Protein AF-A0AA36N9J5-F1 (afdb_monomer_lite)

Foldseek 3Di:
DDDDDDDDDDDDDDDPPPPPDPPPQDAQFDFPPQQQAQVLLCVQAVDQDPLAGLHNPAAAPDNVCRVQSSSQSSLVQWQHRNFQKTAGLRCLQAWIWGQDNVSRHTYTDRPGDDPVGSVNSVVSSVVSRVPPPPQFAEQFQFFAQVLLCVQPVDQDQADLHLPAAAPDNVCRSQSGSQSSLVQFSHSPGQKTAGLVCLPQWIWGQDRVVSHTYIDRGDDDDPSSSVNSVVNSVRHPPPVPPPVPVQQADEQFQFFAQRLLCSQANDLPPALARLHSPAAAPPNVCRSQSGSQSSLVLFDHRNGQKTAGLVCRQPWIWGQDSVSRHTYIPDPVHHPDPSSVVSVVNSVRHDDPPPPPPPDPDDDDDDDDDDDDDDDDDDDDDDDDDDDDDDDDDDDDDDDDDDDDDDDDDDDDDDDDDDDDDDDDDDDDDDDDDDDDDDDDDDDDDDDDDDDDDDDDDDDDDDDDDDDDDDDDDDDDDDDDDPDDPDQDQDQPDQQFAQVLLCSADVDCQQPHAHLHSPAAAPDNVCRSQQRSQSSRVLWQHSNGQKGAGLVCLQPWIWGADNVSNHTYIDCPCHPPPRSVVSVVSSVVSSVVVVPPDDDDDDDDDDDDDDDDDDDPPPPVVPVVPVVPPPPDDDDDDDDDDDDDDDDDDDDDDDDDDDDDDDDDDDDDDDDD

Sequence (672 aa):
MRAAVGVCWLLGASALKFAAQDPAIAVPCDAPKMAHSDATMLGYCGKLSFGDDKSVNAKGCHDSYTGEVQVALANKMFSHCQAWCIFDFTFPWYAAYGWDPQHKCWAKSESCGPARERDAVIAHKNLLCEAPKPACFPVQVQLTDALMSSYCDRSVGANKFSGARGCDAADTPKIHRALANKMFEHCGAWCLFDYDDPAQVSYGWKPEDQCWFKTSGKCGKAYEQAGAELRKKNACKDMSIKVGEEGCIPYQPQISHDLMTSYCGDLTSYSADISEHARACDFQHTPELKRALANHMFNECGATCVYDFGNPDGFWFGWNKKSHCYDYNSAGCKGSAGQAKAVERRSLSCSLTTTTSTTTSTSTTTTSTETTTTTTGTTTSTSTSTTTTFTETTTSTTFTITTTSTTTTTTATTTSTSTSTTTTFTETTTSTSTTSTSTVTTTTSTSTTTTSTSTTSTSTATTTTSTTTTSTTSTSTATTTTSTTTTVCTPVTYDLSDDVMHQYCDDLSTNGEDRSSEARGCSETYTPFVQMSLANHMFSHCGAFCLYDFFKPGSVAYNWDGLNKCWNKGTGCEGHMEQAIIVSRREKFCKDSSGLGSAATASSSPLGTDVLAISQDALEECDALVLQRRGLQHQRRGPEPRGGGLRCLGHPQGAQGPGELHVPPLRRLVPL

pLDDT: mean 70.66, std 27.62, range [26.77, 98.12]

Structure (mmCIF, N/CA/C/O backbone):
data_AF-A0AA36N9J5-F1
#
_entry.id   AF-A0AA36N9J5-F1
#
loop_
_atom_site.group_PDB
_atom_site.id
_atom_site.type_symbol
_atom_site.label_atom_id
_atom_site.label_alt_id
_atom_site.label_comp_id
_atom_site.label_asym_id
_atom_site.label_entity_id
_atom_site.label_seq_id
_atom_site.pdbx_PDB_ins_code
_atom_site.Cartn_x
_atom_site.Cartn_y
_atom_site.Cartn_z
_atom_site.occupancy
_atom_site.B_iso_or_equiv
_atom_site.auth_seq_id
_atom_site.auth_comp_id
_atom_site.auth_asym_id
_atom_site.auth_atom_id
_atom_site.pdbx_PDB_model_num
ATOM 1 N N . MET A 1 1 ? -75.284 -19.157 -25.316 1.00 39.28 1 MET A N 1
ATOM 2 C CA . MET A 1 1 ? -74.375 -19.847 -24.376 1.00 39.28 1 MET A CA 1
ATOM 3 C C . MET A 1 1 ? -73.423 -18.812 -23.790 1.00 39.28 1 MET A C 1
ATOM 5 O O . MET A 1 1 ? -72.754 -18.147 -24.560 1.00 39.28 1 MET A O 1
ATOM 9 N N . ARG A 1 2 ? -73.550 -18.639 -22.461 1.00 38.12 2 ARG A N 1
ATOM 10 C CA . ARG A 1 2 ? -72.806 -17.888 -21.415 1.00 38.12 2 ARG A CA 1
ATOM 11 C C . ARG A 1 2 ? -71.692 -16.910 -21.828 1.00 38.12 2 ARG A C 1
ATOM 13 O O . ARG A 1 2 ? -70.818 -17.300 -22.580 1.00 38.12 2 ARG A O 1
ATOM 20 N N . ALA A 1 3 ? -71.522 -15.728 -21.240 1.00 40.03 3 ALA A N 1
ATOM 21 C CA . ALA A 1 3 ? -72.257 -14.828 -20.328 1.00 40.03 3 ALA A CA 1
ATOM 22 C C . ALA A 1 3 ? -71.271 -13.640 -20.143 1.00 40.03 3 ALA A C 1
ATOM 24 O O . ALA A 1 3 ? -70.086 -13.901 -19.976 1.00 40.03 3 ALA A O 1
ATOM 25 N N . ALA A 1 4 ? -71.657 -12.390 -20.436 1.00 47.94 4 ALA A N 1
ATOM 26 C CA . ALA A 1 4 ? -72.010 -11.342 -19.454 1.00 47.94 4 ALA A CA 1
ATOM 27 C C . ALA A 1 4 ? -70.778 -10.857 -18.630 1.00 47.94 4 ALA A C 1
ATOM 29 O O . ALA A 1 4 ? -70.010 -11.679 -18.163 1.00 47.94 4 ALA A O 1
ATOM 30 N N . VAL A 1 5 ? -70.461 -9.582 -18.382 1.00 39.91 5 VAL A N 1
ATOM 31 C CA . VAL A 1 5 ? -71.211 -8.327 -18.205 1.00 39.91 5 VAL A CA 1
ATOM 32 C C . VAL A 1 5 ? -70.200 -7.175 -18.368 1.00 39.91 5 VAL A C 1
ATOM 34 O O . VAL A 1 5 ? -69.059 -7.303 -17.932 1.00 39.91 5 VAL A O 1
ATOM 37 N N . GLY A 1 6 ? -70.609 -6.050 -18.959 1.00 49.12 6 GLY A N 1
ATOM 38 C CA . GLY A 1 6 ? -69.840 -4.801 -18.932 1.00 49.12 6 GLY A CA 1
ATOM 39 C C . GLY A 1 6 ? -70.228 -3.900 -17.757 1.00 49.12 6 GLY A C 1
ATOM 40 O O . GLY A 1 6 ? -71.389 -3.900 -17.362 1.00 49.12 6 GLY A O 1
ATOM 41 N N . VAL A 1 7 ? -69.288 -3.086 -17.263 1.00 43.00 7 VAL A N 1
ATOM 42 C CA . VAL A 1 7 ? -69.571 -1.821 -16.560 1.00 43.00 7 VAL A CA 1
ATOM 43 C C . VAL A 1 7 ? -68.496 -0.790 -16.918 1.00 43.00 7 VAL A C 1
ATOM 45 O O . VAL A 1 7 ? -67.299 -1.062 -16.866 1.00 43.00 7 VAL A O 1
ATOM 48 N N . CYS A 1 8 ? -68.978 0.392 -17.297 1.00 37.16 8 CYS A N 1
ATOM 49 C CA . CYS A 1 8 ? -68.257 1.619 -17.613 1.00 37.16 8 CYS A CA 1
ATOM 50 C C . CYS A 1 8 ? -68.088 2.514 -16.365 1.00 37.16 8 CYS A C 1
ATOM 52 O O . CYS A 1 8 ? -69.035 2.656 -15.601 1.00 37.16 8 CYS A O 1
ATOM 54 N N . TRP A 1 9 ? -66.935 3.201 -16.307 1.00 45.12 9 TRP A N 1
ATOM 55 C CA . TRP A 1 9 ? -66.662 4.565 -15.800 1.00 45.12 9 TRP A CA 1
ATOM 56 C C . TRP A 1 9 ? -66.897 4.934 -14.319 1.00 45.12 9 TRP A C 1
ATOM 58 O O . TRP A 1 9 ? -68.027 4.963 -13.853 1.00 45.12 9 TRP A O 1
ATOM 68 N N . LEU A 1 10 ? -65.839 5.438 -13.654 1.00 33.75 10 LEU A N 1
ATOM 69 C CA . LEU A 1 10 ? -65.658 6.872 -13.321 1.00 33.75 10 LEU A CA 1
ATOM 70 C C . LEU A 1 10 ? -64.346 7.139 -12.536 1.00 33.75 10 LEU A C 1
ATOM 72 O O . LEU A 1 10 ? -64.106 6.544 -11.495 1.00 33.75 10 LEU A O 1
ATOM 76 N N . LEU A 1 11 ? -63.545 8.060 -13.093 1.00 38.44 11 LEU A N 1
ATOM 77 C CA . LEU A 1 11 ? -62.751 9.158 -12.496 1.00 38.44 11 LEU A CA 1
ATOM 78 C C . LEU A 1 11 ? -62.053 9.004 -11.128 1.00 38.44 11 LEU A C 1
ATOM 80 O O . LEU A 1 11 ? -62.679 8.723 -10.114 1.00 38.44 11 LEU A O 1
ATOM 84 N N . GLY A 1 12 ? -60.791 9.455 -11.070 1.00 31.06 12 GLY A N 1
ATOM 85 C CA . GLY A 1 12 ? -60.183 9.910 -9.813 1.00 31.06 12 GLY A CA 1
ATOM 86 C C . GLY A 1 12 ? -58.671 10.110 -9.869 1.00 31.06 12 GLY A C 1
ATOM 87 O O . GLY A 1 12 ? -57.913 9.207 -9.546 1.00 31.06 12 GLY A O 1
ATOM 88 N N . ALA A 1 13 ? -58.235 11.300 -10.277 1.00 41.12 13 ALA A N 1
ATOM 89 C CA . ALA A 1 13 ? -56.842 11.731 -10.287 1.00 41.12 13 ALA A CA 1
ATOM 90 C C . ALA A 1 13 ? -56.249 11.879 -8.873 1.00 41.12 13 ALA A C 1
ATOM 92 O O . ALA A 1 13 ? -56.941 12.339 -7.969 1.00 41.12 13 ALA A O 1
ATOM 93 N N . SER A 1 14 ? -54.947 11.605 -8.726 1.00 33.91 14 SER A N 1
ATOM 94 C CA . SER A 1 14 ? -53.975 12.460 -8.013 1.00 33.91 14 SER A CA 1
ATOM 95 C C . SER A 1 14 ? -52.573 11.864 -8.131 1.00 33.91 14 SER A C 1
ATOM 97 O O . SER A 1 14 ? -52.187 10.955 -7.402 1.00 33.91 14 SER A O 1
ATOM 99 N N . ALA A 1 15 ? -51.803 12.396 -9.077 1.00 38.91 15 ALA A N 1
ATOM 100 C CA . ALA A 1 15 ? -50.368 12.191 -9.149 1.00 38.91 15 ALA A CA 1
ATOM 101 C C . ALA A 1 15 ? -49.688 13.052 -8.073 1.00 38.91 15 ALA A C 1
ATOM 103 O O . ALA A 1 15 ? -49.471 14.246 -8.271 1.00 38.91 15 ALA A O 1
ATOM 104 N N . LEU A 1 16 ? -49.328 12.441 -6.944 1.00 31.25 16 LEU A N 1
ATOM 105 C CA . LEU A 1 16 ? -48.293 12.970 -6.059 1.00 31.25 16 LEU A CA 1
ATOM 106 C C . LEU A 1 16 ? -46.938 12.483 -6.582 1.00 31.25 16 LEU A C 1
ATOM 108 O O . LEU A 1 16 ? -46.480 11.386 -6.275 1.00 31.25 16 LEU A O 1
ATOM 112 N N . LYS A 1 17 ? -46.303 13.319 -7.411 1.00 30.91 17 LYS A N 1
ATOM 113 C CA . LYS A 1 17 ? -44.858 13.263 -7.644 1.00 30.91 17 LYS A CA 1
ATOM 114 C C . LYS A 1 17 ? -44.170 13.598 -6.320 1.00 30.91 17 LYS A C 1
ATOM 116 O O . LYS A 1 17 ? -44.001 14.770 -5.996 1.00 30.91 17 LYS A O 1
ATOM 121 N N . PHE A 1 18 ? -43.749 12.581 -5.578 1.00 27.98 18 PHE A N 1
ATOM 122 C CA . PHE A 1 18 ? -42.594 12.745 -4.709 1.00 27.98 18 PHE A CA 1
ATOM 123 C C . PHE A 1 18 ? -41.371 12.788 -5.620 1.00 27.98 18 PHE A C 1
ATOM 125 O O . PHE A 1 18 ? -40.986 11.785 -6.217 1.00 27.98 18 PHE A O 1
ATOM 132 N N . ALA A 1 19 ? -40.797 13.979 -5.782 1.00 28.05 19 ALA A N 1
ATOM 133 C CA . ALA A 1 19 ? -39.411 14.085 -6.191 1.00 28.05 19 ALA A CA 1
ATOM 134 C C . ALA A 1 19 ? -38.592 13.390 -5.097 1.00 28.05 19 ALA A C 1
ATOM 136 O O . ALA A 1 19 ? -38.473 13.912 -3.990 1.00 28.05 19 ALA A O 1
ATOM 137 N N . ALA A 1 20 ? -38.108 12.180 -5.379 1.00 30.84 20 ALA A N 1
ATOM 138 C CA . ALA A 1 20 ? -37.053 11.582 -4.586 1.00 30.84 20 ALA A CA 1
ATOM 139 C C . ALA A 1 20 ? -35.856 12.527 -4.702 1.00 30.84 20 ALA A C 1
ATOM 141 O O . ALA A 1 20 ? -35.286 12.699 -5.778 1.00 30.84 20 ALA A O 1
ATOM 142 N N . GLN A 1 21 ? -35.567 13.231 -3.615 1.00 26.77 21 GLN A N 1
ATOM 143 C CA . GLN A 1 21 ? -34.341 13.990 -3.472 1.00 26.77 21 GLN A CA 1
ATOM 144 C C . GLN A 1 21 ? -33.202 12.973 -3.561 1.00 26.77 21 GLN A C 1
ATOM 146 O O . GLN A 1 21 ? -33.152 12.048 -2.750 1.00 26.77 21 GLN A O 1
ATOM 151 N N . ASP A 1 22 ? -32.356 13.104 -4.584 1.00 28.69 22 ASP A N 1
ATOM 152 C CA . ASP A 1 22 ? -31.136 12.310 -4.729 1.00 28.69 22 ASP A CA 1
ATOM 153 C C . ASP A 1 22 ? -30.374 12.349 -3.396 1.00 28.69 22 ASP A C 1
ATOM 155 O O . ASP A 1 22 ? -30.008 13.447 -2.951 1.00 28.69 22 ASP A O 1
ATOM 159 N N . PRO A 1 23 ? -30.142 11.208 -2.720 1.00 37.06 23 PRO A N 1
ATOM 160 C CA . PRO A 1 23 ? -29.279 11.204 -1.558 1.00 37.06 23 PRO A CA 1
ATOM 161 C C . PRO A 1 23 ? -27.885 11.571 -2.056 1.00 37.06 23 PRO A C 1
ATOM 163 O O . PRO A 1 23 ? -27.257 10.823 -2.804 1.00 37.06 23 PRO A O 1
ATOM 166 N N . ALA A 1 24 ? -27.421 12.761 -1.680 1.00 35.50 24 ALA A N 1
ATOM 167 C CA . ALA A 1 24 ? -26.065 13.202 -1.942 1.00 35.50 24 ALA A CA 1
ATOM 168 C C . ALA A 1 24 ? -25.102 12.134 -1.404 1.00 35.50 24 ALA A C 1
ATOM 170 O O . ALA A 1 24 ? -24.955 11.971 -0.193 1.00 35.50 24 ALA A O 1
ATOM 171 N N . ILE A 1 25 ? -24.493 11.369 -2.313 1.00 47.00 25 ILE A N 1
ATOM 172 C CA . ILE A 1 25 ? -23.505 10.349 -1.971 1.00 47.00 25 ILE A CA 1
ATOM 173 C C . ILE A 1 25 ? -22.352 11.068 -1.276 1.00 47.00 25 ILE A C 1
ATOM 175 O O . ILE A 1 25 ? -21.738 11.974 -1.844 1.00 47.00 25 ILE A O 1
ATOM 179 N N . ALA A 1 26 ? -22.114 10.724 -0.013 1.00 46.09 26 ALA A N 1
ATOM 180 C CA . ALA A 1 26 ? -21.064 11.350 0.769 1.00 46.09 26 ALA A CA 1
ATOM 181 C C . ALA A 1 26 ? -19.702 10.795 0.337 1.00 46.09 26 ALA A C 1
ATOM 183 O O . ALA A 1 26 ? -19.538 9.598 0.099 1.00 46.09 26 ALA A O 1
ATOM 184 N N . VAL A 1 27 ? -18.715 11.683 0.252 1.00 50.97 27 VAL A N 1
ATOM 185 C CA . VAL A 1 27 ? -17.315 11.328 0.002 1.00 50.97 27 VAL A CA 1
ATOM 186 C C . VAL A 1 27 ? -16.815 10.458 1.166 1.00 50.97 27 VAL A C 1
ATOM 188 O O . VAL A 1 27 ? -17.136 10.783 2.314 1.00 50.97 27 VAL A O 1
ATOM 191 N N . PRO A 1 28 ? -16.041 9.379 0.921 1.00 54.72 28 PRO A N 1
ATOM 192 C CA . PRO A 1 28 ? -15.342 8.678 1.988 1.00 54.72 28 PRO A CA 1
ATOM 193 C C . PRO A 1 28 ? -14.433 9.683 2.688 1.00 54.72 28 PRO A C 1
ATOM 195 O O . PRO A 1 28 ? -13.553 10.280 2.075 1.00 54.72 28 PRO A O 1
ATOM 198 N N . CYS A 1 29 ? -14.732 9.922 3.948 1.00 66.12 29 CYS A N 1
ATOM 199 C CA . CYS A 1 29 ? -13.953 10.759 4.826 1.00 66.12 29 CYS A CA 1
ATOM 200 C C . CYS A 1 29 ? -13.142 9.815 5.693 1.00 66.12 29 CYS A C 1
ATOM 202 O O . CYS A 1 29 ? -13.717 8.881 6.258 1.00 66.12 29 CYS A O 1
ATOM 204 N N . ASP A 1 30 ? -11.834 10.030 5.764 1.00 62.12 30 ASP A N 1
ATOM 205 C CA . ASP A 1 30 ? -11.032 9.346 6.762 1.00 62.12 30 ASP A CA 1
ATOM 206 C C . ASP A 1 30 ? -11.497 9.863 8.116 1.00 62.12 30 ASP A C 1
ATOM 208 O O . ASP A 1 30 ? -11.466 11.069 8.378 1.00 62.12 30 ASP A O 1
ATOM 212 N N . ALA A 1 31 ? -12.018 8.957 8.944 1.00 59.81 31 ALA A N 1
ATOM 213 C CA . ALA A 1 31 ? -12.431 9.319 10.285 1.00 59.81 31 ALA A CA 1
ATOM 214 C C . ALA A 1 31 ? -11.248 10.006 10.972 1.00 59.81 31 ALA A C 1
ATOM 216 O O . ALA A 1 31 ? -10.135 9.466 10.903 1.00 59.81 31 ALA A O 1
ATOM 217 N N . PRO A 1 32 ? -11.438 11.145 11.662 1.00 62.44 32 PRO A N 1
ATOM 218 C CA . PRO A 1 32 ? -10.462 11.524 12.661 1.00 62.44 32 PRO A CA 1
ATOM 219 C C . PRO A 1 32 ? -10.330 10.311 13.583 1.00 62.44 32 PRO A C 1
ATOM 221 O O . PRO A 1 32 ? -11.305 9.880 14.201 1.00 62.44 32 PRO A O 1
ATOM 224 N N . LYS A 1 33 ? -9.146 9.687 13.588 1.00 56.91 33 LYS A N 1
ATOM 225 C CA . LYS A 1 33 ? -8.839 8.518 14.417 1.00 56.91 33 LYS A CA 1
ATOM 226 C C . LYS A 1 33 ? -8.753 8.967 15.877 1.00 56.91 33 LYS A C 1
ATOM 228 O O . LYS A 1 33 ? -7.693 8.922 16.491 1.00 56.91 33 LYS A O 1
ATOM 233 N N . MET A 1 34 ? -9.853 9.468 16.430 1.00 64.25 34 MET A N 1
ATOM 234 C CA . MET A 1 34 ? -9.980 9.624 17.865 1.00 64.25 34 MET A CA 1
ATOM 235 C C . MET A 1 34 ? -9.967 8.215 18.437 1.00 64.25 34 MET A C 1
ATOM 237 O O . MET A 1 34 ? -10.763 7.368 18.031 1.00 64.25 34 MET A O 1
ATOM 241 N N . ALA A 1 35 ? -9.032 7.947 19.344 1.00 77.00 35 ALA A N 1
ATOM 242 C CA . ALA A 1 35 ? -9.055 6.705 20.090 1.00 77.00 35 ALA A CA 1
ATOM 243 C C . ALA A 1 35 ? -10.406 6.612 20.813 1.00 77.00 35 ALA A C 1
ATOM 245 O O . ALA A 1 35 ? -10.822 7.552 21.507 1.00 77.00 35 ALA A O 1
ATOM 246 N N . HIS A 1 36 ? -11.111 5.493 20.632 1.00 84.88 36 HIS A N 1
ATOM 247 C CA . HIS A 1 36 ? -12.274 5.194 21.454 1.00 84.88 36 HIS A CA 1
ATOM 248 C C . HIS A 1 36 ? -11.766 5.033 22.884 1.00 84.88 36 HIS A C 1
ATOM 250 O O . HIS A 1 36 ? -11.030 4.100 23.187 1.00 84.88 36 HIS A O 1
ATOM 256 N N . SER A 1 37 ? -12.085 6.001 23.738 1.00 89.56 37 SER A N 1
ATOM 257 C CA . SER A 1 37 ? -11.689 6.002 25.142 1.00 89.56 37 SER A CA 1
ATOM 258 C C . SER A 1 37 ? -12.903 6.279 26.020 1.00 89.56 37 SER A C 1
ATOM 260 O O . SER A 1 37 ? -13.843 6.969 25.604 1.00 89.56 37 SER A O 1
ATOM 262 N N . ASP A 1 38 ? -12.869 5.794 27.260 1.00 89.12 38 ASP A N 1
ATOM 263 C CA . ASP A 1 38 ? -13.916 6.087 28.237 1.00 89.12 38 ASP A CA 1
ATOM 264 C C . ASP A 1 38 ? -14.001 7.595 28.485 1.00 89.12 38 ASP A C 1
ATOM 266 O O . ASP A 1 38 ? -15.096 8.134 28.619 1.00 89.12 38 ASP A O 1
ATOM 270 N N . ALA A 1 39 ? -12.865 8.301 28.450 1.00 87.38 39 ALA A N 1
ATOM 271 C CA . ALA A 1 39 ? -12.812 9.756 28.555 1.00 87.38 39 ALA A CA 1
ATOM 272 C C . ALA A 1 39 ? -13.534 10.450 27.388 1.00 87.38 39 ALA A C 1
ATOM 274 O O . ALA A 1 39 ? -14.314 11.375 27.617 1.00 87.38 39 ALA A O 1
ATOM 275 N N . THR A 1 40 ? -13.340 9.972 26.154 1.00 86.75 40 THR A N 1
ATOM 276 C CA . THR A 1 40 ? -14.034 10.481 24.958 1.00 86.75 40 THR A CA 1
ATOM 277 C C . THR A 1 40 ? -15.549 10.330 25.120 1.00 86.75 40 THR A C 1
ATOM 279 O O . THR A 1 40 ? -16.310 11.280 24.929 1.00 86.75 40 THR A O 1
ATOM 282 N N . MET A 1 41 ? -15.997 9.154 25.563 1.00 91.69 41 MET A N 1
ATOM 283 C CA . MET A 1 41 ? -17.419 8.859 25.748 1.00 91.69 41 MET A CA 1
ATOM 284 C C . MET A 1 41 ? -18.048 9.591 26.935 1.00 91.69 41 MET A C 1
ATOM 286 O O . MET A 1 41 ? -19.178 10.077 26.832 1.00 91.69 41 MET A O 1
ATOM 290 N N . LEU A 1 42 ? -17.314 9.742 28.039 1.00 90.19 42 LEU A N 1
ATOM 291 C CA . LEU A 1 42 ? -17.683 10.617 29.153 1.00 90.19 42 LEU A CA 1
ATOM 292 C C . LEU A 1 42 ? -17.817 12.071 28.686 1.00 90.19 42 LEU A C 1
ATOM 294 O O . LEU A 1 42 ? -18.762 12.742 29.092 1.00 90.19 42 LEU A O 1
ATOM 298 N N . GLY A 1 43 ? -16.949 12.537 27.786 1.00 89.50 43 GLY A N 1
ATOM 299 C CA . GLY A 1 43 ? -17.056 13.858 27.167 1.00 89.50 43 GLY A CA 1
ATOM 300 C C . GLY A 1 43 ? -18.332 14.035 26.339 1.00 89.50 43 GLY A C 1
ATOM 301 O O . GLY A 1 43 ? -18.962 15.090 26.394 1.00 89.50 43 GLY A O 1
ATOM 302 N N . TYR A 1 44 ? -18.763 13.001 25.610 1.00 91.50 44 TYR A N 1
ATOM 303 C CA . TYR A 1 44 ? -19.993 13.061 24.812 1.00 91.50 44 TYR A CA 1
ATOM 304 C C . TYR A 1 44 ? -21.268 12.966 25.644 1.00 91.50 44 TYR A C 1
ATOM 306 O O . TYR A 1 44 ? -22.255 13.630 25.321 1.00 91.50 44 TYR A O 1
ATOM 314 N N . CYS A 1 45 ? -21.264 12.119 26.674 1.00 92.69 45 CYS A N 1
ATOM 315 C CA . CYS A 1 45 ? -22.490 11.659 27.317 1.00 92.69 45 CYS A CA 1
ATOM 316 C C . CYS A 1 45 ? -22.571 11.868 28.824 1.00 92.69 45 CYS A C 1
ATOM 318 O O . CYS A 1 45 ? -23.623 11.624 29.418 1.00 92.69 45 CYS A O 1
ATOM 320 N N . GLY A 1 46 ? -21.480 12.283 29.465 1.00 90.25 46 GLY A N 1
ATOM 321 C CA . GLY A 1 46 ? -21.366 12.418 30.919 1.00 90.25 46 GLY A CA 1
ATOM 322 C C . GLY A 1 46 ? -21.434 11.092 31.688 1.00 90.25 46 GLY A C 1
ATOM 323 O O . GLY A 1 46 ? -21.237 11.083 32.900 1.00 90.25 46 GLY A O 1
ATOM 324 N N . LYS A 1 47 ? -21.728 9.975 31.009 1.00 87.50 47 LYS A N 1
ATOM 325 C CA . LYS A 1 47 ? -21.833 8.609 31.538 1.00 87.50 47 LYS A CA 1
ATOM 326 C C . LYS A 1 47 ? -21.469 7.606 30.445 1.00 87.50 47 LYS A C 1
ATOM 328 O O . LYS A 1 47 ? -21.701 7.869 29.269 1.00 87.50 47 LYS A O 1
ATOM 333 N N . LEU A 1 48 ? -20.963 6.444 30.857 1.00 78.12 48 LEU A N 1
ATOM 334 C CA . LEU A 1 48 ? -20.524 5.374 29.951 1.00 78.12 48 LEU A CA 1
ATOM 335 C C . LEU A 1 48 ? -21.660 4.456 29.464 1.00 78.12 48 LEU A C 1
ATOM 337 O O . LEU A 1 48 ? -21.473 3.725 28.497 1.00 78.12 48 LEU A O 1
ATOM 341 N N . SER A 1 49 ? -22.832 4.478 30.112 1.00 78.62 49 SER A N 1
ATOM 342 C CA . SER A 1 49 ? -23.948 3.590 29.763 1.00 78.62 49 SER A CA 1
ATOM 343 C C . SER A 1 49 ? -25.313 4.181 30.121 1.00 78.62 49 SER A C 1
ATOM 345 O O . SER A 1 49 ? -25.475 4.785 31.187 1.00 78.62 49 SER A O 1
ATOM 347 N N . PHE A 1 50 ? -26.303 3.960 29.248 1.00 85.75 50 PHE A N 1
ATOM 348 C CA . PHE A 1 50 ? -27.727 4.233 29.486 1.00 85.75 50 PHE A CA 1
ATOM 349 C C . PHE A 1 50 ? -28.581 2.956 29.382 1.00 85.75 50 PHE A C 1
ATOM 351 O O . PHE A 1 50 ? -29.747 3.007 28.999 1.00 85.75 50 PHE A O 1
ATOM 358 N N . GLY A 1 51 ? -28.004 1.806 29.743 1.00 85.50 51 GLY A N 1
ATOM 359 C CA . GLY A 1 51 ? -28.590 0.481 29.489 1.00 85.50 51 GLY A CA 1
ATOM 360 C C . GLY A 1 51 ? -27.967 -0.228 28.284 1.00 85.50 51 GLY A C 1
ATOM 361 O O . GLY A 1 51 ? -28.272 -1.393 28.031 1.00 85.50 51 GLY A O 1
ATOM 362 N N . ASP A 1 52 ? -27.056 0.455 27.600 1.00 92.31 52 ASP A N 1
ATOM 363 C CA . ASP A 1 52 ? -26.201 -0.032 26.531 1.00 92.31 52 ASP A CA 1
ATOM 364 C C . ASP A 1 52 ? -24.723 0.268 26.802 1.00 92.31 52 ASP A C 1
ATOM 366 O O . ASP A 1 52 ? -24.400 1.203 27.539 1.00 92.31 52 ASP A O 1
ATOM 370 N N . ASP A 1 53 ? -23.816 -0.553 26.275 1.00 93.50 53 ASP A N 1
ATOM 371 C CA . ASP A 1 53 ? -22.376 -0.370 26.473 1.00 93.50 53 ASP A CA 1
ATOM 372 C C . ASP A 1 53 ? -21.784 0.475 25.344 1.00 93.50 53 ASP A C 1
ATOM 374 O O . ASP A 1 53 ? -21.663 0.013 24.210 1.00 93.50 53 ASP A O 1
ATOM 378 N N . LYS A 1 54 ? -21.415 1.718 25.657 1.00 94.56 54 LYS A N 1
ATOM 379 C CA . LYS A 1 54 ? -20.671 2.601 24.751 1.00 94.56 54 LYS A CA 1
ATOM 380 C C . LYS A 1 54 ? -19.216 2.805 25.199 1.00 94.56 54 LYS A C 1
ATOM 382 O O . LYS A 1 54 ? -18.532 3.635 24.607 1.00 94.56 54 LYS A O 1
ATOM 387 N N . SER A 1 55 ? -18.760 2.104 26.241 1.00 93.94 55 SER A N 1
ATOM 388 C CA . SER A 1 55 ? -17.389 2.189 26.774 1.00 93.94 55 SER A CA 1
ATOM 389 C C . SER A 1 55 ? -16.361 1.642 25.784 1.00 93.94 55 SER A C 1
ATOM 391 O O . SER A 1 55 ? -16.737 1.056 24.773 1.00 93.94 55 SER A O 1
ATOM 393 N N . VAL A 1 56 ? -15.067 1.750 26.093 1.00 91.81 56 VAL A N 1
ATOM 394 C CA . VAL A 1 56 ? -13.987 1.129 25.291 1.00 91.81 56 VAL A CA 1
ATOM 395 C C . VAL A 1 56 ? -14.142 -0.378 25.076 1.00 91.81 56 VAL A C 1
ATOM 397 O O . VAL A 1 56 ? -13.562 -0.937 24.149 1.00 91.81 56 VAL A O 1
ATOM 400 N N . ASN A 1 57 ? -14.938 -1.041 25.917 1.00 93.81 57 ASN A N 1
ATOM 401 C CA . ASN A 1 57 ? -15.205 -2.475 25.829 1.00 93.81 57 ASN A CA 1
ATOM 402 C C . ASN A 1 57 ? -16.396 -2.809 24.918 1.00 93.81 57 ASN A C 1
ATOM 404 O O . ASN A 1 57 ? -16.724 -3.988 24.748 1.00 93.81 57 ASN A O 1
ATOM 408 N N . ALA A 1 58 ? -17.046 -1.796 24.336 1.00 95.62 58 ALA A N 1
ATOM 409 C CA . ALA A 1 58 ? -18.148 -1.993 23.415 1.00 95.62 58 ALA A CA 1
ATOM 410 C C . ALA A 1 58 ? -17.693 -2.843 22.225 1.00 95.62 58 ALA A C 1
ATOM 412 O O . ALA A 1 58 ? -16.703 -2.543 21.553 1.00 95.62 58 ALA A O 1
ATOM 413 N N . LYS A 1 59 ? -18.451 -3.906 21.957 1.00 97.25 59 LYS A N 1
ATOM 414 C CA . LYS A 1 59 ? -18.148 -4.878 20.909 1.00 97.25 59 LYS A CA 1
ATOM 415 C C . LYS A 1 59 ? -19.340 -5.140 20.011 1.00 97.25 59 LYS A C 1
ATOM 417 O O . LYS A 1 59 ? -20.498 -5.037 20.433 1.00 97.25 59 LYS A O 1
ATOM 422 N N . GLY A 1 60 ? -19.044 -5.527 18.778 1.00 97.00 60 GLY A N 1
ATOM 423 C CA . GLY A 1 60 ? -20.041 -6.111 17.903 1.00 97.00 60 GLY A CA 1
ATOM 424 C C . GLY A 1 60 ? -20.522 -7.449 18.465 1.00 97.00 60 GLY A C 1
ATOM 425 O O . GLY A 1 60 ? -19.775 -8.159 19.131 1.00 97.00 60 GLY A O 1
ATOM 426 N N . CYS A 1 61 ? -21.768 -7.831 18.186 1.00 97.56 61 CYS A N 1
ATOM 427 C CA . CYS A 1 61 ? -22.227 -9.200 18.455 1.00 97.56 61 CYS A CA 1
ATOM 428 C C . CYS A 1 61 ? -21.503 -10.261 17.610 1.00 97.56 61 CYS A C 1
ATOM 430 O O . CYS A 1 61 ? -21.626 -11.450 17.883 1.00 97.56 61 CYS A O 1
ATOM 432 N N . HIS A 1 62 ? -20.749 -9.829 16.601 1.00 96.12 62 HIS A N 1
ATOM 433 C CA . HIS A 1 62 ? -19.825 -10.643 15.834 1.00 96.12 62 HIS A CA 1
ATOM 434 C C . HIS A 1 62 ? -18.498 -9.887 15.744 1.00 96.12 62 HIS A C 1
ATOM 436 O O . HIS A 1 62 ? -18.491 -8.678 15.489 1.00 96.12 62 HIS A O 1
ATOM 442 N N . ASP A 1 63 ? -17.384 -10.596 15.913 1.00 89.44 63 ASP A N 1
ATOM 443 C CA . ASP A 1 63 ? -16.054 -9.981 15.996 1.00 89.44 63 ASP A CA 1
ATOM 444 C C . ASP A 1 63 ? -15.682 -9.204 14.725 1.00 89.44 63 ASP A C 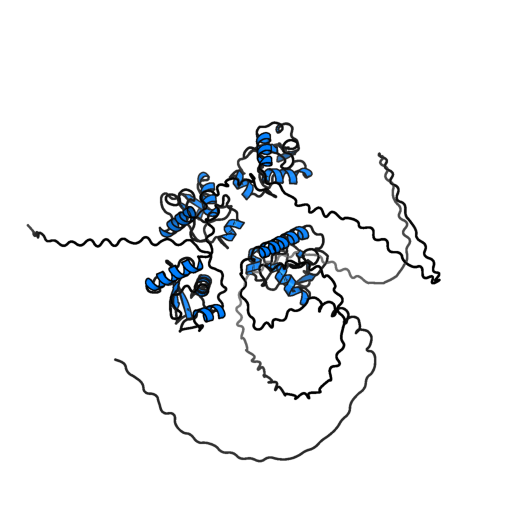1
ATOM 446 O O . ASP A 1 63 ? -14.997 -8.185 14.794 1.00 89.44 63 ASP A O 1
ATOM 450 N N . SER A 1 64 ? -16.215 -9.620 13.570 1.00 85.50 64 SER A N 1
ATOM 451 C CA . SER A 1 64 ? -15.933 -8.998 12.267 1.00 85.50 64 SER A CA 1
ATOM 452 C C . SER A 1 64 ? -16.334 -7.526 12.148 1.00 85.50 64 SER A C 1
ATOM 454 O O . SER A 1 64 ? -15.893 -6.879 11.208 1.00 85.50 64 SER A O 1
ATOM 456 N N . TYR A 1 65 ? -17.196 -7.009 13.027 1.00 92.12 65 TYR A N 1
ATOM 457 C CA . TYR A 1 65 ? -17.618 -5.603 13.007 1.00 92.12 65 TYR A CA 1
ATOM 458 C C . TYR A 1 65 ? -17.407 -4.892 14.351 1.00 92.12 65 TYR A C 1
ATOM 460 O O . TYR A 1 65 ? -17.905 -3.788 14.561 1.00 92.12 65 TYR A O 1
ATOM 468 N N . THR A 1 66 ? -16.628 -5.479 15.267 1.00 94.25 66 THR A N 1
ATOM 469 C CA . THR A 1 66 ? -16.233 -4.803 16.515 1.00 94.25 66 THR A CA 1
ATOM 470 C C . THR A 1 66 ? -15.443 -3.524 16.233 1.00 94.25 66 THR A C 1
ATOM 472 O O . THR A 1 66 ? -15.733 -2.493 16.835 1.00 94.25 66 THR A O 1
ATOM 475 N N . GLY A 1 67 ? -14.528 -3.544 15.258 1.00 88.62 67 GLY A N 1
ATOM 476 C CA . GLY A 1 67 ? -13.801 -2.339 14.845 1.00 88.62 67 GLY A CA 1
ATOM 477 C C . GLY A 1 67 ? -14.726 -1.245 14.295 1.00 88.62 67 GLY A C 1
ATOM 478 O O . GLY A 1 67 ? -14.586 -0.080 14.652 1.00 88.62 67 GLY A O 1
ATOM 479 N N . GLU A 1 68 ? -15.726 -1.613 13.488 1.00 92.12 68 GLU A N 1
ATOM 480 C CA . GLU A 1 68 ? -16.708 -0.674 12.917 1.00 92.12 68 GLU A CA 1
ATOM 481 C C . GLU A 1 68 ? -17.548 -0.000 14.019 1.00 92.12 68 GLU A C 1
ATOM 483 O O . GLU A 1 68 ? -17.758 1.215 13.999 1.00 92.12 68 GLU A O 1
ATOM 488 N N . VAL A 1 69 ? -17.961 -0.776 15.029 1.00 95.94 69 VAL A N 1
ATOM 489 C CA . VAL A 1 69 ? -18.671 -0.296 16.226 1.00 95.94 69 VAL A CA 1
ATOM 490 C C . VAL A 1 69 ? -17.813 0.681 17.033 1.00 95.94 69 VAL A C 1
ATOM 492 O O . VAL A 1 69 ? -18.290 1.756 17.399 1.00 95.94 69 VAL A O 1
ATOM 495 N N . GLN A 1 70 ? -16.547 0.348 17.285 1.00 94.56 70 GLN A N 1
ATOM 496 C CA . GLN A 1 70 ? -15.630 1.216 18.031 1.00 94.56 70 GLN A CA 1
ATOM 497 C C . GLN A 1 70 ? -15.356 2.528 17.286 1.00 94.56 70 GLN A C 1
ATOM 499 O O . GLN A 1 70 ? -15.405 3.598 17.892 1.00 94.56 70 GLN A O 1
ATOM 504 N N . VAL A 1 71 ? -15.157 2.480 15.963 1.00 91.81 71 VAL A N 1
ATOM 505 C CA . VAL A 1 71 ? -14.990 3.682 15.127 1.00 91.81 71 VAL A CA 1
ATOM 506 C C . VAL A 1 71 ? -16.253 4.546 15.146 1.00 91.81 71 VAL A C 1
ATOM 508 O O . VAL A 1 71 ? -16.158 5.767 15.286 1.00 91.81 71 VAL A O 1
ATOM 511 N N . ALA A 1 72 ? -17.438 3.938 15.046 1.00 95.44 72 ALA A N 1
ATOM 512 C CA . ALA A 1 72 ? -18.711 4.648 15.141 1.00 95.44 72 ALA A CA 1
ATOM 513 C C . ALA A 1 72 ? -18.868 5.367 16.493 1.00 95.44 72 ALA A C 1
ATOM 515 O O . ALA A 1 72 ? -19.237 6.543 16.532 1.00 95.44 72 ALA A O 1
ATOM 516 N N . LEU A 1 73 ? -18.548 4.695 17.602 1.00 95.50 73 LEU A N 1
ATOM 517 C CA . LEU A 1 73 ? -18.622 5.269 18.948 1.00 95.50 73 LEU A CA 1
ATOM 518 C C . LEU A 1 73 ? -17.595 6.384 19.166 1.00 95.50 73 LEU A C 1
ATOM 520 O O . LEU A 1 73 ? -17.959 7.457 19.651 1.00 95.50 73 LEU A O 1
ATOM 524 N N . ALA A 1 74 ? -16.347 6.174 18.739 1.00 93.56 74 ALA A N 1
ATOM 525 C CA . ALA A 1 74 ? -15.282 7.173 18.808 1.00 93.56 74 ALA A CA 1
ATOM 526 C C . ALA A 1 74 ? -15.626 8.476 18.076 1.00 93.56 74 ALA A C 1
ATOM 528 O O . ALA A 1 74 ? -15.176 9.542 18.479 1.00 93.56 74 ALA A O 1
ATOM 529 N N . ASN A 1 75 ? -16.443 8.389 17.025 1.00 93.50 75 ASN A N 1
ATOM 530 C CA . ASN A 1 75 ? -16.855 9.520 16.196 1.00 93.50 75 ASN A CA 1
ATOM 531 C C . ASN A 1 75 ? -18.287 9.989 16.484 1.00 93.50 75 ASN A C 1
ATOM 533 O O . ASN A 1 75 ? -18.891 10.665 15.654 1.00 93.50 75 ASN A O 1
ATOM 537 N N . LYS A 1 76 ? -18.858 9.608 17.636 1.00 95.50 76 LYS A N 1
ATOM 538 C CA . LYS A 1 76 ? -20.212 10.001 18.052 1.00 95.50 76 LYS A CA 1
ATOM 539 C C . LYS A 1 76 ? -21.255 9.772 16.944 1.00 95.50 76 LYS A C 1
ATOM 541 O O . LYS A 1 76 ? -22.132 10.604 16.705 1.00 95.50 76 LYS A O 1
ATOM 546 N N . MET A 1 77 ? -21.184 8.627 16.265 1.00 96.56 77 MET A N 1
ATOM 547 C CA . MET A 1 77 ? -22.119 8.254 15.198 1.00 96.56 77 MET A CA 1
ATOM 548 C C . MET A 1 77 ? -23.462 7.773 15.763 1.00 96.56 77 MET A C 1
ATOM 550 O O . MET A 1 77 ? -23.975 6.714 15.415 1.00 96.56 77 MET A O 1
ATOM 554 N N . PHE A 1 78 ? -24.044 8.556 16.662 1.00 96.56 78 PHE A N 1
ATOM 555 C CA . PHE A 1 78 ? -25.353 8.352 17.256 1.00 96.56 78 PHE A CA 1
ATOM 556 C C . PHE A 1 78 ? -25.998 9.705 17.546 1.00 96.56 78 PHE A C 1
ATOM 558 O O . PHE A 1 78 ? -25.328 10.700 17.822 1.00 96.56 78 PHE A O 1
ATOM 565 N N . SER A 1 79 ? -27.322 9.747 17.481 1.00 94.69 79 SER A N 1
ATOM 566 C CA . SER A 1 79 ? -28.102 10.984 17.577 1.00 94.69 79 SER A CA 1
ATOM 567 C C . SER A 1 79 ? -28.043 11.621 18.974 1.00 94.69 79 SER A C 1
ATOM 569 O O . SER A 1 79 ? -27.979 12.843 19.112 1.00 94.69 79 SER A O 1
ATOM 571 N N . HIS A 1 80 ? -28.047 10.792 20.019 1.00 94.81 80 HIS A N 1
ATOM 572 C CA . HIS A 1 80 ? -27.981 11.195 21.421 1.00 94.81 80 HIS A CA 1
ATOM 573 C C . HIS A 1 80 ? -27.530 10.033 22.316 1.00 94.81 80 HIS A C 1
ATOM 575 O O . HIS A 1 80 ? -27.571 8.871 21.929 1.00 94.81 80 HIS A O 1
ATOM 581 N N . CYS A 1 81 ? -27.163 10.313 23.564 1.00 95.06 81 CYS A N 1
ATOM 582 C CA . CYS A 1 81 ? -26.555 9.317 24.455 1.00 95.06 81 CYS A CA 1
ATOM 583 C C . CYS A 1 81 ? -27.453 8.134 24.841 1.00 95.06 81 CYS A C 1
ATOM 585 O O . CYS A 1 81 ? -26.942 7.060 25.142 1.00 95.06 81 CYS A O 1
ATOM 587 N N . GLN A 1 82 ? -28.774 8.304 24.763 1.00 94.44 82 GLN A N 1
ATOM 588 C CA . GLN A 1 82 ? -29.768 7.241 24.964 1.00 94.44 82 GLN A CA 1
ATOM 589 C C . GLN A 1 82 ? -30.118 6.487 23.670 1.00 94.44 82 GLN A C 1
ATOM 591 O O . GLN A 1 82 ? -31.074 5.718 23.645 1.00 94.44 82 GLN A O 1
ATOM 596 N N . ALA A 1 83 ? -29.415 6.756 22.565 1.00 95.38 83 ALA A N 1
ATOM 597 C CA . ALA A 1 83 ? -29.704 6.094 21.304 1.00 95.38 83 ALA A CA 1
ATOM 598 C C . ALA A 1 83 ? -29.277 4.636 21.436 1.00 95.38 83 ALA A C 1
ATOM 600 O O . ALA A 1 83 ? -28.117 4.360 21.745 1.00 95.38 83 ALA A O 1
ATOM 601 N N . TRP A 1 84 ? -30.226 3.735 21.192 1.00 95.50 84 TRP A N 1
ATOM 602 C CA . TRP A 1 84 ? -29.997 2.293 21.104 1.00 95.50 84 TRP A CA 1
ATOM 603 C C . TRP A 1 84 ? -29.430 1.889 19.735 1.00 95.50 84 TRP A C 1
ATOM 605 O O . TRP A 1 84 ? -29.172 0.711 19.506 1.00 95.50 84 TRP A O 1
ATOM 615 N N . CYS A 1 85 ? -29.238 2.866 18.842 1.00 97.56 85 CYS A N 1
ATOM 616 C CA . CYS A 1 85 ? -28.641 2.726 17.524 1.00 97.56 85 CYS A CA 1
ATOM 617 C C . CYS A 1 85 ? -27.389 3.584 17.399 1.00 97.56 85 CYS A C 1
ATOM 619 O O . CYS A 1 85 ? -27.405 4.777 17.711 1.00 97.56 85 CYS A O 1
ATOM 621 N N . ILE A 1 86 ? -26.339 2.980 16.862 1.00 97.44 86 ILE A N 1
ATOM 622 C CA . ILE A 1 86 ? -25.162 3.670 16.340 1.00 97.44 86 ILE A CA 1
ATOM 623 C C . ILE A 1 86 ? -25.085 3.402 14.834 1.00 97.44 86 ILE A C 1
ATOM 625 O O . ILE A 1 86 ? -25.546 2.367 14.353 1.00 97.44 86 ILE A O 1
ATOM 629 N N . PHE A 1 87 ? -24.532 4.331 14.070 1.00 96.81 87 PHE A N 1
ATOM 630 C CA . PHE A 1 87 ? -24.426 4.229 12.618 1.00 96.81 87 PHE A CA 1
ATOM 631 C C . PHE A 1 87 ? -22.974 4.029 12.223 1.00 96.81 87 PHE A C 1
ATOM 633 O O . PHE A 1 87 ? -22.067 4.563 12.856 1.00 96.81 87 PHE A O 1
ATOM 640 N N . ASP A 1 88 ? -22.751 3.262 11.166 1.00 94.81 88 ASP A N 1
ATOM 641 C CA . ASP A 1 88 ? -21.412 3.076 10.634 1.00 94.81 88 ASP A CA 1
ATOM 642 C C . ASP A 1 88 ? -20.809 4.421 10.218 1.00 94.81 88 ASP A C 1
ATOM 644 O O . ASP A 1 88 ? -21.470 5.236 9.566 1.00 94.81 88 ASP A O 1
ATOM 648 N N . PHE A 1 89 ? -19.555 4.672 10.599 1.00 92.88 89 PHE A N 1
ATOM 649 C CA . PHE A 1 89 ? -18.905 5.929 10.245 1.00 92.88 89 PHE A CA 1
ATOM 650 C C . PHE A 1 89 ? -18.732 6.062 8.727 1.00 92.88 89 PHE A C 1
ATOM 652 O O . PHE A 1 89 ? -18.979 7.119 8.140 1.00 92.88 89 PHE A O 1
ATOM 659 N N . THR A 1 90 ? -18.342 4.979 8.059 1.00 85.00 90 THR A N 1
ATOM 660 C CA . THR A 1 90 ? -18.035 4.967 6.628 1.00 85.00 90 THR A CA 1
ATOM 661 C C . THR A 1 90 ? -19.315 5.014 5.799 1.00 85.00 90 THR A C 1
ATOM 663 O O . THR A 1 90 ? -19.421 5.837 4.886 1.00 85.00 90 THR A O 1
ATOM 666 N N . PHE A 1 91 ? -20.323 4.229 6.180 1.00 88.31 91 PHE A N 1
ATOM 667 C CA . PHE A 1 91 ? -21.569 4.038 5.437 1.00 88.31 91 PHE A CA 1
ATOM 668 C C . PHE A 1 91 ? -22.818 4.225 6.316 1.00 88.31 91 PHE A C 1
ATOM 670 O O . PHE A 1 91 ? -23.632 3.303 6.442 1.00 88.31 91 PHE A O 1
ATOM 677 N N . PRO A 1 92 ? -23.048 5.428 6.875 1.00 91.81 92 PRO A N 1
ATOM 678 C CA . PRO A 1 92 ? -24.167 5.679 7.785 1.00 91.81 92 PRO A CA 1
ATOM 679 C C . PRO A 1 92 ? -25.543 5.524 7.123 1.00 91.81 92 PRO A C 1
ATOM 681 O O . PRO A 1 92 ? -26.548 5.437 7.820 1.00 91.81 92 PRO A O 1
ATOM 684 N N . TRP A 1 93 ? -25.628 5.471 5.788 1.00 86.81 93 TRP A N 1
ATOM 685 C CA . TRP A 1 93 ? -26.865 5.160 5.055 1.00 86.81 93 TRP A CA 1
ATOM 686 C C . TRP A 1 93 ? -27.159 3.660 4.940 1.00 86.81 93 TRP A C 1
ATOM 688 O O . TRP A 1 93 ? -28.306 3.296 4.701 1.00 86.81 93 TRP A O 1
ATOM 698 N N . TYR A 1 94 ? -26.151 2.801 5.099 1.00 84.75 94 TYR A N 1
ATOM 699 C CA . TYR A 1 94 ? -26.256 1.367 4.829 1.00 84.75 94 TYR A CA 1
ATOM 700 C C . TYR A 1 94 ? -26.167 0.531 6.101 1.00 84.75 94 TYR A C 1
ATOM 702 O O . TYR A 1 94 ? -26.999 -0.341 6.333 1.00 84.75 94 TYR A O 1
ATOM 710 N N . ALA A 1 95 ? -25.178 0.815 6.944 1.00 92.62 95 ALA A N 1
ATOM 711 C CA . ALA A 1 95 ? -24.909 0.034 8.136 1.00 92.62 95 ALA A CA 1
ATOM 712 C C . ALA A 1 95 ? -25.255 0.833 9.395 1.00 92.62 95 ALA A C 1
ATOM 714 O O . ALA A 1 95 ? -24.877 1.993 9.566 1.00 92.62 95 ALA A O 1
ATOM 715 N N . ALA A 1 96 ? -26.012 0.188 10.273 1.00 96.69 96 ALA A N 1
ATOM 716 C CA . ALA A 1 96 ? -26.250 0.629 11.632 1.00 96.69 96 ALA A CA 1
ATOM 717 C C . ALA A 1 96 ? -26.169 -0.587 12.554 1.00 96.69 96 ALA A C 1
ATOM 719 O O . ALA A 1 96 ? -26.324 -1.731 12.114 1.00 96.69 96 ALA A O 1
ATOM 720 N N . TYR A 1 97 ? -25.916 -0.336 13.828 1.00 97.56 97 TYR A N 1
ATOM 721 C CA . TYR A 1 97 ? -25.791 -1.357 14.849 1.00 97.56 97 TYR A CA 1
ATOM 722 C C . TYR A 1 97 ? -26.749 -1.017 15.986 1.00 97.56 97 TYR A C 1
ATOM 724 O O . TYR A 1 97 ? -26.708 0.084 16.535 1.00 97.56 97 TYR A O 1
ATOM 732 N N . GLY A 1 98 ? -27.641 -1.951 16.298 1.00 97.62 98 GLY A N 1
ATOM 733 C CA . GLY A 1 98 ? -28.577 -1.850 17.410 1.00 97.62 98 GLY A CA 1
ATOM 734 C C . GLY A 1 98 ? -28.036 -2.572 18.630 1.00 97.62 98 GLY A C 1
ATOM 735 O O . GLY A 1 98 ? -27.500 -3.671 18.508 1.00 97.62 98 GLY A O 1
ATOM 736 N N . TRP A 1 99 ? -28.172 -1.971 19.806 1.00 97.50 99 TRP A N 1
ATOM 737 C CA . TRP A 1 99 ? -27.798 -2.623 21.053 1.00 97.50 99 TRP A CA 1
ATOM 738 C C . TRP A 1 99 ? -28.684 -3.846 21.323 1.00 97.50 99 TRP A C 1
ATOM 740 O O . TRP A 1 99 ? -29.909 -3.733 21.391 1.00 97.50 99 TRP A O 1
ATOM 750 N N . ASP A 1 100 ? -28.058 -5.006 21.515 1.00 97.00 100 ASP A N 1
ATOM 751 C CA . ASP A 1 100 ? -28.697 -6.237 21.963 1.00 97.00 100 ASP A CA 1
ATOM 752 C C . ASP A 1 100 ? -28.464 -6.419 23.475 1.00 97.00 100 ASP A C 1
ATOM 754 O O . ASP A 1 100 ? -27.365 -6.798 23.901 1.00 97.00 100 ASP A O 1
ATOM 758 N N . PRO A 1 101 ? -29.485 -6.186 24.319 1.00 95.25 101 PRO A N 1
ATOM 759 C CA . PRO A 1 101 ? -29.343 -6.300 25.765 1.00 95.25 101 PRO A CA 1
ATOM 760 C C . PRO A 1 101 ? -29.194 -7.748 26.251 1.00 95.25 101 PRO A C 1
ATOM 762 O O . PRO A 1 101 ? -28.695 -7.953 27.358 1.00 95.25 101 PRO A O 1
ATOM 765 N N . GLN A 1 102 ? -29.616 -8.750 25.468 1.00 96.31 102 GLN A N 1
ATOM 766 C CA . GLN A 1 102 ? -29.485 -10.161 25.849 1.00 96.31 102 GLN A CA 1
ATOM 767 C C . GLN A 1 102 ? -28.029 -10.609 25.746 1.00 96.31 102 GLN A C 1
ATOM 769 O O . GLN A 1 102 ? -27.512 -11.263 26.651 1.00 96.31 102 GLN A O 1
ATOM 774 N N . HIS A 1 103 ? -27.360 -10.200 24.670 1.00 96.50 103 HIS A N 1
ATOM 775 C CA . HIS A 1 103 ? -25.974 -10.570 24.388 1.00 96.50 103 HIS A CA 1
ATOM 776 C C . HIS A 1 103 ? -24.954 -9.518 24.850 1.00 96.50 103 HIS A C 1
ATOM 778 O O . HIS A 1 103 ? -23.752 -9.788 24.847 1.00 96.50 103 HIS A O 1
ATOM 784 N N . LYS A 1 104 ? -25.424 -8.343 25.296 1.00 96.44 104 LYS A N 1
ATOM 785 C CA . LYS A 1 104 ? -24.607 -7.193 25.712 1.00 96.44 104 LYS A CA 1
ATOM 786 C C . LYS A 1 104 ? -23.594 -6.788 24.634 1.00 96.44 104 LYS A C 1
ATOM 788 O O . LYS A 1 104 ? -22.395 -6.698 24.895 1.00 96.44 104 LYS A O 1
ATOM 793 N N . CYS A 1 105 ? -24.079 -6.595 23.412 1.00 97.75 105 CYS A N 1
ATOM 794 C CA . CYS A 1 105 ? -23.264 -6.254 22.247 1.00 97.75 105 CYS A CA 1
ATOM 795 C C . CYS A 1 105 ? -24.071 -5.457 21.213 1.00 97.75 105 CYS A C 1
ATOM 797 O O . CYS A 1 105 ? -25.292 -5.363 21.296 1.00 97.75 105 CYS A O 1
ATOM 799 N N . TRP A 1 106 ? -23.392 -4.891 20.219 1.00 97.88 106 TRP A N 1
ATOM 800 C CA . TRP A 1 106 ? -24.017 -4.158 19.117 1.00 97.88 106 TRP A CA 1
ATOM 801 C C . TRP A 1 106 ? -24.263 -5.093 17.929 1.00 97.88 106 TRP A C 1
ATOM 803 O O . TRP A 1 106 ? -23.315 -5.565 17.312 1.00 97.88 106 TRP A O 1
ATOM 813 N N . ALA A 1 107 ? -25.514 -5.399 17.597 1.00 97.56 107 ALA A N 1
ATOM 814 C CA . ALA A 1 107 ? -25.875 -6.256 16.468 1.00 97.56 107 ALA A CA 1
ATOM 815 C C . ALA A 1 107 ? -26.099 -5.421 15.204 1.00 97.56 107 ALA A C 1
ATOM 817 O O . ALA A 1 107 ? -26.794 -4.405 15.242 1.00 97.56 107 ALA A O 1
ATOM 818 N N . LYS A 1 108 ? -25.558 -5.853 14.060 1.00 96.25 108 LYS A N 1
ATOM 819 C CA . LYS A 1 108 ? -25.812 -5.187 12.775 1.00 96.25 108 LYS A CA 1
ATOM 820 C C . LYS A 1 108 ? -27.312 -5.224 12.455 1.00 96.25 108 LYS A C 1
ATOM 822 O O . LYS A 1 108 ? -27.927 -6.285 12.498 1.00 96.25 108 LYS A O 1
ATOM 827 N N . SER A 1 109 ? -27.901 -4.072 12.150 1.00 95.12 109 SER A N 1
ATOM 828 C CA . SER A 1 109 ? -29.338 -3.914 11.926 1.00 95.12 109 SER A CA 1
ATOM 829 C C . SER A 1 109 ? -29.611 -2.911 10.808 1.00 95.12 109 SER A C 1
ATOM 831 O O . SER A 1 109 ? -29.213 -1.749 10.881 1.00 95.12 109 SER A O 1
ATOM 833 N N . GLU A 1 110 ? -30.329 -3.348 9.772 1.00 89.06 110 GLU A N 1
ATOM 834 C CA . GLU A 1 110 ? -30.746 -2.478 8.662 1.00 89.06 110 GLU A CA 1
ATOM 835 C C . GLU A 1 110 ? -31.848 -1.493 9.091 1.00 89.06 110 GLU A C 1
ATOM 837 O O . GLU A 1 110 ? -31.944 -0.385 8.565 1.00 89.06 110 GLU A O 1
ATOM 842 N N . SER A 1 111 ? -32.648 -1.864 10.095 1.00 89.31 111 SER A N 1
ATOM 843 C CA . SER A 1 111 ? -33.809 -1.105 10.572 1.00 89.31 111 SER A CA 1
ATOM 844 C C . SER A 1 111 ? -33.542 -0.315 11.858 1.00 89.31 111 SER A C 1
ATOM 846 O O . SER A 1 111 ? -34.480 0.011 12.587 1.00 89.31 111 SER A O 1
ATOM 848 N N . CYS A 1 112 ? -32.277 -0.040 12.182 1.00 91.12 112 CYS A N 1
ATOM 849 C CA . CYS A 1 112 ? -31.934 0.690 13.396 1.00 91.12 112 CYS A CA 1
ATOM 850 C C . CYS A 1 112 ? -32.238 2.192 13.258 1.00 91.12 112 CYS A C 1
ATOM 852 O O . CYS A 1 112 ? -31.683 2.864 12.383 1.00 91.12 112 CYS A O 1
ATOM 854 N N . GLY A 1 113 ? -33.077 2.707 14.163 1.00 90.12 113 GLY A N 1
ATOM 855 C CA . GLY A 1 113 ? -33.363 4.131 14.336 1.00 90.12 113 GLY A CA 1
ATOM 856 C C . GLY A 1 113 ? -34.320 4.712 13.283 1.00 90.12 113 GLY A C 1
ATOM 857 O O . GLY A 1 113 ? -34.433 4.200 12.168 1.00 90.12 113 GLY A O 1
ATOM 858 N N . PRO A 1 114 ? -35.046 5.796 13.607 1.00 92.75 114 PRO A N 1
ATOM 859 C CA . PRO A 1 114 ? -35.836 6.525 12.623 1.00 92.75 114 PRO A CA 1
ATOM 860 C C . PRO A 1 114 ? -34.918 7.259 11.631 1.00 92.75 114 PRO A C 1
ATOM 862 O O . PRO A 1 114 ? -33.808 7.663 11.977 1.00 92.75 114 PRO A O 1
ATOM 865 N N . ALA A 1 115 ? -35.412 7.519 10.415 1.00 91.44 115 ALA A N 1
ATOM 866 C CA . ALA A 1 115 ? -34.664 8.229 9.365 1.00 91.44 115 ALA A CA 1
ATOM 867 C C . ALA A 1 115 ? -34.032 9.549 9.854 1.00 91.44 115 ALA A C 1
ATOM 869 O O . ALA A 1 115 ? -32.885 9.847 9.539 1.00 91.44 115 ALA A O 1
ATOM 870 N N . ARG A 1 116 ? -34.731 10.278 10.734 1.00 92.81 116 ARG A N 1
ATOM 871 C CA . ARG A 1 116 ? -34.247 11.532 11.326 1.00 92.81 116 ARG A CA 1
ATOM 872 C C . ARG A 1 116 ? -32.950 11.381 12.130 1.00 92.81 116 ARG A C 1
ATOM 874 O O . ARG A 1 116 ? -32.134 12.298 12.134 1.00 92.81 116 ARG A O 1
ATOM 881 N N . GLU A 1 117 ? -32.764 10.268 12.838 1.00 94.94 117 GLU A N 1
ATOM 882 C CA . GLU A 1 117 ? -31.522 10.027 13.584 1.00 94.94 117 GLU A CA 1
ATOM 883 C C . GLU A 1 117 ? -30.354 9.758 12.638 1.00 94.94 117 GLU A C 1
ATOM 885 O O . GLU A 1 117 ? -29.261 10.283 12.844 1.00 94.94 117 GLU A O 1
ATOM 890 N N . ARG A 1 118 ? -30.614 9.012 11.562 1.00 93.81 118 ARG A N 1
ATOM 891 C CA . ARG A 1 118 ? -29.637 8.744 10.508 1.00 93.81 118 ARG A CA 1
ATOM 892 C C . ARG A 1 118 ? -29.190 10.037 9.828 1.00 93.81 118 ARG A C 1
ATOM 894 O O . ARG A 1 118 ? -27.992 10.270 9.707 1.00 93.81 118 ARG A O 1
ATOM 901 N N . ASP A 1 119 ? -30.131 10.909 9.473 1.00 90.75 119 ASP A N 1
ATOM 902 C CA . ASP A 1 119 ? -29.837 12.213 8.865 1.00 90.75 119 ASP A CA 1
ATOM 903 C C . ASP A 1 119 ? -28.989 13.100 9.790 1.00 90.75 119 ASP A C 1
ATOM 905 O O . ASP A 1 119 ? -28.039 13.744 9.342 1.00 90.75 119 ASP A O 1
ATOM 909 N N . ALA A 1 120 ? -29.285 13.102 11.097 1.00 93.00 120 ALA A N 1
ATOM 910 C CA . ALA A 1 120 ? -28.513 13.854 12.086 1.00 93.00 120 ALA A CA 1
ATOM 911 C C . ALA A 1 120 ? -27.067 13.347 12.200 1.00 93.00 120 ALA A C 1
ATOM 913 O O . ALA A 1 120 ? -26.132 14.143 12.290 1.00 93.00 120 ALA A O 1
ATOM 914 N N . VAL A 1 121 ? -26.874 12.029 12.157 1.00 94.50 121 VAL A N 1
ATOM 915 C CA . VAL A 1 121 ? -25.547 11.409 12.221 1.00 94.50 121 VAL A CA 1
ATOM 916 C C . VAL A 1 121 ? -24.769 11.601 10.916 1.00 94.50 121 VAL A C 1
ATOM 918 O O . VAL A 1 121 ? -23.570 11.861 10.957 1.00 94.50 121 VAL A O 1
ATOM 921 N N . ILE A 1 122 ? -25.437 11.588 9.758 1.00 91.44 122 ILE A N 1
ATOM 922 C CA . ILE A 1 122 ? -24.834 11.970 8.471 1.00 91.44 122 ILE A CA 1
ATOM 923 C C . ILE A 1 122 ? -24.370 13.431 8.504 1.00 91.44 122 ILE A C 1
ATOM 925 O O . ILE A 1 122 ? -23.252 13.733 8.087 1.00 91.44 122 ILE A O 1
ATOM 929 N N . ALA A 1 123 ? -25.193 14.342 9.030 1.00 89.31 123 ALA A N 1
ATOM 930 C CA . ALA A 1 123 ? -24.807 15.739 9.198 1.00 89.31 123 ALA A CA 1
ATOM 931 C C . ALA A 1 123 ? -23.615 15.888 10.159 1.00 89.31 123 ALA A C 1
ATOM 933 O O . ALA A 1 123 ? -22.696 16.656 9.876 1.00 89.31 123 ALA A O 1
ATOM 934 N N . HIS A 1 124 ? -23.590 15.118 11.253 1.00 92.31 124 HIS A N 1
ATOM 935 C CA . HIS A 1 124 ? -22.465 15.112 12.187 1.00 92.31 124 HIS A CA 1
ATOM 936 C C . HIS A 1 124 ? -21.176 14.602 11.541 1.00 92.31 124 HIS A C 1
ATOM 938 O O . HIS A 1 124 ? -20.143 15.256 11.656 1.00 92.31 124 HIS A O 1
ATOM 944 N N . LYS A 1 125 ? -21.245 13.493 10.798 1.00 91.44 125 LYS A N 1
ATOM 945 C CA . LYS A 1 125 ? -20.128 12.993 9.995 1.00 91.44 125 LYS A CA 1
ATOM 946 C C . LYS A 1 125 ? -19.605 14.082 9.069 1.00 91.44 125 LYS A C 1
ATOM 948 O O . LYS A 1 125 ? -18.411 14.340 9.062 1.00 91.44 125 LYS A O 1
ATOM 953 N N . ASN A 1 126 ? -20.481 14.750 8.321 1.00 86.56 126 ASN A N 1
ATOM 954 C CA . ASN A 1 126 ? -20.060 15.807 7.403 1.00 86.56 126 ASN A CA 1
ATOM 955 C C . ASN A 1 126 ? -19.294 16.925 8.126 1.00 86.56 126 ASN A C 1
ATOM 957 O O . ASN A 1 126 ? -18.287 17.374 7.592 1.00 86.56 126 ASN A O 1
ATOM 961 N N . LEU A 1 127 ? -19.703 17.294 9.346 1.00 87.50 127 LEU A N 1
ATOM 962 C CA . LEU A 1 127 ? -18.992 18.260 10.192 1.00 87.50 127 LEU A CA 1
ATOM 963 C C . LEU A 1 127 ? -17.617 17.744 10.653 1.00 87.50 127 LEU A C 1
ATOM 965 O O . LEU A 1 127 ? -16.641 18.484 10.617 1.00 87.50 127 LEU A O 1
ATOM 969 N N . LEU A 1 128 ? -17.512 16.474 11.059 1.00 86.38 128 LEU A N 1
ATOM 970 C CA . LEU A 1 128 ? -16.222 15.854 11.408 1.00 86.38 128 LEU A CA 1
ATOM 971 C C . LEU A 1 128 ? -15.255 15.836 10.216 1.00 86.38 128 LEU A C 1
ATOM 973 O O . LEU A 1 128 ? -14.041 15.897 10.384 1.00 86.38 128 LEU A O 1
ATOM 977 N N . CYS A 1 129 ? -15.813 15.787 9.012 1.00 81.44 129 CYS A N 1
ATOM 978 C CA . CYS A 1 129 ? -15.100 15.754 7.745 1.00 81.44 129 CYS A CA 1
ATOM 979 C C . CYS A 1 129 ? -14.813 17.142 7.155 1.00 81.44 129 CYS A C 1
ATOM 981 O O . CYS A 1 129 ? -14.251 17.225 6.064 1.00 81.44 129 CYS A O 1
ATOM 983 N N . GLU A 1 130 ? -15.172 18.225 7.854 1.00 74.81 130 GLU A N 1
ATOM 984 C CA . GLU A 1 130 ? -14.830 19.609 7.490 1.00 74.81 130 GLU A CA 1
ATOM 985 C C . GLU A 1 130 ? -13.404 20.017 7.911 1.00 74.81 130 GLU A C 1
ATOM 987 O O . GLU A 1 130 ? -13.071 21.203 7.921 1.00 74.81 130 GLU A O 1
ATOM 992 N N . ALA A 1 131 ? -12.500 19.058 8.162 1.00 54.44 131 ALA A N 1
ATOM 993 C CA . ALA A 1 131 ? -11.079 19.318 7.923 1.00 54.44 131 ALA A CA 1
ATOM 994 C C . ALA A 1 131 ? -10.933 19.892 6.498 1.00 54.44 131 ALA A C 1
ATOM 996 O O . ALA A 1 131 ? -11.710 19.492 5.623 1.00 54.44 131 ALA A O 1
ATOM 997 N N . PRO A 1 132 ? -10.010 20.843 6.239 1.00 52.25 132 PRO A N 1
ATOM 998 C CA . PRO A 1 132 ? -9.898 21.473 4.931 1.00 52.25 132 PRO A CA 1
ATOM 999 C C . PRO A 1 132 ? -9.763 20.365 3.899 1.00 52.25 132 PRO A C 1
ATOM 1001 O O . PRO A 1 132 ? -8.744 19.675 3.862 1.00 52.25 132 PRO A O 1
ATOM 1004 N N . LYS A 1 133 ? -10.837 20.154 3.123 1.00 53.88 133 LYS A N 1
ATOM 1005 C CA . LYS A 1 133 ? -10.857 19.178 2.043 1.00 53.88 133 LYS A CA 1
ATOM 1006 C C . LYS A 1 133 ? -9.557 19.397 1.282 1.00 53.88 133 LYS A C 1
ATOM 1008 O O . LYS A 1 133 ? -9.375 20.518 0.789 1.00 53.88 133 LYS A O 1
ATOM 1013 N N . PRO A 1 134 ? -8.661 18.401 1.153 1.00 53.59 134 PRO A N 1
ATOM 1014 C CA . PRO A 1 134 ? -7.696 18.488 0.077 1.00 53.59 134 PRO A CA 1
ATOM 1015 C C . PRO A 1 134 ? -8.532 18.772 -1.172 1.00 53.59 134 PRO A C 1
ATOM 1017 O O . PRO A 1 134 ? -9.571 18.136 -1.380 1.00 53.59 134 PRO A O 1
ATOM 1020 N N . ALA A 1 135 ? -8.169 19.822 -1.912 1.00 69.69 135 ALA A N 1
ATOM 1021 C CA . ALA A 1 135 ? -9.009 20.409 -2.960 1.00 69.69 135 ALA A CA 1
ATOM 1022 C C . ALA A 1 135 ? -9.471 19.377 -4.012 1.00 69.69 135 ALA A C 1
ATOM 1024 O O . ALA A 1 135 ? -10.389 19.644 -4.786 1.00 69.69 135 ALA A O 1
ATOM 1025 N N . CYS A 1 136 ? -8.847 18.197 -4.008 1.00 85.50 136 CYS A N 1
ATOM 1026 C CA . CYS A 1 136 ? -9.180 16.988 -4.731 1.00 85.50 136 CYS A CA 1
ATOM 1027 C C . CYS A 1 136 ? -8.257 15.834 -4.266 1.00 85.50 136 CYS A C 1
ATOM 1029 O O . CYS A 1 136 ? -7.265 16.074 -3.574 1.00 85.50 136 CYS A O 1
ATOM 1031 N N . PHE A 1 137 ? -8.544 14.588 -4.660 1.00 83.81 137 PHE A N 1
ATOM 1032 C CA . PHE A 1 137 ? -7.620 13.459 -4.468 1.00 83.81 137 PHE A CA 1
ATOM 1033 C C . PHE A 1 137 ? -6.608 13.388 -5.624 1.00 83.81 137 PHE A C 1
ATOM 1035 O O . PHE A 1 137 ? -7.033 13.450 -6.786 1.00 83.81 137 PHE A O 1
ATOM 1042 N N . PRO A 1 138 ? -5.295 13.247 -5.355 1.00 88.25 138 PRO A N 1
ATOM 1043 C CA . PRO A 1 138 ? -4.307 13.081 -6.412 1.00 88.25 138 PRO A CA 1
ATOM 1044 C C . PRO A 1 138 ? -4.581 11.800 -7.198 1.00 88.25 138 PRO A C 1
ATOM 1046 O O . PRO A 1 138 ? -4.819 10.740 -6.618 1.00 88.25 138 PRO A O 1
ATOM 1049 N N . VAL A 1 139 ? -4.542 11.914 -8.525 1.00 92.56 139 VAL A N 1
ATOM 1050 C CA . VAL A 1 139 ? -4.718 10.769 -9.420 1.00 92.56 139 VAL A CA 1
ATOM 1051 C C . VAL A 1 139 ? -3.470 9.906 -9.351 1.00 92.56 139 VAL A C 1
ATOM 1053 O O . VAL A 1 139 ? -2.376 10.366 -9.672 1.00 92.56 139 VAL A O 1
ATOM 1056 N N . GLN A 1 140 ? -3.636 8.650 -8.962 1.00 93.12 140 GLN A N 1
ATOM 1057 C CA . GLN A 1 140 ? -2.547 7.686 -8.962 1.00 93.12 140 GLN A CA 1
ATOM 1058 C C . GLN A 1 140 ? -2.399 7.115 -10.369 1.00 93.12 140 GLN A C 1
ATOM 1060 O O . GLN A 1 140 ? -3.345 6.574 -10.946 1.00 93.12 140 GLN A O 1
ATOM 1065 N N . VAL A 1 141 ? -1.211 7.276 -10.944 1.00 87.88 141 VAL A N 1
ATOM 1066 C CA . VAL A 1 141 ? -0.905 6.806 -12.303 1.00 87.88 141 VAL A CA 1
ATOM 1067 C C . VAL A 1 141 ? -0.511 5.333 -12.340 1.00 87.88 141 VAL A C 1
ATOM 1069 O O . VAL A 1 141 ? -0.625 4.705 -13.389 1.00 87.88 141 VAL A O 1
ATOM 1072 N N . GLN A 1 142 ? -0.057 4.783 -11.213 1.00 85.81 142 GLN A N 1
ATOM 1073 C CA . GLN A 1 142 ? 0.449 3.420 -11.115 1.00 85.81 142 GLN A CA 1
ATOM 1074 C C . GLN A 1 142 ? -0.155 2.707 -9.912 1.00 85.81 142 GLN A C 1
ATOM 1076 O O . GLN A 1 142 ? -0.325 3.295 -8.845 1.00 85.81 142 GLN A O 1
ATOM 1081 N N . LEU A 1 143 ? -0.462 1.428 -10.109 1.00 93.88 143 LEU A N 1
ATOM 1082 C CA . LEU A 1 143 ? -0.821 0.517 -9.037 1.00 93.88 143 LEU A CA 1
ATOM 1083 C C . LEU A 1 143 ? 0.467 -0.083 -8.476 1.00 93.88 143 LEU A C 1
ATOM 1085 O O . LEU A 1 143 ? 1.197 -0.749 -9.203 1.00 93.88 143 LEU A O 1
ATOM 1089 N N . THR A 1 144 ? 0.737 0.153 -7.198 1.00 90.81 144 THR A N 1
ATOM 1090 C CA . THR A 1 144 ? 1.824 -0.509 -6.469 1.00 90.81 144 THR A CA 1
ATOM 1091 C C . THR A 1 144 ? 1.246 -1.281 -5.296 1.00 90.81 144 THR A C 1
ATOM 1093 O O . THR A 1 144 ? 0.186 -0.921 -4.773 1.00 90.81 144 THR A O 1
ATOM 1096 N N . ASP A 1 145 ? 1.953 -2.313 -4.845 1.00 88.12 145 ASP A N 1
ATOM 1097 C CA . ASP A 1 145 ? 1.527 -3.075 -3.670 1.00 88.12 145 ASP A CA 1
ATOM 1098 C C . ASP A 1 145 ? 1.467 -2.201 -2.422 1.00 88.12 145 ASP A C 1
ATOM 1100 O O . ASP A 1 145 ? 0.493 -2.263 -1.685 1.00 88.12 145 ASP A O 1
ATOM 1104 N N . ALA A 1 146 ? 2.427 -1.289 -2.241 1.00 83.06 146 ALA A N 1
ATOM 1105 C CA . ALA A 1 146 ? 2.408 -0.325 -1.142 1.00 83.06 146 ALA A CA 1
ATOM 1106 C C . ALA A 1 146 ? 1.173 0.595 -1.184 1.00 83.06 146 ALA A C 1
ATOM 1108 O O . ALA A 1 146 ? 0.562 0.865 -0.148 1.00 83.06 146 ALA A O 1
ATOM 1109 N N . LEU A 1 147 ? 0.779 1.055 -2.380 1.00 89.81 147 LEU A N 1
ATOM 1110 C CA . LEU A 1 147 ? -0.430 1.857 -2.552 1.00 89.81 147 LEU A CA 1
ATOM 1111 C C . LEU A 1 147 ? -1.675 1.037 -2.207 1.00 89.81 147 LEU A C 1
ATOM 1113 O O . LEU A 1 147 ? -2.544 1.521 -1.485 1.00 89.81 147 LEU A O 1
ATOM 1117 N N . MET A 1 148 ? -1.760 -0.207 -2.677 1.00 93.88 148 MET A N 1
ATOM 1118 C CA . MET A 1 148 ? -2.908 -1.055 -2.377 1.00 93.88 148 MET A CA 1
ATOM 1119 C C . MET A 1 148 ? -2.967 -1.453 -0.900 1.00 93.88 148 MET A C 1
ATOM 1121 O O . MET A 1 148 ? -4.048 -1.404 -0.325 1.00 93.88 148 MET A O 1
ATOM 1125 N N . SER A 1 149 ? -1.834 -1.737 -0.254 1.00 86.38 149 SER A N 1
ATOM 1126 C CA . SER A 1 149 ? -1.755 -1.969 1.194 1.00 86.38 149 SER A CA 1
ATOM 1127 C C . SER A 1 149 ? -2.219 -0.753 1.996 1.00 86.38 149 SER A C 1
ATOM 1129 O O . SER A 1 149 ? -2.835 -0.910 3.041 1.00 86.38 149 SER A O 1
ATOM 1131 N N . SER A 1 150 ? -2.013 0.468 1.483 1.00 85.44 150 SER A N 1
ATOM 1132 C CA . SER A 1 150 ? -2.566 1.683 2.104 1.00 85.44 150 SER A CA 1
ATOM 1133 C C . SER A 1 150 ? -4.095 1.780 1.993 1.00 85.44 150 SER A C 1
ATOM 1135 O O . SER A 1 150 ? -4.738 2.472 2.782 1.00 85.44 150 SER A O 1
ATOM 1137 N N . TYR A 1 151 ? -4.693 1.100 1.011 1.00 90.50 151 TYR A N 1
ATOM 1138 C CA . TYR A 1 151 ? -6.145 1.025 0.845 1.00 90.50 151 TYR A CA 1
ATOM 1139 C C . TYR A 1 151 ? -6.757 -0.167 1.569 1.00 90.50 151 TYR A C 1
ATOM 1141 O O . TYR A 1 151 ? -7.905 -0.074 2.008 1.00 90.50 151 TYR A O 1
ATOM 1149 N N . CYS A 1 152 ? -6.019 -1.273 1.629 1.00 88.12 152 CYS A N 1
ATOM 1150 C CA . CYS A 1 152 ? -6.485 -2.586 2.019 1.00 88.12 152 CYS A CA 1
ATOM 1151 C C . CYS A 1 152 ? -5.387 -3.353 2.750 1.00 88.12 152 CYS A C 1
ATOM 1153 O O . CYS A 1 152 ? -4.471 -3.856 2.109 1.00 88.12 152 CYS A O 1
ATOM 1155 N N . ASP A 1 153 ? -5.552 -3.547 4.061 1.00 76.44 153 ASP A N 1
ATOM 1156 C CA . ASP A 1 153 ? -4.588 -4.296 4.880 1.00 76.44 153 ASP A CA 1
ATOM 1157 C C . ASP A 1 153 ? -4.414 -5.752 4.401 1.00 76.44 153 ASP A C 1
ATOM 1159 O O . ASP A 1 153 ? -3.334 -6.320 4.529 1.00 76.44 153 ASP A O 1
ATOM 1163 N N . ARG A 1 154 ? -5.456 -6.352 3.792 1.00 69.06 154 ARG A N 1
ATOM 1164 C CA . ARG A 1 154 ? -5.408 -7.606 3.008 1.00 69.06 154 ARG A CA 1
ATOM 1165 C C . ARG A 1 154 ? -6.497 -7.609 1.931 1.00 69.06 154 ARG A C 1
ATOM 1167 O O . ARG A 1 154 ? -7.625 -7.177 2.180 1.00 69.06 154 ARG A O 1
ATOM 1174 N N . SER A 1 155 ? -6.221 -8.163 0.746 1.00 63.56 155 SER A N 1
ATOM 1175 C CA . SER A 1 155 ? -7.285 -8.445 -0.229 1.00 63.56 155 SER A CA 1
ATOM 1176 C C . SER A 1 155 ? -7.954 -9.778 0.103 1.00 63.56 155 SER A C 1
ATOM 1178 O O . SER A 1 155 ? -7.431 -10.845 -0.217 1.00 63.56 155 SER A O 1
ATOM 1180 N N . VAL A 1 156 ? -9.128 -9.744 0.729 1.00 74.00 156 VAL A N 1
ATOM 1181 C CA . VAL A 1 156 ? -9.970 -10.942 0.828 1.00 74.00 156 VAL A CA 1
ATOM 1182 C C . VAL A 1 156 ? -10.742 -11.083 -0.488 1.00 74.00 156 VAL A C 1
ATOM 1184 O O . VAL A 1 156 ? -11.551 -10.223 -0.839 1.00 74.00 156 VAL A O 1
ATOM 1187 N N . GLY A 1 157 ? -10.481 -12.156 -1.238 1.00 87.06 157 GLY A N 1
ATOM 1188 C CA . GLY A 1 157 ? -11.182 -12.475 -2.485 1.00 87.06 157 GLY A CA 1
ATOM 1189 C C . GLY A 1 157 ? -10.443 -12.020 -3.745 1.00 87.06 157 GLY A C 1
ATOM 1190 O O . GLY A 1 157 ? -9.592 -12.744 -4.253 1.00 87.06 157 GLY A O 1
ATOM 1191 N N . ALA A 1 158 ? -10.813 -10.861 -4.294 1.00 93.25 158 ALA A N 1
ATOM 1192 C CA . ALA A 1 158 ? -10.296 -10.403 -5.585 1.00 93.25 158 ALA A CA 1
ATOM 1193 C C . ALA A 1 158 ? -8.872 -9.837 -5.491 1.00 93.25 158 ALA A C 1
ATOM 1195 O O . ALA A 1 158 ? -8.624 -9.000 -4.622 1.00 93.25 158 ALA A O 1
ATOM 1196 N N . ASN A 1 159 ? -7.973 -10.227 -6.407 1.00 93.44 159 ASN A N 1
ATOM 1197 C CA . ASN A 1 159 ? -6.612 -9.684 -6.459 1.00 93.44 159 ASN A CA 1
ATOM 1198 C C . ASN A 1 159 ? -6.649 -8.201 -6.861 1.00 93.44 159 ASN A C 1
ATOM 1200 O O . ASN A 1 159 ? -7.063 -7.864 -7.972 1.00 93.44 159 ASN A O 1
ATOM 1204 N N . LYS A 1 160 ? -6.221 -7.326 -5.950 1.00 95.50 160 LYS A N 1
ATOM 1205 C CA . LYS A 1 160 ? -6.171 -5.868 -6.139 1.00 95.50 160 LYS A CA 1
ATOM 1206 C C . LYS A 1 160 ? -4.742 -5.313 -6.171 1.00 95.50 160 LYS A C 1
ATOM 1208 O O . LYS A 1 160 ? -4.578 -4.113 -6.333 1.00 95.50 160 LYS A O 1
ATOM 1213 N N . PHE A 1 161 ? -3.737 -6.164 -5.998 1.00 94.44 161 PHE A N 1
ATOM 1214 C CA . PHE A 1 161 ? -2.321 -5.797 -5.935 1.00 94.44 161 PHE A CA 1
ATOM 1215 C C . PHE A 1 161 ? -1.730 -5.602 -7.341 1.00 94.44 161 PHE A C 1
ATOM 1217 O O . PHE A 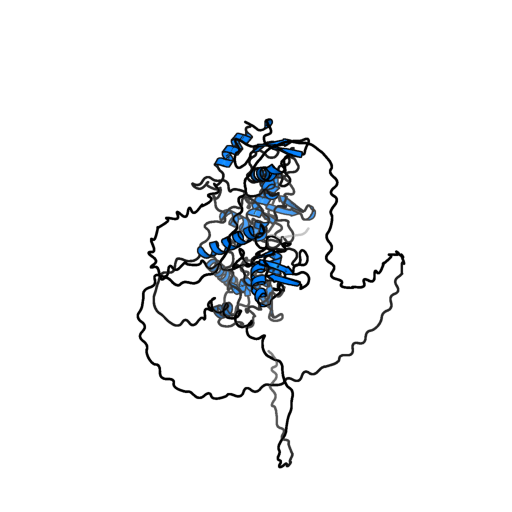1 161 ? -2.452 -5.732 -8.331 1.00 94.44 161 PHE A O 1
ATOM 1224 N N . SER A 1 162 ? -0.443 -5.274 -7.463 1.00 92.88 162 SER A N 1
ATOM 1225 C CA . SER A 1 162 ? 0.229 -5.007 -8.747 1.00 92.88 162 SER A CA 1
ATOM 1226 C C . SER A 1 162 ? 0.090 -6.165 -9.746 1.00 92.88 162 SER A C 1
ATOM 1228 O O . SER A 1 162 ? -0.033 -5.945 -10.951 1.00 92.88 162 SER A O 1
ATOM 1230 N N . GLY A 1 163 ? -0.026 -7.400 -9.245 1.00 91.00 163 GLY A N 1
ATOM 1231 C CA . GLY A 1 163 ? -0.317 -8.600 -10.034 1.00 91.00 163 GLY A CA 1
ATOM 1232 C C . GLY A 1 163 ? -1.765 -8.743 -10.536 1.00 91.00 163 GLY A C 1
ATOM 1233 O O . GLY A 1 163 ? -2.091 -9.753 -11.167 1.00 91.00 163 GLY A O 1
ATOM 1234 N N . ALA A 1 164 ? -2.666 -7.797 -10.249 1.00 96.06 164 ALA A N 1
ATOM 1235 C CA . ALA A 1 164 ? -4.029 -7.810 -10.775 1.00 96.06 164 ALA A CA 1
ATOM 1236 C C . ALA A 1 164 ? -4.007 -7.744 -12.309 1.00 96.06 164 ALA A C 1
ATOM 1238 O O . ALA A 1 164 ? -3.276 -6.953 -12.894 1.00 96.06 164 ALA A O 1
ATOM 1239 N N . ARG A 1 165 ? -4.827 -8.552 -12.986 1.00 97.12 165 ARG A N 1
ATOM 1240 C CA . ARG A 1 165 ? -4.876 -8.585 -14.456 1.00 97.12 165 ARG A CA 1
ATOM 1241 C C . ARG A 1 165 ? -6.299 -8.612 -14.981 1.00 97.12 165 ARG A C 1
ATOM 1243 O O . ARG A 1 165 ? -7.194 -9.159 -14.332 1.00 97.12 165 ARG A O 1
ATOM 1250 N N . GLY A 1 166 ? -6.489 -8.053 -16.168 1.00 97.50 166 GLY A N 1
ATOM 1251 C CA . GLY A 1 166 ? -7.692 -8.280 -16.951 1.00 97.50 166 GLY A CA 1
ATOM 1252 C C . GLY A 1 166 ? -7.734 -9.708 -17.472 1.00 97.50 166 GLY A C 1
ATOM 1253 O O . GLY A 1 166 ? -6.696 -10.314 -17.733 1.00 97.50 166 GLY A O 1
ATOM 1254 N N . CYS A 1 167 ? -8.935 -10.262 -17.611 1.00 97.88 167 CYS A N 1
ATOM 1255 C CA . CYS A 1 167 ? -9.112 -11.512 -18.350 1.00 97.88 167 CYS A CA 1
ATOM 1256 C C . CYS A 1 167 ? -8.805 -11.308 -19.843 1.00 97.88 167 CYS A C 1
ATOM 1258 O O . CYS A 1 167 ? -8.368 -12.235 -20.515 1.00 97.88 167 CYS A O 1
ATOM 1260 N N . ASP A 1 168 ? -8.991 -10.079 -20.333 1.00 96.38 168 ASP A N 1
ATOM 1261 C CA . ASP A 1 168 ? -8.392 -9.578 -21.566 1.00 96.38 168 ASP A CA 1
ATOM 1262 C C . ASP A 1 168 ? -7.166 -8.722 -21.205 1.00 96.38 168 ASP A C 1
ATOM 1264 O O . ASP A 1 168 ? -7.252 -7.814 -20.370 1.00 96.38 168 ASP A O 1
ATOM 1268 N N . ALA A 1 169 ? -6.023 -8.995 -21.839 1.00 92.00 169 ALA A N 1
ATOM 1269 C CA . ALA A 1 169 ? -4.787 -8.247 -21.622 1.00 92.00 169 ALA A CA 1
ATOM 1270 C C . ALA A 1 169 ? -4.943 -6.746 -21.932 1.00 92.00 169 ALA A C 1
ATOM 1272 O O . ALA A 1 169 ? -4.290 -5.920 -21.293 1.00 92.00 169 ALA A O 1
ATOM 1273 N N . ALA A 1 170 ? -5.839 -6.380 -22.857 1.00 94.31 170 ALA A N 1
ATOM 1274 C CA . ALA A 1 170 ? -6.120 -4.991 -23.212 1.00 94.31 170 ALA A CA 1
ATOM 1275 C C . ALA A 1 170 ? -6.809 -4.196 -22.085 1.00 94.31 170 ALA A C 1
ATOM 1277 O O . ALA A 1 170 ? -6.723 -2.966 -22.060 1.00 94.31 170 ALA A O 1
ATOM 1278 N N . ASP A 1 171 ? -7.473 -4.875 -21.144 1.00 96.94 171 ASP A N 1
ATOM 1279 C CA . ASP A 1 171 ? -8.147 -4.237 -20.011 1.00 96.94 171 ASP A CA 1
ATOM 1280 C C . ASP A 1 171 ? -7.225 -4.080 -18.786 1.00 96.94 171 ASP A C 1
ATOM 1282 O O . ASP A 1 171 ? -7.498 -3.240 -17.925 1.00 96.94 171 ASP A O 1
ATOM 1286 N N . THR A 1 172 ? -6.107 -4.818 -18.707 1.00 96.00 172 THR A N 1
ATOM 1287 C CA . THR A 1 172 ? -5.170 -4.778 -17.564 1.00 96.00 172 THR A CA 1
ATOM 1288 C C . THR A 1 172 ? -4.727 -3.356 -17.185 1.00 96.00 172 THR A C 1
ATOM 1290 O O . THR A 1 172 ? -4.850 -3.009 -16.009 1.00 96.00 172 THR A O 1
ATOM 1293 N N . PRO A 1 173 ? -4.311 -2.474 -18.120 1.00 93.75 173 PRO A N 1
ATOM 1294 C CA . PRO A 1 173 ? -3.920 -1.108 -17.761 1.00 93.75 173 PRO A CA 1
ATOM 1295 C C . PRO A 1 173 ? -5.064 -0.283 -17.148 1.00 93.75 173 PRO A C 1
ATOM 1297 O O . PRO A 1 173 ? -4.841 0.537 -16.257 1.00 93.75 173 PRO A O 1
ATOM 1300 N N . LYS A 1 174 ? -6.309 -0.507 -17.590 1.00 96.25 174 LYS A N 1
ATOM 1301 C CA . LYS A 1 174 ? -7.491 0.192 -17.058 1.00 96.25 174 LYS A CA 1
ATOM 1302 C C . LYS A 1 174 ? -7.855 -0.303 -15.668 1.00 96.25 174 LYS A C 1
ATOM 1304 O O . LYS A 1 174 ? -8.180 0.503 -14.801 1.00 96.25 174 LYS A O 1
ATOM 1309 N N . ILE A 1 175 ? -7.745 -1.612 -15.445 1.00 97.62 175 ILE A N 1
ATOM 1310 C CA . ILE A 1 175 ? -7.919 -2.238 -14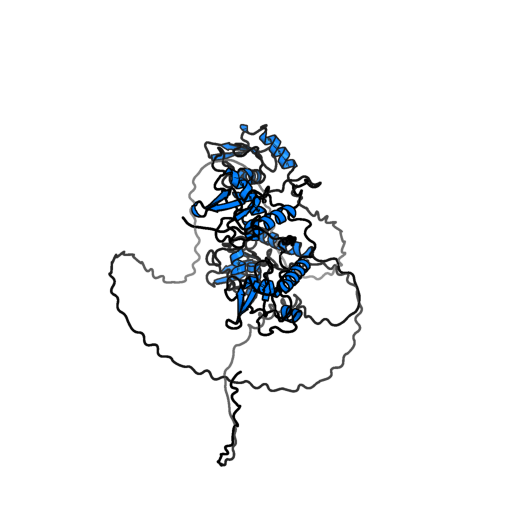.132 1.00 97.62 175 ILE A CA 1
ATOM 1311 C C . ILE A 1 175 ? -6.881 -1.702 -13.149 1.00 97.62 175 ILE A C 1
ATOM 1313 O O . ILE A 1 175 ? -7.250 -1.281 -12.056 1.00 97.62 175 ILE A O 1
ATOM 1317 N N . HIS A 1 176 ? -5.606 -1.631 -13.547 1.00 96.38 176 HIS A N 1
ATOM 1318 C CA . HIS A 1 176 ? -4.545 -1.037 -12.727 1.00 96.38 176 HIS A CA 1
ATOM 1319 C C . HIS A 1 176 ? -4.862 0.409 -12.360 1.00 96.38 176 HIS A C 1
ATOM 1321 O O . HIS A 1 176 ? -4.825 0.766 -11.186 1.00 96.38 176 HIS A O 1
ATOM 1327 N N . ARG A 1 177 ? -5.259 1.230 -13.338 1.00 95.44 177 ARG A N 1
ATOM 1328 C CA . ARG A 1 177 ? -5.638 2.626 -13.095 1.00 95.44 177 ARG A CA 1
ATOM 1329 C C . ARG A 1 177 ? -6.849 2.752 -12.167 1.00 95.44 177 ARG A C 1
ATOM 1331 O O . ARG A 1 177 ? -6.854 3.599 -11.277 1.00 95.44 177 ARG A O 1
ATOM 1338 N N . ALA A 1 178 ? -7.867 1.915 -12.344 1.00 97.06 178 ALA A N 1
ATOM 1339 C CA . ALA A 1 178 ? -9.046 1.883 -11.486 1.00 97.06 178 ALA A CA 1
ATOM 1340 C C . ALA A 1 178 ? -8.699 1.490 -10.039 1.00 97.06 178 ALA A C 1
ATOM 1342 O O . ALA A 1 178 ? -9.135 2.155 -9.098 1.00 97.06 178 ALA A O 1
ATOM 1343 N N . LEU A 1 179 ? -7.874 0.457 -9.852 1.00 97.00 179 LEU A N 1
ATOM 1344 C CA . LEU A 1 179 ? -7.403 0.004 -8.540 1.00 97.00 179 LEU A CA 1
ATOM 1345 C C . LEU A 1 179 ? -6.536 1.060 -7.851 1.00 97.00 179 LEU A C 1
ATOM 1347 O O . LEU A 1 179 ? -6.793 1.396 -6.696 1.00 97.00 179 LEU A O 1
ATOM 1351 N N . ALA A 1 180 ? -5.584 1.646 -8.581 1.00 96.00 180 ALA A N 1
ATOM 1352 C CA . ALA A 1 180 ? -4.719 2.718 -8.097 1.00 96.00 180 ALA A CA 1
ATOM 1353 C C . ALA A 1 180 ? -5.513 3.939 -7.608 1.00 96.00 180 ALA A C 1
ATOM 1355 O O . ALA A 1 180 ? -5.076 4.638 -6.708 1.00 96.00 180 ALA A O 1
ATOM 1356 N N . ASN A 1 181 ? -6.705 4.183 -8.157 1.00 95.81 181 ASN A N 1
ATOM 1357 C CA . ASN A 1 181 ? -7.572 5.296 -7.760 1.00 95.81 181 ASN A CA 1
ATOM 1358 C C . ASN A 1 181 ? -8.751 4.862 -6.870 1.00 95.81 181 ASN A C 1
ATOM 1360 O O . ASN A 1 181 ? -9.756 5.571 -6.783 1.00 95.81 181 ASN A O 1
ATOM 1364 N N . LYS A 1 182 ? -8.647 3.691 -6.222 1.00 95.50 182 LYS A N 1
ATOM 1365 C CA . LYS A 1 182 ? -9.655 3.134 -5.305 1.00 95.50 182 LYS A CA 1
ATOM 1366 C C . LYS A 1 182 ? -11.068 3.151 -5.907 1.00 95.50 182 LYS A C 1
ATOM 1368 O O . LYS A 1 182 ? -12.039 3.495 -5.239 1.00 95.50 182 LYS A O 1
ATOM 1373 N N . MET A 1 183 ? -11.222 2.786 -7.181 1.00 96.81 183 MET A N 1
ATOM 1374 C CA . MET A 1 183 ? -12.516 2.782 -7.889 1.00 96.81 183 MET A CA 1
ATOM 1375 C C . MET A 1 183 ? -13.411 1.584 -7.513 1.00 96.81 183 MET A C 1
ATOM 1377 O O . MET A 1 183 ? -14.179 1.072 -8.320 1.00 96.81 183 MET A O 1
ATOM 1381 N N . PHE A 1 184 ? -13.333 1.149 -6.261 1.00 95.75 184 PHE A N 1
ATOM 1382 C CA . PHE A 1 184 ? -14.125 0.094 -5.641 1.00 95.75 184 PHE A CA 1
ATOM 1383 C C . PHE A 1 184 ? -14.579 0.577 -4.257 1.00 95.75 184 PHE A C 1
ATOM 1385 O O . PHE A 1 184 ? -14.012 1.517 -3.700 1.00 95.75 184 PHE A O 1
ATOM 1392 N N . GLU A 1 185 ? -15.641 -0.000 -3.701 1.00 89.69 185 GLU A N 1
ATOM 1393 C CA . GLU A 1 185 ? -16.187 0.494 -2.432 1.00 89.69 185 GLU A CA 1
ATOM 1394 C C . GLU A 1 185 ? -15.348 0.079 -1.219 1.00 89.69 185 GLU A C 1
ATOM 1396 O O . GLU A 1 185 ? -15.001 0.916 -0.386 1.00 89.69 185 GLU A O 1
ATOM 1401 N N . HIS A 1 186 ? -15.012 -1.205 -1.136 1.00 89.00 186 HIS A N 1
ATOM 1402 C CA . HIS A 1 186 ? -14.304 -1.796 -0.007 1.00 89.00 186 HIS A CA 1
ATOM 1403 C C . HIS A 1 186 ? -13.355 -2.908 -0.471 1.00 89.00 186 HIS A C 1
ATOM 1405 O O . HIS A 1 186 ? -13.459 -3.427 -1.583 1.00 89.00 186 HIS A O 1
ATOM 1411 N N . CYS A 1 187 ? -12.430 -3.330 0.388 1.00 89.31 187 CYS A N 1
ATOM 1412 C CA . CYS A 1 187 ? -11.373 -4.281 0.022 1.00 89.31 187 CYS A CA 1
ATOM 1413 C C . CYS A 1 187 ? -11.889 -5.661 -0.396 1.00 89.31 187 CYS A C 1
ATOM 1415 O O . CYS A 1 187 ? -11.307 -6.302 -1.269 1.00 89.31 187 CYS A O 1
ATOM 1417 N N . GLY A 1 188 ? -13.038 -6.079 0.140 1.00 88.94 188 GLY A N 1
ATOM 1418 C CA . GLY A 1 188 ? -13.752 -7.280 -0.298 1.00 88.94 188 GLY A CA 1
ATOM 1419 C C . GLY A 1 188 ? -14.631 -7.108 -1.543 1.00 88.94 188 GLY A C 1
ATOM 1420 O O . GLY A 1 188 ? -15.420 -7.999 -1.816 1.00 88.94 188 GLY A O 1
ATOM 1421 N N . ALA A 1 189 ? -14.590 -5.978 -2.261 1.00 93.19 189 ALA A N 1
ATOM 1422 C CA . ALA A 1 189 ? -15.475 -5.745 -3.404 1.00 93.19 189 ALA A CA 1
ATOM 1423 C C . ALA A 1 189 ? -15.075 -6.627 -4.596 1.00 93.19 189 ALA A C 1
ATOM 1425 O O . ALA A 1 189 ? -13.891 -6.737 -4.933 1.00 93.19 189 ALA A O 1
ATOM 1426 N N . TRP A 1 190 ? -16.080 -7.239 -5.226 1.00 95.50 190 TRP A N 1
ATOM 1427 C CA . TRP A 1 190 ? -15.940 -8.068 -6.435 1.00 95.50 190 TRP A CA 1
ATOM 1428 C C . TRP A 1 190 ? -16.188 -7.266 -7.710 1.00 95.50 190 TRP A C 1
ATOM 1430 O O . TRP A 1 190 ? -16.027 -7.791 -8.810 1.00 95.50 190 TRP A O 1
ATOM 1440 N N . CYS A 1 191 ? -16.588 -6.004 -7.553 1.00 97.38 191 CYS A N 1
ATOM 1441 C CA . CYS A 1 191 ? -16.768 -5.065 -8.636 1.00 97.38 191 CYS A CA 1
ATOM 1442 C C . CYS A 1 191 ? -15.754 -3.927 -8.542 1.00 97.38 191 CYS A C 1
ATOM 1444 O O . CYS A 1 191 ? -15.513 -3.371 -7.467 1.00 97.38 191 CYS A O 1
ATOM 1446 N N . LEU A 1 192 ? -15.186 -3.587 -9.691 1.00 97.31 192 LEU A N 1
ATOM 1447 C CA . LEU A 1 192 ? -14.257 -2.491 -9.890 1.00 97.31 192 LEU A CA 1
ATOM 1448 C C . LEU A 1 192 ? -14.800 -1.602 -11.008 1.00 97.31 192 LEU A C 1
ATOM 1450 O O . LEU A 1 192 ? -15.082 -2.089 -12.096 1.00 97.31 192 LEU A O 1
ATOM 1454 N N . PHE A 1 193 ? -14.944 -0.306 -10.773 1.00 97.19 193 PHE A N 1
ATOM 1455 C CA . PHE A 1 193 ? -15.444 0.620 -11.789 1.00 97.19 193 PHE A CA 1
ATOM 1456 C C . PHE A 1 193 ? -14.283 1.215 -12.577 1.00 97.19 193 PHE A C 1
ATOM 1458 O O . PHE A 1 193 ? -13.230 1.508 -12.015 1.00 97.19 193 PHE A O 1
ATOM 1465 N N . ASP A 1 194 ? -14.463 1.396 -13.881 1.00 97.12 194 ASP A N 1
ATOM 1466 C CA . ASP A 1 194 ? -13.445 2.023 -14.715 1.00 97.12 194 ASP A CA 1
ATOM 1467 C C . ASP A 1 194 ? -13.181 3.463 -14.262 1.00 97.12 194 ASP A C 1
ATOM 1469 O O . ASP A 1 194 ? -14.098 4.194 -13.888 1.00 97.12 194 ASP A O 1
ATOM 1473 N N . TYR A 1 195 ? -11.918 3.884 -14.273 1.00 96.38 195 TYR A N 1
ATOM 1474 C CA . TYR A 1 195 ? -11.574 5.241 -13.864 1.00 96.38 195 TYR A CA 1
ATOM 1475 C C . TYR A 1 195 ? -12.062 6.294 -14.874 1.00 96.38 195 TYR A C 1
ATOM 1477 O O . TYR A 1 195 ? -12.561 7.355 -14.490 1.00 96.38 195 TYR A O 1
ATOM 1485 N N . ASP A 1 196 ? -11.931 6.013 -16.171 1.00 95.19 196 ASP A N 1
ATOM 1486 C CA . ASP A 1 196 ? -12.248 6.941 -17.256 1.00 95.19 196 ASP A CA 1
ATOM 1487 C C . ASP A 1 196 ? -13.738 6.944 -17.603 1.00 95.19 196 ASP A C 1
ATOM 1489 O O . ASP A 1 196 ? -14.241 7.963 -18.076 1.00 95.19 196 ASP A O 1
ATOM 1493 N N . ASP A 1 197 ? -14.475 5.878 -17.296 1.00 95.62 197 ASP A N 1
ATOM 1494 C CA . ASP A 1 197 ? -15.929 5.823 -17.469 1.00 95.62 197 ASP A CA 1
ATOM 1495 C C . ASP A 1 197 ? -16.641 4.948 -16.413 1.00 95.62 197 ASP A C 1
ATOM 1497 O O . ASP A 1 197 ? -17.225 3.912 -16.746 1.00 95.62 197 ASP A O 1
ATOM 1501 N N . PRO A 1 198 ? -16.654 5.368 -15.129 1.00 95.38 198 PRO A N 1
ATOM 1502 C CA . PRO A 1 198 ? -17.273 4.588 -14.053 1.00 95.38 198 PRO A CA 1
ATOM 1503 C C . PRO A 1 198 ? -18.788 4.447 -14.218 1.00 95.38 198 PRO A C 1
ATOM 1505 O O . PRO A 1 198 ? -19.399 3.607 -13.560 1.00 95.38 198 PRO A O 1
ATOM 1508 N N . ALA A 1 199 ? -19.403 5.263 -15.083 1.00 94.06 199 ALA A N 1
ATOM 1509 C CA . ALA A 1 199 ? -20.834 5.231 -15.319 1.00 94.06 199 ALA A CA 1
ATOM 1510 C C . ALA A 1 199 ? -21.264 4.057 -16.213 1.00 94.06 199 ALA A C 1
ATOM 1512 O O . ALA A 1 199 ? -22.381 3.550 -16.060 1.00 94.06 199 ALA A O 1
ATOM 1513 N N . GLN A 1 200 ? -20.385 3.655 -17.139 1.00 94.19 200 GLN A N 1
ATOM 1514 C CA . GLN A 1 200 ? -20.677 2.684 -18.198 1.00 94.19 200 GLN A CA 1
ATOM 1515 C C . GLN A 1 200 ? -19.847 1.407 -18.098 1.00 94.19 200 GLN A C 1
ATOM 1517 O O . GLN A 1 200 ? -20.311 0.350 -18.525 1.00 94.19 200 GLN A O 1
ATOM 1522 N N . VAL A 1 201 ? -18.620 1.489 -17.576 1.00 96.00 201 VAL A N 1
ATOM 1523 C CA . VAL A 1 201 ? -17.675 0.372 -17.590 1.00 96.00 201 VAL A CA 1
ATOM 1524 C C . VAL A 1 201 ? -17.354 -0.064 -16.168 1.00 96.00 201 VAL A C 1
ATOM 1526 O O . VAL A 1 201 ? -16.931 0.721 -15.319 1.00 96.00 201 VAL A O 1
ATOM 1529 N N . SER A 1 202 ? -17.531 -1.359 -15.925 1.00 97.25 202 SER A N 1
ATOM 1530 C CA . SER A 1 202 ? -17.133 -2.006 -14.683 1.00 97.25 202 SER A CA 1
ATOM 1531 C C . SER A 1 202 ? -16.571 -3.401 -14.953 1.00 97.25 202 SER A C 1
ATOM 1533 O O . SER A 1 202 ? -16.881 -4.036 -15.968 1.00 97.25 202 SER A O 1
ATOM 1535 N N . TYR A 1 203 ? -15.716 -3.867 -14.056 1.00 97.81 203 TYR A N 1
ATOM 1536 C CA . TYR A 1 203 ? -14.997 -5.125 -14.133 1.00 97.81 203 TYR A CA 1
ATOM 1537 C C . TYR A 1 203 ? -15.403 -6.006 -12.954 1.00 97.81 203 TYR A C 1
ATOM 1539 O O . TYR A 1 203 ? -15.296 -5.598 -11.795 1.00 97.81 203 TYR A O 1
ATOM 1547 N N . GLY A 1 204 ? -15.868 -7.217 -13.249 1.00 97.19 204 GLY A N 1
ATOM 1548 C CA . GLY A 1 204 ? -16.155 -8.239 -12.249 1.00 97.19 204 GLY A CA 1
ATOM 1549 C C . GLY A 1 204 ? -14.923 -9.099 -11.991 1.00 97.19 204 GLY A C 1
ATOM 1550 O O . GLY A 1 204 ? -14.162 -9.385 -12.913 1.00 97.19 204 GLY A O 1
ATOM 1551 N N . TRP A 1 205 ? -14.713 -9.532 -10.753 1.00 97.50 205 TRP A N 1
ATOM 1552 C CA . TRP A 1 205 ? -13.686 -10.524 -10.442 1.00 97.50 205 TRP A CA 1
ATOM 1553 C C . TRP A 1 205 ? -14.156 -11.938 -10.806 1.00 97.50 205 TRP A C 1
ATOM 1555 O O . TRP A 1 205 ? -15.254 -12.338 -10.416 1.00 97.50 205 TRP A O 1
ATOM 1565 N N . LYS A 1 206 ? -13.318 -12.703 -11.516 1.00 96.88 206 LYS A N 1
ATOM 1566 C CA . LYS A 1 206 ? -13.533 -14.121 -11.825 1.00 96.88 206 LYS A CA 1
ATOM 1567 C C . LYS A 1 206 ? -12.525 -14.981 -11.050 1.00 96.88 206 LYS A C 1
ATOM 1569 O O . LYS A 1 206 ? -11.357 -15.038 -11.446 1.00 96.88 206 LYS A O 1
ATOM 1574 N N . PRO A 1 207 ? -12.940 -15.631 -9.946 1.00 95.25 207 PRO A N 1
ATOM 1575 C CA . PRO A 1 207 ? -12.032 -16.384 -9.084 1.00 95.25 207 PRO A CA 1
ATOM 1576 C C . PRO A 1 207 ? -11.309 -17.533 -9.790 1.00 95.25 207 PRO A C 1
ATOM 1578 O O . PRO A 1 207 ? -10.145 -17.775 -9.486 1.00 95.25 207 PRO A O 1
ATOM 1581 N N . GLU A 1 208 ? -11.969 -18.211 -10.734 1.00 96.25 208 GLU A N 1
ATOM 1582 C CA . GLU A 1 208 ? -11.428 -19.401 -11.406 1.00 96.25 208 GLU A CA 1
ATOM 1583 C C . GLU A 1 208 ? -10.205 -19.069 -12.268 1.00 96.25 208 GLU A C 1
ATOM 1585 O O . GLU A 1 208 ? -9.242 -19.830 -12.299 1.00 96.25 208 GLU A O 1
ATOM 1590 N N . ASP A 1 209 ? -10.226 -17.902 -12.913 1.00 96.38 209 ASP A N 1
ATOM 1591 C CA . ASP A 1 209 ? -9.161 -17.443 -13.812 1.00 96.38 209 ASP A CA 1
ATOM 1592 C C . ASP A 1 209 ? -8.204 -16.446 -13.125 1.00 96.38 209 ASP A C 1
ATOM 1594 O O . ASP A 1 209 ? -7.208 -16.000 -13.711 1.00 96.38 209 ASP A O 1
ATOM 1598 N N . GLN A 1 210 ? -8.515 -16.079 -11.875 1.00 96.12 210 GLN A N 1
ATOM 1599 C CA . GLN A 1 210 ? -7.851 -15.033 -11.100 1.00 96.12 210 GLN A CA 1
ATOM 1600 C C . GLN A 1 210 ? -7.646 -13.742 -11.912 1.00 96.12 210 GLN A C 1
ATOM 1602 O O . GLN A 1 210 ? -6.540 -13.198 -11.984 1.00 96.12 210 GLN A O 1
ATOM 1607 N N . CYS A 1 211 ? -8.710 -13.267 -12.560 1.00 98.00 211 CYS A N 1
ATOM 1608 C CA . CYS A 1 211 ? -8.674 -12.075 -13.403 1.00 98.00 211 CYS A CA 1
ATOM 1609 C C . CYS A 1 211 ? -9.959 -11.247 -13.306 1.00 98.00 211 CYS A C 1
ATOM 1611 O O . CYS A 1 211 ? -11.014 -11.716 -12.874 1.00 98.00 211 CYS A O 1
ATOM 1613 N N . TRP A 1 212 ? -9.862 -9.989 -13.723 1.00 98.12 212 TRP A N 1
ATOM 1614 C CA . TRP A 1 212 ? -10.978 -9.056 -13.817 1.00 98.12 212 TRP A CA 1
ATOM 1615 C C . TRP A 1 212 ? -11.549 -9.072 -15.237 1.00 98.12 212 TRP A C 1
ATOM 1617 O O . TRP A 1 212 ? -10.850 -8.747 -16.194 1.00 98.12 212 TRP A O 1
ATOM 1627 N N . PHE A 1 213 ? -12.815 -9.443 -15.408 1.00 97.56 213 PHE A N 1
ATOM 1628 C CA . PHE A 1 213 ? -13.467 -9.439 -16.716 1.00 97.56 213 PHE A CA 1
ATOM 1629 C C . PHE A 1 213 ? -14.348 -8.206 -16.863 1.00 97.56 213 PHE A C 1
ATOM 1631 O O . PHE A 1 213 ? -15.096 -7.837 -15.956 1.00 97.56 213 PHE A O 1
ATOM 1638 N N . LYS A 1 214 ? -14.286 -7.573 -18.033 1.00 97.56 214 LYS A N 1
ATOM 1639 C CA . LYS A 1 214 ? -15.171 -6.466 -18.374 1.00 97.56 214 LYS A CA 1
ATOM 1640 C C . LYS A 1 214 ? -16.617 -6.952 -18.424 1.00 97.56 214 LYS A C 1
ATOM 1642 O O . LYS A 1 214 ? -16.941 -7.914 -19.118 1.00 97.56 214 LYS A O 1
ATOM 1647 N N . THR A 1 215 ? -17.495 -6.271 -17.703 1.00 94.69 215 THR A N 1
ATOM 1648 C CA . THR A 1 215 ? -18.928 -6.574 -17.698 1.00 94.69 215 THR A CA 1
ATOM 1649 C C . THR A 1 215 ? -19.655 -5.628 -18.653 1.00 94.69 215 THR A C 1
ATOM 1651 O O . THR A 1 215 ? -19.334 -4.446 -18.739 1.00 94.69 215 THR A O 1
ATOM 1654 N N . SER A 1 216 ? -20.633 -6.140 -19.406 1.00 78.81 216 SER A N 1
ATOM 1655 C CA . SER A 1 216 ? -21.492 -5.341 -20.299 1.00 78.81 216 SER A CA 1
ATOM 1656 C C . SER A 1 216 ? -22.590 -4.563 -19.554 1.00 78.81 216 SER A C 1
ATOM 1658 O O . SER A 1 216 ? -23.460 -3.964 -20.181 1.00 78.81 216 SER A O 1
ATOM 1660 N N . GLY A 1 217 ? -22.553 -4.566 -18.220 1.00 76.69 217 GLY A N 1
ATOM 1661 C CA . GLY A 1 217 ? -23.463 -3.845 -17.339 1.00 76.69 217 GLY A CA 1
ATOM 1662 C C . GLY A 1 217 ? -22.763 -3.460 -16.038 1.00 76.69 217 GLY A C 1
ATOM 1663 O O . GLY A 1 217 ? -21.542 -3.518 -15.941 1.00 76.69 217 GLY A O 1
ATOM 1664 N N . LYS A 1 218 ? -23.533 -3.057 -15.030 1.00 78.50 218 LYS A N 1
ATOM 1665 C CA . LYS A 1 218 ? -22.996 -2.732 -13.705 1.00 78.50 218 LYS A CA 1
ATOM 1666 C C . LYS A 1 218 ? -22.744 -4.045 -12.967 1.00 78.50 218 LYS A C 1
ATOM 1668 O O . LYS A 1 218 ? -23.708 -4.727 -12.616 1.00 78.50 218 LYS A O 1
ATOM 1673 N N . CYS A 1 219 ? -21.487 -4.422 -12.733 1.00 84.38 219 CYS A N 1
ATOM 1674 C CA . CYS A 1 219 ? -21.233 -5.242 -11.559 1.00 84.38 219 CYS A CA 1
ATOM 1675 C C . CYS A 1 219 ? -21.533 -4.370 -10.331 1.00 84.38 219 CYS A C 1
ATOM 1677 O O . CYS A 1 219 ? -21.363 -3.152 -10.364 1.00 84.38 219 CYS A O 1
ATOM 1679 N N . GLY A 1 220 ? -22.064 -4.953 -9.266 1.00 88.50 220 GLY A N 1
ATOM 1680 C CA . GLY A 1 220 ? -22.342 -4.183 -8.060 1.00 88.50 220 GLY A CA 1
ATOM 1681 C C . GLY A 1 220 ? -23.645 -3.376 -8.055 1.00 88.50 220 GLY A C 1
ATOM 1682 O O . GLY A 1 220 ? -24.468 -3.408 -8.973 1.00 88.50 220 GLY A O 1
ATOM 1683 N N . LYS A 1 221 ? -23.873 -2.700 -6.932 1.00 91.44 221 LYS A N 1
ATOM 1684 C CA . LYS A 1 221 ? -25.101 -1.956 -6.634 1.00 91.44 221 LYS A CA 1
ATOM 1685 C C . LYS A 1 221 ? -24.967 -0.498 -7.083 1.00 91.44 221 LYS A C 1
ATOM 1687 O O . LYS A 1 221 ? -23.872 0.044 -7.196 1.00 91.44 221 LYS A O 1
ATOM 1692 N N . ALA A 1 222 ? -26.101 0.176 -7.288 1.00 87.69 222 ALA A N 1
ATOM 1693 C CA . ALA A 1 222 ? -26.132 1.556 -7.790 1.00 87.69 222 ALA A CA 1
ATOM 1694 C C . ALA A 1 222 ? -25.301 2.547 -6.950 1.00 87.69 222 ALA A C 1
ATOM 1696 O O . ALA A 1 222 ? -24.725 3.481 -7.502 1.00 87.69 222 ALA A O 1
ATOM 1697 N N . TYR A 1 223 ? -25.206 2.335 -5.635 1.00 84.62 223 TYR A N 1
ATOM 1698 C CA . TYR A 1 223 ? -24.432 3.207 -4.751 1.00 84.62 223 TYR A CA 1
ATOM 1699 C C . TYR A 1 223 ? -22.911 3.009 -4.878 1.00 84.62 223 TYR A C 1
ATOM 1701 O O . TYR A 1 223 ? -22.172 3.976 -4.712 1.00 84.62 223 TYR A O 1
ATOM 1709 N N . GLU A 1 224 ? -22.430 1.805 -5.217 1.00 91.50 224 GLU A N 1
ATOM 1710 C CA . GLU A 1 224 ? -20.994 1.539 -5.400 1.00 91.50 224 GLU A CA 1
ATOM 1711 C C . GLU A 1 224 ? -20.468 2.308 -6.617 1.00 91.50 224 GLU A C 1
ATOM 1713 O O . GLU A 1 224 ? -19.434 2.979 -6.549 1.00 91.50 224 GLU A O 1
ATOM 1718 N N . GLN A 1 225 ? -21.248 2.289 -7.702 1.00 93.38 225 GLN A N 1
ATOM 1719 C CA . GLN A 1 225 ? -20.992 3.096 -8.889 1.00 93.38 225 GLN A CA 1
ATOM 1720 C C . GLN A 1 225 ? -21.004 4.584 -8.566 1.00 93.38 225 GLN A C 1
ATOM 1722 O O . GLN A 1 225 ? -20.094 5.310 -8.954 1.00 93.38 225 GLN A O 1
ATOM 1727 N N . ALA A 1 226 ? -22.029 5.049 -7.855 1.00 87.81 226 ALA A N 1
ATOM 1728 C CA . ALA A 1 226 ? -22.151 6.462 -7.545 1.00 87.81 226 ALA A CA 1
ATOM 1729 C C . ALA A 1 226 ? -20.982 6.947 -6.661 1.00 87.81 226 ALA A C 1
ATOM 1731 O O . ALA A 1 226 ? -20.480 8.058 -6.837 1.00 87.81 226 ALA A O 1
ATOM 1732 N N . GLY A 1 227 ? -20.469 6.080 -5.778 1.00 87.56 227 GLY A N 1
ATOM 1733 C CA . GLY A 1 227 ? -19.224 6.303 -5.043 1.00 87.56 227 GLY A CA 1
ATOM 1734 C C . GLY A 1 227 ? -17.991 6.395 -5.951 1.00 87.56 227 GLY A C 1
ATOM 1735 O O . GLY A 1 227 ? -17.144 7.264 -5.743 1.00 87.56 227 GLY A O 1
ATOM 1736 N N . ALA A 1 228 ? -17.890 5.552 -6.983 1.00 93.81 228 ALA A N 1
ATOM 1737 C CA . ALA A 1 228 ? -16.817 5.630 -7.976 1.00 93.81 228 ALA A CA 1
ATOM 1738 C C . ALA A 1 228 ? -16.902 6.910 -8.831 1.00 93.81 228 ALA A C 1
ATOM 1740 O O . ALA A 1 228 ? -15.907 7.619 -8.982 1.00 93.81 228 ALA A O 1
ATOM 1741 N N . GLU A 1 229 ? -18.089 7.270 -9.324 1.00 94.00 229 GLU A N 1
ATOM 1742 C CA . GLU A 1 229 ? -18.333 8.526 -10.045 1.00 94.00 229 GLU A CA 1
ATOM 1743 C C . GLU A 1 229 ? -17.962 9.749 -9.197 1.00 94.00 229 GLU A C 1
ATOM 1745 O O . GLU A 1 229 ? -17.327 10.686 -9.689 1.00 94.00 229 GLU A O 1
ATOM 1750 N N . LEU A 1 230 ? -18.294 9.726 -7.904 1.00 89.62 230 LEU A N 1
ATOM 1751 C CA . LEU A 1 230 ? -17.931 10.781 -6.966 1.00 89.62 230 LEU A CA 1
ATOM 1752 C C . LEU A 1 230 ? -16.419 10.857 -6.733 1.00 89.62 230 LEU A C 1
ATOM 1754 O O . LEU A 1 230 ? -15.864 11.956 -6.750 1.00 89.62 230 LEU A O 1
ATOM 1758 N N . ARG A 1 231 ? -15.736 9.717 -6.553 1.00 92.00 231 ARG A N 1
ATOM 1759 C CA . ARG A 1 231 ? -14.267 9.672 -6.448 1.00 92.00 231 ARG A CA 1
ATOM 1760 C C . ARG A 1 231 ? -13.608 10.257 -7.686 1.00 92.00 231 ARG A C 1
ATOM 1762 O O . ARG A 1 231 ? -12.737 11.104 -7.542 1.00 92.00 231 ARG A O 1
ATOM 1769 N N . LYS A 1 232 ? -14.078 9.908 -8.885 1.00 93.62 232 LYS A N 1
ATOM 1770 C CA . LYS A 1 232 ? -13.600 10.512 -10.135 1.00 93.62 232 LYS A CA 1
ATOM 1771 C C . LYS A 1 232 ? -13.877 12.016 -10.196 1.00 93.62 232 LYS A C 1
ATOM 1773 O O . LYS A 1 232 ? -13.007 12.786 -10.586 1.00 93.62 232 LYS A O 1
ATOM 1778 N N . LYS A 1 233 ? -15.077 12.457 -9.808 1.00 92.25 233 LYS A N 1
ATOM 1779 C CA . LYS A 1 233 ? -15.449 13.882 -9.791 1.00 92.25 233 LYS A CA 1
ATOM 1780 C C . LYS A 1 233 ? -14.573 14.698 -8.836 1.00 92.25 233 LYS A C 1
ATOM 1782 O O . LYS A 1 233 ? -14.286 15.855 -9.135 1.00 92.25 233 LYS A O 1
ATOM 1787 N N . ASN A 1 234 ? -14.174 14.089 -7.721 1.00 87.94 234 ASN A N 1
ATOM 1788 C CA . ASN A 1 234 ? -13.302 14.677 -6.706 1.00 87.94 234 ASN A CA 1
ATOM 1789 C C . ASN A 1 234 ? -11.819 14.381 -6.938 1.00 87.94 234 ASN A C 1
ATOM 1791 O O . ASN A 1 234 ? -10.982 14.875 -6.186 1.00 87.94 234 ASN A O 1
ATOM 1795 N N . ALA A 1 235 ? -11.476 13.576 -7.940 1.00 89.69 235 ALA A N 1
ATOM 1796 C CA . ALA A 1 235 ? -10.103 13.426 -8.369 1.00 89.69 235 ALA A CA 1
ATOM 1797 C C . ALA A 1 235 ? -9.637 14.768 -8.926 1.00 89.69 235 ALA A C 1
ATOM 1799 O O . ALA A 1 235 ? -10.429 15.524 -9.498 1.00 89.69 235 ALA A O 1
ATOM 1800 N N . CYS A 1 236 ? -8.361 15.083 -8.741 1.00 87.44 236 CYS A N 1
ATOM 1801 C CA . CYS A 1 236 ? -7.806 16.329 -9.232 1.00 87.44 236 CYS A CA 1
ATOM 1802 C C . CYS A 1 236 ? -7.933 16.362 -10.751 1.00 87.44 236 CYS A C 1
ATOM 1804 O O . CYS A 1 236 ? -7.138 15.742 -11.461 1.00 87.44 236 CYS A O 1
ATOM 1806 N N . LYS A 1 237 ? -8.959 17.076 -11.243 1.00 73.38 237 LYS A N 1
ATOM 1807 C CA . LYS A 1 237 ? -9.059 17.483 -12.640 1.00 73.38 237 LYS A CA 1
ATOM 1808 C C . LYS A 1 237 ? -7.776 18.241 -12.902 1.00 73.38 237 LYS A C 1
ATOM 1810 O O . LYS A 1 237 ? -7.610 19.335 -12.376 1.00 73.38 237 LYS A O 1
ATOM 1815 N N . ASP A 1 238 ? -6.883 17.639 -13.670 1.00 49.78 238 ASP A N 1
ATOM 1816 C CA . ASP A 1 238 ? -5.624 18.275 -14.038 1.00 49.78 238 ASP A CA 1
ATOM 1817 C C . ASP A 1 238 ? -4.556 18.299 -12.922 1.00 49.78 238 ASP A C 1
ATOM 1819 O O . ASP A 1 238 ? -3.835 19.275 -12.739 1.00 49.78 238 ASP A O 1
ATOM 1823 N N . MET A 1 239 ? -4.418 17.176 -12.202 1.00 44.09 239 MET A N 1
ATOM 1824 C CA . MET A 1 239 ? -3.077 16.654 -11.894 1.00 44.09 239 MET A CA 1
ATOM 1825 C C . MET A 1 239 ? -2.671 15.525 -12.867 1.00 44.09 239 MET A C 1
ATOM 1827 O O . MET A 1 239 ? -1.829 14.690 -12.550 1.00 44.09 239 MET A O 1
ATOM 1831 N N . SER A 1 240 ? -3.118 15.573 -14.137 1.00 41.97 240 SER A N 1
ATOM 1832 C CA . SER A 1 240 ? -2.071 15.578 -15.175 1.00 41.97 240 SER A CA 1
ATOM 1833 C C . SER A 1 240 ? -1.091 16.576 -14.626 1.00 41.97 240 SER A C 1
ATOM 1835 O O . SER A 1 240 ? -1.513 17.699 -14.371 1.00 41.97 240 SER A O 1
ATOM 1837 N N . ILE A 1 241 ? 0.113 16.149 -14.273 1.00 40.34 241 ILE A N 1
ATOM 1838 C CA . ILE A 1 241 ? 1.174 17.075 -13.952 1.00 40.34 241 ILE A CA 1
ATOM 1839 C C . ILE A 1 241 ? 1.114 18.086 -15.108 1.00 40.34 241 ILE A C 1
ATOM 1841 O O . ILE A 1 241 ? 1.627 17.839 -16.196 1.00 40.34 241 ILE A O 1
ATOM 1845 N N . LYS A 1 242 ? 0.439 19.232 -14.902 1.00 37.16 242 LYS A N 1
ATOM 1846 C CA . LYS A 1 242 ? 0.995 20.502 -15.281 1.00 37.16 242 LYS A CA 1
ATOM 1847 C C . LYS A 1 242 ? 2.303 20.361 -14.589 1.00 37.16 242 LYS A C 1
ATOM 1849 O O . LYS A 1 242 ? 2.364 20.431 -13.363 1.00 37.16 242 LYS A O 1
ATOM 1854 N N . VAL A 1 243 ? 3.262 19.911 -15.389 1.00 42.94 243 VAL A N 1
ATOM 1855 C CA . VAL A 1 243 ? 4.663 20.103 -15.165 1.00 42.94 243 VAL A CA 1
ATOM 1856 C C . VAL A 1 243 ? 4.652 21.473 -14.543 1.00 42.94 243 VAL A C 1
ATOM 1858 O O . VAL A 1 243 ? 4.283 22.447 -15.210 1.00 42.94 243 VAL A O 1
ATOM 1861 N N . GLY A 1 244 ? 4.792 21.501 -13.212 1.00 34.28 244 GLY A N 1
ATOM 1862 C CA . GLY A 1 244 ? 4.825 22.760 -12.504 1.00 34.28 244 GLY A CA 1
ATOM 1863 C C . GLY A 1 244 ? 5.942 23.541 -13.168 1.00 34.28 244 GLY A C 1
ATOM 1864 O O . GLY A 1 244 ? 6.713 22.993 -13.962 1.00 34.28 244 GLY A O 1
ATOM 1865 N N . GLU A 1 245 ? 6.107 24.802 -12.846 1.00 40.12 245 GLU A N 1
ATOM 1866 C CA . GLU A 1 245 ? 7.239 25.564 -13.375 1.00 40.12 245 GLU A CA 1
ATOM 1867 C C . GLU A 1 245 ? 8.634 24.931 -13.092 1.00 40.12 245 GLU A C 1
ATOM 1869 O O . GLU A 1 245 ? 9.638 25.494 -13.506 1.00 40.12 245 GLU A O 1
ATOM 1874 N N . GLU A 1 246 ? 8.715 23.722 -12.509 1.00 53.31 246 GLU A N 1
ATOM 1875 C CA . GLU A 1 246 ? 9.884 22.843 -12.444 1.00 53.31 246 GLU A CA 1
ATOM 1876 C C . GLU A 1 246 ? 9.788 21.473 -13.163 1.00 53.31 246 GLU A C 1
ATOM 1878 O O . GLU A 1 246 ? 10.405 20.512 -12.724 1.00 53.31 246 GLU A O 1
ATOM 1883 N N . GLY A 1 247 ? 9.100 21.334 -14.299 1.00 60.66 247 GLY A N 1
ATOM 1884 C CA . GLY A 1 247 ? 9.689 20.581 -15.428 1.00 60.66 247 GLY A CA 1
ATOM 1885 C C . GLY A 1 247 ? 9.810 19.045 -15.402 1.00 60.66 247 GLY A C 1
ATOM 1886 O O . GLY A 1 247 ? 9.957 18.475 -16.483 1.00 60.66 247 GLY A O 1
ATOM 1887 N N . CYS A 1 248 ? 9.827 18.369 -14.246 1.00 79.38 248 CYS A N 1
ATOM 1888 C CA . CYS A 1 248 ? 10.736 17.231 -14.119 1.00 79.38 248 CYS A CA 1
ATOM 1889 C C . CYS A 1 248 ? 10.140 15.843 -13.788 1.00 79.38 248 CYS A C 1
ATOM 1891 O O . CYS A 1 248 ? 9.167 15.693 -13.054 1.00 79.38 248 CYS A O 1
ATOM 1893 N N . ILE A 1 249 ? 10.759 14.800 -14.349 1.00 81.62 249 ILE A N 1
ATOM 1894 C CA . ILE A 1 249 ? 10.527 13.370 -14.147 1.00 81.62 249 ILE A CA 1
ATOM 1895 C C . ILE A 1 249 ? 11.211 12.950 -12.837 1.00 81.62 249 ILE A C 1
ATOM 1897 O O . ILE A 1 249 ? 12.429 13.128 -12.707 1.00 81.62 249 ILE A O 1
ATOM 1901 N N . PRO A 1 250 ? 10.474 12.359 -11.879 1.00 79.19 250 PRO A N 1
ATOM 1902 C CA . PRO A 1 250 ? 11.043 11.882 -10.625 1.00 79.19 250 PRO A CA 1
ATOM 1903 C C . PRO A 1 250 ? 12.132 10.834 -10.861 1.00 79.19 250 PRO A C 1
ATOM 1905 O O . PRO A 1 250 ? 11.917 9.858 -11.582 1.00 79.19 250 PRO A O 1
ATOM 1908 N N . TYR A 1 251 ? 13.284 11.024 -10.218 1.00 89.06 251 TYR A N 1
ATOM 1909 C CA . TYR A 1 251 ? 14.374 10.054 -10.237 1.00 89.06 251 TYR A CA 1
ATOM 1910 C C . TYR A 1 251 ? 13.953 8.750 -9.553 1.00 89.06 251 TYR A C 1
ATOM 1912 O O . TYR A 1 251 ? 13.541 8.756 -8.392 1.00 89.06 251 TYR A O 1
ATOM 1920 N N . GLN A 1 252 ? 14.108 7.630 -10.256 1.00 91.38 252 GLN A N 1
ATOM 1921 C CA . GLN A 1 252 ? 13.884 6.295 -9.712 1.00 91.38 252 GLN A CA 1
ATOM 1922 C C . GLN A 1 252 ? 15.229 5.683 -9.295 1.00 91.38 252 GLN A C 1
ATOM 1924 O O . GLN A 1 252 ? 16.098 5.475 -10.148 1.00 91.38 252 GLN A O 1
ATOM 1929 N N . PRO A 1 253 ? 15.446 5.399 -7.997 1.00 83.81 253 PRO A N 1
ATOM 1930 C CA . PRO A 1 253 ? 16.738 4.921 -7.514 1.00 83.81 253 PRO A CA 1
ATOM 1931 C C . PRO A 1 253 ? 17.010 3.460 -7.878 1.00 83.81 253 PRO A C 1
ATOM 1933 O O . PRO A 1 253 ? 18.175 3.079 -7.983 1.00 83.81 253 PRO A O 1
ATOM 1936 N N . GLN A 1 254 ? 15.964 2.648 -8.052 1.00 87.12 254 GLN A N 1
ATOM 1937 C CA . GLN A 1 254 ? 16.072 1.225 -8.358 1.00 87.12 254 GLN A CA 1
ATOM 1938 C C . GLN A 1 254 ? 14.983 0.780 -9.328 1.00 87.12 254 GLN A C 1
ATOM 1940 O O . GLN A 1 254 ? 13.895 1.348 -9.371 1.00 87.12 254 GLN A O 1
ATOM 1945 N N . ILE A 1 255 ? 15.316 -0.242 -10.111 1.00 92.56 255 ILE A N 1
ATOM 1946 C CA . ILE A 1 255 ? 14.379 -0.934 -10.987 1.00 92.56 255 ILE A CA 1
ATOM 1947 C C . ILE A 1 255 ? 13.592 -1.958 -10.163 1.00 92.56 255 ILE A C 1
ATOM 1949 O O . ILE A 1 255 ? 14.174 -2.628 -9.311 1.00 92.56 255 ILE A O 1
ATOM 1953 N N . SER A 1 256 ? 12.298 -2.095 -10.433 1.00 88.38 256 SER A N 1
ATOM 1954 C CA . SER A 1 256 ? 11.467 -3.187 -9.922 1.00 88.38 256 SER A CA 1
ATOM 1955 C C . SER A 1 256 ? 10.656 -3.805 -11.055 1.00 88.38 256 SER A C 1
ATOM 1957 O O . SER A 1 256 ? 10.443 -3.165 -12.092 1.00 88.38 256 SER A O 1
ATOM 1959 N N . HIS A 1 257 ? 10.195 -5.041 -10.859 1.00 85.75 257 HIS A N 1
ATOM 1960 C CA . HIS A 1 257 ? 9.261 -5.696 -11.772 1.00 85.75 257 HIS A CA 1
ATOM 1961 C C . HIS A 1 257 ? 8.052 -4.804 -12.088 1.00 85.75 257 HIS A C 1
ATOM 1963 O O . HIS A 1 257 ? 7.786 -4.533 -13.255 1.00 85.75 257 HIS A O 1
ATOM 1969 N N . ASP A 1 258 ? 7.390 -4.263 -11.064 1.00 77.81 258 ASP A N 1
ATOM 1970 C CA . ASP A 1 258 ? 6.215 -3.397 -11.218 1.00 77.81 258 ASP A CA 1
ATOM 1971 C C . ASP A 1 258 ? 6.524 -2.122 -12.002 1.00 77.81 258 ASP A C 1
ATOM 1973 O O . ASP A 1 258 ? 5.749 -1.719 -12.871 1.00 77.81 258 ASP A O 1
ATOM 1977 N N . LEU A 1 259 ? 7.681 -1.502 -11.743 1.00 85.88 259 LEU A N 1
ATOM 1978 C CA . LEU A 1 259 ? 8.107 -0.307 -12.463 1.00 85.88 259 LEU A CA 1
ATOM 1979 C C . LEU A 1 259 ? 8.278 -0.612 -13.954 1.00 85.88 259 LEU A C 1
ATOM 1981 O O . LEU A 1 259 ? 7.784 0.133 -14.800 1.00 85.88 259 LEU A O 1
ATOM 1985 N N . MET A 1 260 ? 8.911 -1.735 -14.288 1.00 91.00 260 MET A N 1
ATOM 1986 C CA . MET A 1 260 ? 9.094 -2.141 -15.679 1.00 91.00 260 MET A CA 1
ATOM 1987 C C . MET A 1 260 ? 7.794 -2.571 -16.350 1.00 91.00 260 MET A C 1
ATOM 1989 O O . MET A 1 260 ? 7.551 -2.178 -17.490 1.00 91.00 260 MET A O 1
ATOM 1993 N N . THR A 1 261 ? 6.923 -3.291 -15.648 1.00 83.31 261 THR A N 1
ATOM 1994 C CA . THR A 1 261 ? 5.580 -3.637 -16.128 1.00 83.31 261 THR A CA 1
ATOM 1995 C C . THR A 1 261 ? 4.732 -2.381 -16.344 1.00 83.31 261 THR A C 1
ATOM 1997 O O . THR A 1 261 ? 3.976 -2.303 -17.309 1.00 83.31 261 THR A O 1
ATOM 2000 N N . SER A 1 262 ? 4.915 -1.333 -15.535 1.00 83.75 262 SER A N 1
ATOM 2001 C CA . SER A 1 262 ? 4.250 -0.042 -15.752 1.00 83.75 262 SER A CA 1
ATOM 2002 C C . SER A 1 262 ? 4.729 0.670 -17.023 1.00 83.75 262 SER A C 1
ATOM 2004 O O . SER A 1 262 ? 3.947 1.358 -17.678 1.00 83.75 262 SER A O 1
ATOM 2006 N N . TYR A 1 263 ? 6.006 0.504 -17.391 1.00 88.50 263 TYR A N 1
ATOM 2007 C CA . TYR A 1 263 ? 6.562 1.069 -18.620 1.00 88.50 263 TYR A CA 1
ATOM 2008 C C . TYR A 1 263 ? 6.195 0.247 -19.851 1.00 88.50 263 TYR A C 1
ATOM 2010 O O . TYR A 1 263 ? 5.970 0.826 -20.913 1.00 88.50 263 TYR A O 1
ATOM 2018 N N . CYS A 1 264 ? 6.148 -1.080 -19.711 1.00 89.38 264 CYS A N 1
ATOM 2019 C CA . CYS A 1 264 ? 6.211 -2.001 -20.840 1.00 89.38 264 CYS A CA 1
ATOM 2020 C C . CYS A 1 264 ? 5.144 -3.089 -20.895 1.00 89.38 264 CYS A C 1
ATOM 2022 O O . CYS A 1 264 ? 5.134 -3.867 -21.849 1.00 89.38 264 CYS A O 1
ATOM 2024 N N . GLY A 1 265 ? 4.231 -3.142 -19.932 1.00 88.62 265 GLY A N 1
ATOM 2025 C CA . GLY A 1 265 ? 3.268 -4.230 -19.820 1.00 88.62 265 GLY A CA 1
ATOM 2026 C C . GLY A 1 265 ? 3.968 -5.573 -19.611 1.00 88.62 265 GLY A C 1
ATOM 2027 O O . GLY A 1 265 ? 4.891 -5.680 -18.808 1.00 88.62 265 GLY A O 1
ATOM 2028 N N . ASP A 1 266 ? 3.532 -6.600 -20.338 1.00 84.38 266 ASP A N 1
ATOM 2029 C CA . ASP A 1 266 ? 4.106 -7.945 -20.248 1.00 84.38 266 ASP A CA 1
ATOM 2030 C C . ASP A 1 266 ? 5.563 -7.975 -20.741 1.00 84.38 266 ASP A C 1
ATOM 2032 O O . ASP A 1 266 ? 5.847 -7.764 -21.920 1.00 84.38 266 ASP A O 1
ATOM 2036 N N . LEU A 1 267 ? 6.496 -8.259 -19.831 1.00 84.25 267 LEU A N 1
ATOM 2037 C CA . LEU A 1 267 ? 7.934 -8.271 -20.106 1.00 84.25 267 LEU A CA 1
ATOM 2038 C C . LEU A 1 267 ? 8.407 -9.528 -20.859 1.00 84.25 267 LEU A C 1
ATOM 2040 O O . LEU A 1 267 ? 9.544 -9.557 -21.329 1.00 84.25 267 LEU A O 1
ATOM 2044 N N . THR A 1 268 ? 7.571 -10.563 -20.999 1.00 80.56 268 THR A N 1
ATOM 2045 C CA . THR A 1 268 ? 7.985 -11.866 -21.556 1.00 80.56 268 THR A CA 1
ATOM 2046 C C . THR A 1 268 ? 8.096 -11.893 -23.083 1.00 80.56 268 THR A C 1
ATOM 2048 O O . THR A 1 268 ? 8.738 -12.785 -23.638 1.00 80.56 268 THR A O 1
ATOM 2051 N N . SER A 1 269 ? 7.521 -10.913 -23.786 1.00 84.12 269 SER A N 1
ATOM 2052 C CA . SER A 1 269 ? 7.469 -10.897 -25.255 1.00 84.12 269 SER A CA 1
ATOM 2053 C C . SER A 1 269 ? 8.675 -10.248 -25.947 1.00 84.12 269 SER A C 1
ATOM 2055 O O . SER A 1 269 ? 8.729 -10.206 -27.178 1.00 84.12 269 SER A O 1
ATOM 2057 N N . TYR A 1 270 ? 9.636 -9.709 -25.194 1.00 90.06 270 TYR A N 1
ATOM 2058 C CA . TYR A 1 270 ? 10.676 -8.844 -25.752 1.00 90.06 270 TYR A CA 1
ATOM 2059 C C . TYR A 1 270 ? 11.992 -9.568 -26.057 1.00 90.06 270 TYR A C 1
ATOM 2061 O O . TYR A 1 270 ? 12.420 -10.483 -25.362 1.00 90.06 270 TYR A O 1
ATOM 2069 N N . SER A 1 271 ? 12.677 -9.120 -27.115 1.00 89.31 271 SER A N 1
ATOM 2070 C CA . SER A 1 271 ? 13.939 -9.731 -27.567 1.00 89.31 271 SER A CA 1
ATOM 2071 C C . SER A 1 271 ? 15.165 -9.391 -26.704 1.00 89.31 271 SER A C 1
ATOM 2073 O O . SER A 1 271 ? 16.223 -10.000 -26.891 1.00 89.31 271 SER A O 1
ATOM 2075 N N . ALA A 1 272 ? 15.021 -8.426 -25.791 1.00 94.94 272 ALA A N 1
ATOM 2076 C CA . ALA A 1 272 ? 16.020 -7.981 -24.829 1.00 94.94 272 ALA A CA 1
ATOM 2077 C C . ALA A 1 272 ? 15.408 -7.959 -23.422 1.00 94.94 272 ALA A C 1
ATOM 2079 O O . ALA A 1 272 ? 14.262 -7.534 -23.263 1.00 94.94 272 ALA A O 1
ATOM 2080 N N . ASP A 1 273 ? 16.165 -8.422 -22.427 1.00 95.19 273 ASP A N 1
ATOM 2081 C CA . ASP A 1 273 ? 15.721 -8.441 -21.032 1.00 95.19 273 ASP A CA 1
ATOM 2082 C C . ASP A 1 273 ? 15.835 -7.041 -20.425 1.00 95.19 273 ASP A C 1
ATOM 2084 O O . ASP A 1 273 ? 16.920 -6.604 -20.068 1.00 95.19 273 ASP A O 1
ATOM 2088 N N . ILE A 1 274 ? 14.714 -6.338 -20.306 1.00 95.00 274 ILE A N 1
ATOM 2089 C CA . ILE A 1 274 ? 14.628 -5.028 -19.643 1.00 95.00 274 ILE A CA 1
ATOM 2090 C C . ILE A 1 274 ? 14.076 -5.137 -18.213 1.00 95.00 274 ILE A C 1
ATOM 2092 O O . ILE A 1 274 ? 13.713 -4.125 -17.625 1.00 95.00 274 ILE A O 1
ATOM 2096 N N . SER A 1 275 ? 13.966 -6.348 -17.658 1.00 94.25 275 SER A N 1
ATOM 2097 C CA . SER A 1 275 ? 13.408 -6.588 -16.325 1.00 94.25 275 SER A CA 1
ATOM 2098 C C . SER A 1 275 ? 14.425 -6.267 -15.218 1.00 94.25 275 SER A C 1
ATOM 2100 O O . SER A 1 275 ? 15.588 -5.958 -15.468 1.00 94.25 275 SER A O 1
ATOM 2102 N N . GLU A 1 276 ? 14.020 -6.380 -13.951 1.00 93.56 276 GLU A N 1
ATOM 2103 C CA . GLU A 1 276 ? 14.929 -6.294 -12.791 1.00 93.56 276 GLU A CA 1
ATOM 2104 C C . GLU A 1 276 ? 16.096 -7.312 -12.786 1.00 93.56 276 GLU A C 1
ATOM 2106 O O . GLU A 1 276 ? 17.076 -7.133 -12.048 1.00 93.56 276 GLU A O 1
ATOM 2111 N N . HIS A 1 277 ? 16.016 -8.344 -13.637 1.00 94.19 277 HIS A N 1
ATOM 2112 C CA . HIS A 1 277 ? 17.048 -9.360 -13.862 1.00 94.19 277 HIS A CA 1
ATOM 2113 C C . HIS A 1 277 ? 18.079 -8.955 -14.922 1.00 94.19 277 HIS A C 1
ATOM 2115 O O . HIS A 1 277 ? 19.121 -9.614 -15.043 1.00 94.19 277 HIS A O 1
ATOM 2121 N N . ALA A 1 278 ? 17.832 -7.855 -15.642 1.00 96.75 278 ALA A N 1
ATOM 2122 C CA . ALA A 1 278 ? 18.764 -7.305 -16.604 1.00 96.75 278 ALA A CA 1
ATOM 2123 C C . ALA A 1 278 ? 20.125 -7.049 -15.943 1.00 96.75 278 ALA A C 1
ATOM 2125 O O . ALA A 1 278 ? 20.235 -6.451 -14.865 1.00 96.75 278 ALA A O 1
ATOM 2126 N N . ARG A 1 279 ? 21.183 -7.506 -16.613 1.00 97.50 279 ARG A N 1
ATOM 2127 C CA . ARG A 1 279 ? 22.569 -7.372 -16.158 1.00 97.50 279 ARG A CA 1
ATOM 2128 C C . ARG A 1 279 ? 23.466 -6.890 -17.284 1.00 97.50 279 ARG A C 1
ATOM 2130 O O . ARG A 1 279 ? 23.264 -7.242 -18.451 1.00 97.50 279 ARG A O 1
ATOM 2137 N N . ALA A 1 280 ? 24.471 -6.102 -16.926 1.00 97.75 280 ALA A N 1
ATOM 2138 C CA . ALA A 1 280 ? 25.540 -5.777 -17.852 1.00 97.75 280 ALA A CA 1
ATOM 2139 C C . ALA A 1 280 ? 26.447 -7.008 -18.018 1.00 97.75 280 ALA A C 1
ATOM 2141 O O . ALA A 1 280 ? 26.561 -7.835 -17.111 1.00 97.75 280 ALA A O 1
ATOM 2142 N N . CYS A 1 281 ? 27.058 -7.163 -19.190 1.00 97.62 281 CYS A N 1
ATOM 2143 C CA . CYS A 1 281 ? 27.996 -8.256 -19.444 1.00 97.62 281 CYS A CA 1
ATOM 2144 C C . CYS A 1 281 ? 29.266 -8.116 -18.594 1.00 97.62 281 CYS A C 1
ATOM 2146 O O . CYS A 1 281 ? 29.836 -9.121 -18.176 1.00 97.62 281 CYS A O 1
ATOM 2148 N N . ASP A 1 282 ? 29.655 -6.878 -18.284 1.00 96.25 282 ASP A N 1
ATOM 2149 C CA . ASP A 1 282 ? 30.577 -6.568 -17.197 1.00 96.25 282 ASP A CA 1
ATOM 2150 C C . ASP A 1 282 ? 29.772 -6.238 -15.934 1.00 96.25 282 ASP A C 1
ATOM 2152 O O . ASP A 1 282 ? 29.003 -5.272 -15.899 1.00 96.25 282 ASP A O 1
ATOM 2156 N N . PHE A 1 283 ? 29.947 -7.041 -14.884 1.00 94.19 283 PHE A N 1
ATOM 2157 C CA . PHE A 1 283 ? 29.207 -6.888 -13.636 1.00 94.19 283 PHE A CA 1
ATOM 2158 C C . PHE A 1 283 ? 29.422 -5.515 -12.983 1.00 94.19 283 PHE A C 1
ATOM 2160 O O . PHE A 1 283 ? 28.493 -5.006 -12.351 1.00 94.19 283 PHE A O 1
ATOM 2167 N N . GLN A 1 284 ? 30.586 -4.881 -13.188 1.00 95.62 284 GLN A N 1
ATOM 2168 C CA . GLN A 1 284 ? 30.886 -3.558 -12.630 1.00 95.62 284 GLN A CA 1
ATOM 2169 C C . GLN A 1 284 ? 29.923 -2.473 -13.122 1.00 95.62 284 GLN A C 1
ATOM 2171 O O . GLN A 1 284 ? 29.701 -1.510 -12.401 1.00 95.62 284 GLN A O 1
ATOM 2176 N N . HIS A 1 285 ? 29.313 -2.658 -14.300 1.00 97.38 285 HIS A N 1
ATOM 2177 C CA . HIS A 1 285 ? 28.377 -1.704 -14.901 1.00 97.38 285 HIS A CA 1
ATOM 2178 C C . HIS A 1 285 ? 26.894 -2.059 -14.689 1.00 97.38 285 HIS A C 1
ATOM 2180 O O . HIS A 1 285 ? 25.995 -1.429 -15.255 1.00 97.38 285 HIS A O 1
ATOM 2186 N N . THR A 1 286 ? 26.602 -3.103 -13.906 1.00 96.38 286 THR A N 1
ATOM 2187 C CA . THR A 1 286 ? 25.217 -3.503 -13.608 1.00 96.38 286 THR A CA 1
ATOM 2188 C C . THR A 1 286 ? 24.450 -2.444 -12.799 1.00 96.38 286 THR A C 1
ATOM 2190 O O . THR A 1 286 ? 23.279 -2.217 -13.117 1.00 96.38 286 THR A O 1
ATOM 2193 N N . PRO A 1 287 ? 25.037 -1.758 -11.796 1.00 95.12 287 PRO A N 1
ATOM 2194 C CA . PRO A 1 287 ? 24.347 -0.681 -11.080 1.00 95.12 287 PRO A CA 1
ATOM 2195 C C . PRO A 1 287 ? 23.892 0.471 -11.992 1.00 95.12 287 PRO A C 1
ATOM 2197 O O . PRO A 1 287 ? 22.775 0.970 -11.850 1.00 95.12 287 PRO A O 1
ATOM 2200 N N . GLU A 1 288 ? 24.725 0.870 -12.952 1.00 96.44 288 GLU A N 1
ATOM 2201 C CA . GLU A 1 288 ? 24.449 1.923 -13.933 1.00 96.44 288 GLU A CA 1
ATOM 2202 C C . GLU A 1 288 ? 23.346 1.498 -14.904 1.00 96.44 288 GLU A C 1
ATOM 2204 O O . GLU A 1 288 ? 22.398 2.255 -15.121 1.00 96.44 288 GLU A O 1
ATOM 2209 N N . LEU A 1 289 ? 23.402 0.258 -15.409 1.00 97.31 289 LEU A N 1
ATOM 2210 C CA . LEU A 1 289 ? 22.337 -0.315 -16.236 1.00 97.31 289 LEU A CA 1
ATOM 2211 C C . LEU A 1 289 ? 20.995 -0.314 -15.492 1.00 97.31 289 LEU A C 1
ATOM 2213 O O . LEU A 1 289 ? 19.982 0.121 -16.039 1.00 97.31 289 LEU A O 1
ATOM 2217 N N . LYS A 1 290 ? 20.976 -0.771 -14.233 1.00 96.56 290 LYS A N 1
ATOM 2218 C CA . LYS A 1 290 ? 19.748 -0.805 -13.425 1.00 96.56 290 LYS A CA 1
ATOM 2219 C C . LYS A 1 290 ? 19.193 0.593 -13.182 1.00 96.56 290 LYS A C 1
ATOM 2221 O O . LYS A 1 290 ? 17.984 0.789 -13.280 1.00 96.56 290 LYS A O 1
ATOM 2226 N N . ARG A 1 291 ? 20.059 1.579 -12.929 1.00 94.94 291 ARG A N 1
ATOM 2227 C CA . ARG A 1 291 ? 19.660 2.988 -12.798 1.00 94.94 291 ARG A CA 1
ATOM 2228 C C . ARG A 1 291 ? 19.075 3.534 -14.102 1.00 94.94 291 ARG A C 1
ATOM 2230 O O . ARG A 1 291 ? 18.066 4.233 -14.070 1.00 94.94 291 ARG A O 1
ATOM 2237 N N . ALA A 1 292 ? 19.679 3.211 -15.240 1.00 96.88 292 ALA A N 1
ATOM 2238 C CA . ALA A 1 292 ? 19.188 3.608 -16.554 1.00 96.88 292 ALA A CA 1
ATOM 2239 C C . ALA A 1 292 ? 17.800 3.025 -16.861 1.00 96.88 292 ALA A C 1
ATOM 2241 O O . ALA A 1 292 ? 16.896 3.758 -17.267 1.00 96.88 292 ALA A O 1
ATOM 2242 N N . LEU A 1 293 ? 17.604 1.729 -16.610 1.00 96.56 293 LEU A N 1
ATOM 2243 C CA . LEU A 1 293 ? 16.314 1.057 -16.786 1.00 96.56 293 LEU A CA 1
ATOM 2244 C C . LEU A 1 293 ? 15.239 1.619 -15.846 1.00 96.56 293 LEU A C 1
ATOM 2246 O O . LEU A 1 293 ? 14.143 1.933 -16.303 1.00 96.56 293 LEU A O 1
ATOM 2250 N N . ALA A 1 294 ? 15.575 1.840 -14.570 1.00 95.38 294 ALA A N 1
ATOM 2251 C CA . ALA A 1 294 ? 14.671 2.448 -13.591 1.00 95.38 294 ALA A CA 1
ATOM 2252 C C . ALA A 1 294 ? 14.167 3.831 -14.030 1.00 95.38 294 ALA A C 1
ATOM 2254 O O . ALA A 1 294 ? 13.029 4.194 -13.765 1.00 95.38 294 ALA A O 1
ATOM 2255 N N . ASN A 1 295 ? 15.000 4.598 -14.736 1.00 95.00 295 ASN A N 1
ATOM 2256 C CA . ASN A 1 295 ? 14.651 5.928 -15.236 1.00 95.00 295 ASN A CA 1
ATOM 2257 C C . ASN A 1 295 ? 14.172 5.912 -16.698 1.00 95.00 295 ASN A C 1
ATOM 2259 O O . ASN A 1 295 ? 14.074 6.967 -17.325 1.00 95.00 295 ASN A O 1
ATOM 2263 N N . HIS A 1 296 ? 13.863 4.726 -17.240 1.00 95.44 296 HIS A N 1
ATOM 2264 C CA . HIS A 1 296 ? 13.331 4.521 -18.587 1.00 95.44 296 HIS A CA 1
ATOM 2265 C C . HIS A 1 296 ? 14.184 5.226 -19.661 1.00 95.44 296 HIS A C 1
ATOM 2267 O O . HIS A 1 296 ? 13.684 5.909 -20.560 1.00 95.44 296 HIS A O 1
ATOM 2273 N N . MET A 1 297 ? 15.504 5.046 -19.555 1.00 96.69 297 MET A N 1
ATOM 2274 C CA . MET A 1 297 ? 16.513 5.558 -20.487 1.00 96.69 297 MET A CA 1
ATOM 2275 C C . MET A 1 297 ? 16.645 4.662 -21.730 1.00 96.69 297 MET A C 1
ATOM 2277 O O . MET A 1 297 ? 17.737 4.268 -22.135 1.00 96.69 297 MET A O 1
ATOM 2281 N N . PHE A 1 298 ? 15.514 4.298 -22.326 1.00 95.94 298 PHE A N 1
ATOM 2282 C CA . PHE A 1 298 ? 15.408 3.502 -23.546 1.00 95.94 298 PHE A CA 1
ATOM 2283 C C . PHE A 1 298 ? 14.217 3.999 -24.379 1.00 95.94 298 PHE A C 1
ATOM 2285 O O . PHE A 1 298 ? 13.360 4.724 -23.880 1.00 95.94 298 PHE A O 1
ATOM 2292 N N . ASN A 1 299 ? 14.189 3.670 -25.672 1.00 92.81 299 ASN A N 1
ATOM 2293 C CA . ASN A 1 299 ? 13.204 4.230 -26.609 1.00 92.81 299 ASN A CA 1
ATOM 2294 C C . ASN A 1 299 ? 11.827 3.554 -26.522 1.00 92.81 299 ASN A C 1
ATOM 2296 O O . ASN A 1 299 ? 10.794 4.210 -26.635 1.00 92.81 299 ASN A O 1
ATOM 2300 N N . GLU A 1 300 ? 11.835 2.233 -26.388 1.00 94.38 300 GLU A N 1
ATOM 2301 C CA . GLU A 1 300 ? 10.650 1.390 -26.463 1.00 94.38 300 GLU A CA 1
ATOM 2302 C C . GLU A 1 300 ? 10.887 0.077 -25.722 1.00 94.38 300 GLU A C 1
ATOM 2304 O O . GLU A 1 300 ? 12.023 -0.325 -25.451 1.00 94.38 300 GLU A O 1
ATOM 2309 N N . CYS A 1 301 ? 9.800 -0.608 -25.412 1.00 92.25 301 CYS A N 1
ATOM 2310 C CA . CYS A 1 301 ? 9.836 -1.887 -24.733 1.00 92.25 301 CYS A CA 1
ATOM 2311 C C . CYS A 1 301 ? 10.367 -2.961 -25.685 1.00 92.25 301 CYS A C 1
ATOM 2313 O O . CYS A 1 301 ? 9.844 -3.162 -26.778 1.00 92.25 301 CYS A O 1
ATOM 2315 N N . GLY A 1 302 ? 11.482 -3.580 -25.299 1.00 91.19 302 GLY A N 1
ATOM 2316 C CA . GLY A 1 302 ? 12.281 -4.450 -26.161 1.00 91.19 302 GLY A CA 1
ATOM 2317 C C . GLY A 1 302 ? 13.423 -3.758 -26.903 1.00 91.19 302 GLY A C 1
ATOM 2318 O O . GLY A 1 302 ? 14.070 -4.402 -27.734 1.00 91.19 302 GLY A O 1
ATOM 2319 N N . ALA A 1 303 ? 13.718 -2.493 -26.587 1.00 94.44 303 ALA A N 1
ATOM 2320 C CA . ALA A 1 303 ? 14.906 -1.820 -27.087 1.00 94.44 303 ALA A CA 1
ATOM 2321 C C . ALA A 1 303 ? 16.175 -2.618 -26.746 1.00 94.44 303 ALA A C 1
ATOM 2323 O O . ALA A 1 303 ? 16.472 -2.928 -25.591 1.00 94.44 303 ALA A O 1
ATOM 2324 N N . THR A 1 304 ? 16.983 -2.885 -27.769 1.00 96.94 304 THR A N 1
ATOM 2325 C CA . THR A 1 304 ? 18.312 -3.485 -27.603 1.00 96.94 304 THR A CA 1
ATOM 2326 C C . THR A 1 304 ? 19.347 -2.477 -27.109 1.00 96.94 304 THR A C 1
ATOM 2328 O O . THR A 1 304 ? 20.505 -2.840 -26.961 1.00 96.94 304 THR A O 1
ATOM 2331 N N . CYS A 1 305 ? 18.964 -1.218 -26.895 1.00 98.06 305 CYS A N 1
ATOM 2332 C CA . CYS A 1 305 ? 19.840 -0.146 -26.444 1.00 98.06 305 CYS A CA 1
ATOM 2333 C C . CYS A 1 305 ? 19.238 0.547 -25.221 1.00 98.06 305 CYS A C 1
ATOM 2335 O O . CYS A 1 305 ? 18.106 1.029 -25.279 1.00 98.06 305 CYS A O 1
ATOM 2337 N N . VAL A 1 306 ? 20.020 0.622 -24.147 1.00 97.62 306 VAL A N 1
ATOM 2338 C CA . VAL A 1 306 ? 19.715 1.365 -22.918 1.00 97.62 306 VAL A CA 1
ATOM 2339 C C . VAL A 1 306 ? 20.827 2.394 -22.708 1.00 97.62 306 VAL A C 1
ATOM 2341 O O . VAL A 1 306 ? 21.990 2.096 -22.949 1.00 97.62 306 VAL A O 1
ATOM 2344 N N . TYR A 1 307 ? 20.502 3.613 -22.304 1.00 97.75 307 TYR A N 1
ATOM 2345 C CA . TYR A 1 307 ? 21.455 4.724 -22.215 1.00 97.75 307 TYR A CA 1
ATOM 2346 C C . TYR A 1 307 ? 21.752 5.055 -20.763 1.00 97.75 307 TYR A C 1
ATOM 2348 O O . TYR A 1 307 ? 20.840 5.063 -19.942 1.00 97.75 307 TYR A O 1
ATOM 2356 N N . ASP A 1 308 ? 23.015 5.316 -20.431 1.00 97.06 308 ASP A N 1
ATOM 2357 C CA . ASP A 1 308 ? 23.378 5.623 -19.052 1.00 97.06 308 ASP A CA 1
ATOM 2358 C C . ASP A 1 308 ? 22.604 6.841 -18.542 1.00 97.06 308 ASP A C 1
ATOM 2360 O O . ASP A 1 308 ? 22.446 7.844 -19.240 1.00 97.06 308 ASP A O 1
ATOM 2364 N N . PHE A 1 309 ? 22.121 6.758 -17.302 1.00 94.38 309 PHE A N 1
ATOM 2365 C CA . PHE A 1 309 ? 21.361 7.856 -16.728 1.00 94.38 309 PHE A CA 1
ATOM 2366 C C . PHE A 1 309 ? 22.256 9.084 -16.520 1.00 94.38 309 PHE A C 1
ATOM 2368 O O . PHE A 1 309 ? 21.805 10.194 -16.775 1.00 94.38 309 PHE A O 1
ATOM 2375 N N . GLY A 1 310 ? 23.496 8.914 -16.046 1.00 92.06 310 GLY A N 1
ATOM 2376 C CA . GLY A 1 310 ? 24.409 10.014 -15.714 1.00 92.06 310 GLY A CA 1
ATOM 2377 C C . GLY A 1 310 ? 25.014 10.718 -16.929 1.00 92.06 310 GLY A C 1
ATOM 2378 O O . GLY A 1 310 ? 25.246 11.924 -16.876 1.00 92.06 310 GLY A O 1
ATOM 2379 N N . ASN A 1 311 ? 25.250 9.979 -18.011 1.00 93.44 311 ASN A N 1
ATOM 2380 C CA . ASN A 1 311 ? 25.892 10.459 -19.228 1.00 93.44 311 ASN A CA 1
ATOM 2381 C C . ASN A 1 311 ? 25.347 9.725 -20.475 1.00 93.44 311 ASN A C 1
ATOM 2383 O O . ASN A 1 311 ? 26.059 8.908 -21.072 1.00 93.44 311 ASN A O 1
ATOM 2387 N N . PRO A 1 312 ? 24.103 10.019 -20.901 1.00 91.44 312 PRO A N 1
ATOM 2388 C CA . PRO A 1 312 ? 23.474 9.344 -22.041 1.00 91.44 312 PRO A CA 1
ATOM 2389 C C . PRO A 1 312 ? 24.187 9.601 -23.382 1.00 91.44 312 PRO A C 1
ATOM 2391 O O . PRO A 1 312 ? 24.033 8.819 -24.323 1.00 91.44 312 PRO A O 1
ATOM 2394 N N . ASP A 1 313 ? 24.995 10.662 -23.482 1.00 90.25 313 ASP A N 1
ATOM 2395 C CA . ASP A 1 313 ? 25.800 10.979 -24.669 1.00 90.25 313 ASP A CA 1
ATOM 2396 C C . ASP A 1 313 ? 27.090 10.152 -24.762 1.00 90.25 313 ASP A C 1
ATOM 2398 O O . ASP A 1 313 ? 27.559 9.840 -25.862 1.00 90.25 313 ASP A O 1
ATOM 2402 N N . GLY A 1 314 ? 27.669 9.796 -23.613 1.00 89.62 314 GLY A N 1
ATOM 2403 C CA . GLY A 1 314 ? 28.950 9.098 -23.531 1.00 89.62 314 GLY A CA 1
ATOM 2404 C C . GLY A 1 314 ? 28.843 7.593 -23.324 1.00 89.62 314 GLY A C 1
ATOM 2405 O O . GLY A 1 314 ? 29.726 6.877 -23.792 1.00 89.62 314 GLY A O 1
ATOM 2406 N N . PHE A 1 315 ? 27.788 7.121 -22.653 1.00 94.81 315 PHE A N 1
ATOM 2407 C CA . PHE A 1 315 ? 27.679 5.728 -22.229 1.00 94.81 315 PHE A CA 1
ATOM 2408 C C . PHE A 1 315 ? 26.316 5.119 -22.546 1.00 94.81 315 PHE A C 1
ATOM 2410 O O . PHE A 1 315 ? 25.256 5.715 -22.345 1.00 94.81 315 PHE A O 1
ATOM 2417 N N . TRP A 1 316 ? 26.349 3.883 -23.031 1.00 96.88 316 TRP A N 1
ATOM 2418 C CA . TRP A 1 316 ? 25.163 3.114 -23.386 1.00 96.88 316 TRP A CA 1
ATOM 2419 C C . TRP A 1 316 ? 25.443 1.616 -23.290 1.00 96.88 316 TRP A C 1
ATOM 2421 O O . TRP A 1 316 ? 26.582 1.162 -23.223 1.00 96.88 316 TRP A O 1
ATOM 2431 N N . PHE A 1 317 ? 24.374 0.845 -23.322 1.00 97.88 317 PHE A N 1
ATOM 2432 C CA . PHE A 1 317 ? 24.311 -0.581 -23.076 1.00 97.88 317 PHE A CA 1
ATOM 2433 C C . PHE A 1 317 ? 23.620 -1.228 -24.272 1.00 97.88 317 PHE A C 1
ATOM 2435 O O . PHE A 1 317 ? 22.462 -0.923 -24.551 1.00 97.88 317 PHE A O 1
ATOM 2442 N N . GLY A 1 318 ? 24.320 -2.100 -24.997 1.00 97.62 318 GLY A N 1
ATOM 2443 C CA . GLY A 1 318 ? 23.768 -2.828 -26.140 1.00 97.62 318 GLY A CA 1
ATOM 2444 C C . GLY A 1 318 ? 23.479 -4.283 -25.798 1.00 97.62 318 GLY A C 1
ATOM 2445 O O . GLY A 1 318 ? 24.368 -4.994 -25.348 1.00 97.62 318 GLY A O 1
ATOM 2446 N N . TRP A 1 319 ? 22.256 -4.748 -26.025 1.00 97.81 319 TRP A N 1
ATOM 2447 C CA . TRP A 1 319 ? 21.850 -6.120 -25.743 1.00 97.81 319 TRP A CA 1
ATOM 2448 C C . TRP A 1 319 ? 22.626 -7.130 -26.596 1.00 97.81 319 TRP A C 1
ATOM 2450 O O . TRP A 1 319 ? 22.544 -7.134 -27.829 1.00 97.81 319 TRP A O 1
ATOM 2460 N N . ASN A 1 320 ? 23.329 -8.039 -25.928 1.00 97.06 320 ASN A N 1
ATOM 2461 C CA . ASN A 1 320 ? 24.053 -9.139 -26.534 1.00 97.06 320 ASN A CA 1
ATOM 2462 C C . ASN A 1 320 ? 23.224 -10.420 -26.459 1.00 97.06 320 ASN A C 1
ATOM 2464 O O . ASN A 1 320 ? 23.139 -11.096 -25.432 1.00 97.06 320 ASN A O 1
ATOM 2468 N N . LYS A 1 321 ? 22.645 -10.794 -27.601 1.00 95.38 321 LYS A N 1
ATOM 2469 C CA . LYS A 1 321 ? 21.802 -11.990 -27.720 1.00 95.38 321 LYS A CA 1
ATOM 2470 C C . LYS A 1 321 ? 22.532 -13.297 -27.394 1.00 95.38 321 LYS A C 1
ATOM 2472 O O . LYS A 1 321 ? 21.867 -14.268 -27.066 1.00 95.38 321 LYS A O 1
ATOM 2477 N N . LYS A 1 322 ? 23.866 -13.357 -27.521 1.00 95.81 322 LYS A N 1
ATOM 2478 C CA . LYS A 1 322 ? 24.633 -14.590 -27.268 1.00 95.81 322 LYS A CA 1
ATOM 2479 C C . LYS A 1 322 ? 24.856 -14.831 -25.778 1.00 95.81 322 LYS A C 1
ATOM 2481 O O . LYS A 1 322 ? 24.845 -15.975 -25.345 1.00 95.81 322 LYS A O 1
ATOM 2486 N N . SER A 1 323 ? 25.089 -13.766 -25.018 1.00 95.75 323 SER A N 1
ATOM 2487 C CA . SER A 1 323 ? 25.400 -13.829 -23.585 1.00 95.75 323 SER A CA 1
ATOM 2488 C C . SER A 1 323 ? 24.213 -13.472 -22.684 1.00 95.75 323 SER A C 1
ATOM 2490 O O . SER A 1 323 ? 24.315 -13.625 -21.466 1.00 95.75 323 SER A O 1
ATOM 2492 N N . HIS A 1 324 ? 23.085 -13.043 -23.265 1.00 96.06 324 HIS A N 1
ATOM 2493 C CA . HIS A 1 324 ? 21.887 -12.607 -22.541 1.00 96.06 324 HIS A CA 1
ATOM 2494 C C . HIS A 1 324 ? 22.214 -11.543 -21.475 1.00 96.06 324 HIS A C 1
ATOM 2496 O O . HIS A 1 324 ? 21.846 -11.668 -20.306 1.00 96.06 324 HIS A O 1
ATOM 2502 N N . CYS A 1 325 ? 22.974 -10.525 -21.878 1.00 98.00 325 CYS A N 1
ATOM 2503 C CA . CYS A 1 325 ? 23.366 -9.380 -21.056 1.00 98.00 325 CYS A CA 1
ATOM 2504 C C . CYS A 1 325 ? 23.594 -8.147 -21.939 1.00 98.00 325 CYS A C 1
ATOM 2506 O O . CYS A 1 325 ? 23.586 -8.252 -23.166 1.00 98.00 325 CYS A O 1
ATOM 2508 N N . TYR A 1 326 ? 23.803 -6.976 -21.336 1.00 98.06 326 TYR A N 1
ATOM 2509 C CA . TYR A 1 326 ? 24.120 -5.753 -22.075 1.00 98.06 326 TYR A CA 1
ATOM 2510 C C . TYR A 1 326 ? 25.622 -5.447 -22.111 1.00 98.06 326 TYR A C 1
ATOM 2512 O O . TYR A 1 326 ? 26.246 -5.246 -21.070 1.00 98.06 326 TYR A O 1
ATOM 2520 N N . ASP A 1 327 ? 26.190 -5.331 -23.308 1.00 97.75 327 ASP A N 1
ATOM 2521 C CA . ASP A 1 327 ? 27.556 -4.863 -23.534 1.00 97.75 327 ASP A CA 1
ATOM 2522 C C . ASP A 1 327 ? 27.642 -3.345 -23.321 1.00 97.75 327 ASP A C 1
ATOM 2524 O O . ASP A 1 327 ? 26.959 -2.561 -23.993 1.00 97.75 327 ASP A O 1
ATOM 2528 N N . TYR A 1 328 ? 28.510 -2.922 -22.405 1.00 96.62 328 TYR A N 1
ATOM 2529 C CA . TYR A 1 328 ? 28.813 -1.513 -22.170 1.00 96.62 328 TYR A CA 1
ATOM 2530 C C . TYR A 1 328 ? 29.549 -0.907 -23.379 1.00 96.62 328 TYR A C 1
ATOM 2532 O O . TYR A 1 328 ? 30.470 -1.510 -23.926 1.00 96.62 328 TYR A O 1
ATOM 2540 N N . ASN A 1 329 ? 29.133 0.281 -23.819 1.00 91.44 329 ASN A N 1
ATOM 2541 C CA . ASN A 1 329 ? 29.646 1.006 -24.989 1.00 91.44 329 ASN A CA 1
ATOM 2542 C C . ASN A 1 329 ? 29.574 0.238 -26.323 1.00 91.44 329 ASN A C 1
ATOM 2544 O O . ASN A 1 329 ? 30.400 0.431 -27.217 1.00 91.44 329 ASN A O 1
ATOM 2548 N N . SER A 1 330 ? 28.549 -0.600 -26.505 1.00 86.50 330 SER A N 1
ATOM 2549 C CA . SER A 1 330 ? 28.335 -1.339 -27.757 1.00 86.50 330 SER A CA 1
ATOM 2550 C C . SER A 1 330 ? 28.163 -0.408 -28.965 1.00 86.50 330 SER A C 1
ATOM 2552 O O . SER A 1 330 ? 27.237 0.401 -29.004 1.00 86.50 330 SER A O 1
ATOM 2554 N N . ALA A 1 331 ? 29.017 -0.520 -29.986 1.00 88.06 331 ALA A N 1
ATOM 2555 C CA . ALA A 1 331 ? 29.072 0.424 -31.111 1.00 88.06 331 ALA A CA 1
ATOM 2556 C C . ALA A 1 331 ? 27.722 0.675 -31.824 1.00 88.06 331 ALA A C 1
ATOM 2558 O O . ALA A 1 331 ? 27.530 1.742 -32.401 1.00 88.06 331 ALA A O 1
ATOM 2559 N N . GLY A 1 332 ? 26.775 -0.271 -31.759 1.00 89.81 332 GLY A N 1
ATOM 2560 C CA . GLY A 1 332 ? 25.471 -0.179 -32.424 1.00 89.81 332 GLY A CA 1
ATOM 2561 C C . GLY A 1 332 ? 24.451 0.778 -31.791 1.00 89.81 332 GLY A C 1
ATOM 2562 O O . GLY A 1 332 ? 23.452 1.084 -32.433 1.00 89.81 332 GLY A O 1
ATOM 2563 N N . CYS A 1 333 ? 24.670 1.257 -30.564 1.00 94.69 333 CYS A N 1
ATOM 2564 C CA . CYS A 1 333 ? 23.694 2.106 -29.866 1.00 94.69 333 CYS A CA 1
ATOM 2565 C C . CYS A 1 333 ? 24.004 3.610 -29.935 1.00 94.69 333 CYS A C 1
ATOM 2567 O O . CYS A 1 333 ? 23.141 4.427 -29.595 1.00 94.69 333 CYS A O 1
ATOM 2569 N N . LYS A 1 334 ? 25.201 3.987 -30.401 1.00 94.31 334 LYS A N 1
ATOM 2570 C CA . LYS A 1 334 ? 25.613 5.387 -30.547 1.00 94.31 334 LYS A CA 1
ATOM 2571 C C . LYS A 1 334 ? 24.871 6.063 -31.700 1.00 94.31 334 LYS A C 1
ATOM 2573 O O . LYS A 1 334 ? 24.807 5.521 -32.798 1.00 94.31 334 LYS A O 1
ATOM 2578 N N . GLY A 1 335 ? 24.357 7.265 -31.465 1.00 91.38 335 GLY A N 1
ATOM 2579 C CA . GLY A 1 335 ? 23.664 8.083 -32.462 1.00 91.38 335 GLY A CA 1
ATOM 2580 C C . GLY A 1 335 ? 22.283 7.560 -32.859 1.00 91.38 335 GLY A C 1
ATOM 2581 O O . GLY A 1 335 ? 21.715 8.032 -33.842 1.00 91.38 335 GLY A O 1
ATOM 2582 N N . SER A 1 336 ? 21.737 6.578 -32.135 1.00 92.94 336 SER A N 1
ATOM 2583 C CA . SER A 1 336 ? 20.394 6.068 -32.413 1.00 92.94 336 SER A CA 1
ATOM 2584 C C . SER A 1 336 ? 19.321 7.072 -31.966 1.00 92.94 336 SER A C 1
ATOM 2586 O O . SER A 1 336 ? 19.549 7.885 -31.068 1.00 92.94 336 SER A O 1
ATOM 2588 N N . ALA A 1 337 ? 18.110 6.975 -32.525 1.00 91.81 337 ALA A N 1
ATOM 2589 C CA . ALA A 1 337 ? 16.960 7.764 -32.069 1.00 91.81 337 ALA A CA 1
ATOM 2590 C C . ALA A 1 337 ? 16.657 7.568 -30.567 1.00 91.81 337 ALA A C 1
ATOM 2592 O O . ALA A 1 337 ? 16.137 8.472 -29.914 1.00 91.81 337 ALA A O 1
ATOM 2593 N N . GLY A 1 338 ? 17.024 6.411 -30.002 1.00 92.81 338 GLY A N 1
ATOM 2594 C CA . GLY A 1 338 ? 16.916 6.161 -28.568 1.00 92.81 338 GLY A CA 1
ATOM 2595 C C . GLY A 1 338 ? 17.861 7.018 -27.729 1.00 92.81 338 GLY A C 1
ATOM 2596 O O . GLY A 1 338 ? 17.482 7.408 -26.629 1.00 92.81 338 GLY A O 1
ATOM 2597 N N . GLN A 1 339 ? 19.038 7.375 -28.256 1.00 95.25 339 GLN A N 1
ATOM 2598 C CA . GLN A 1 339 ? 19.987 8.233 -27.546 1.00 95.25 339 GLN A CA 1
ATOM 2599 C C . GLN A 1 339 ? 19.413 9.638 -27.369 1.00 95.25 339 GLN A C 1
ATOM 2601 O O . GLN A 1 339 ? 19.401 10.158 -26.259 1.00 95.25 339 GLN A O 1
ATOM 2606 N N . ALA A 1 340 ? 18.861 10.217 -28.440 1.00 93.50 340 ALA A N 1
ATOM 2607 C CA . ALA A 1 340 ? 18.246 11.543 -28.392 1.00 93.50 340 ALA A CA 1
ATOM 2608 C C . ALA A 1 340 ? 17.101 11.608 -27.365 1.00 93.50 340 ALA A C 1
ATOM 2610 O O . ALA A 1 340 ? 17.044 12.539 -26.565 1.00 93.50 340 ALA A O 1
ATOM 2611 N N . LYS A 1 341 ? 16.243 10.578 -27.321 1.00 93.75 341 LYS A N 1
ATOM 2612 C CA . LYS A 1 341 ? 15.172 10.479 -26.318 1.00 93.75 341 LYS A CA 1
ATOM 2613 C C . LYS A 1 341 ? 15.694 10.314 -24.896 1.00 93.75 341 LYS A C 1
ATOM 2615 O O . LYS A 1 341 ? 15.118 10.879 -23.974 1.00 93.75 341 LYS A O 1
ATOM 2620 N N . ALA A 1 342 ? 16.764 9.546 -24.696 1.00 94.56 342 ALA A N 1
ATOM 2621 C CA . ALA A 1 342 ? 17.366 9.398 -23.376 1.00 94.56 342 ALA A CA 1
ATOM 2622 C C . ALA A 1 342 ? 17.964 10.726 -22.881 1.00 94.56 342 ALA A C 1
ATOM 2624 O O . ALA A 1 342 ? 17.741 11.103 -21.734 1.00 94.56 342 ALA A O 1
ATOM 2625 N N . VAL A 1 343 ? 18.654 11.471 -23.750 1.00 94.56 343 VAL A N 1
ATOM 2626 C CA . VAL A 1 343 ? 19.181 12.815 -23.446 1.00 94.56 343 VAL A CA 1
ATOM 2627 C C . VAL A 1 343 ? 18.049 13.779 -23.085 1.00 94.56 343 VAL A C 1
ATOM 2629 O O . VAL A 1 343 ? 18.110 14.433 -22.044 1.00 94.56 343 VAL A O 1
ATOM 2632 N N . GLU A 1 344 ? 16.985 13.816 -23.891 1.00 93.12 344 GLU A N 1
ATOM 2633 C CA . GLU A 1 344 ? 15.786 14.613 -23.608 1.00 93.12 344 GLU A CA 1
ATOM 2634 C C . GLU A 1 344 ? 15.185 14.230 -22.250 1.00 93.12 344 GLU A C 1
ATOM 2636 O O . GLU A 1 344 ? 14.982 15.083 -21.387 1.00 93.12 344 GLU A O 1
ATOM 2641 N N . ARG A 1 345 ? 14.996 12.934 -21.994 1.00 91.94 345 ARG A N 1
ATOM 2642 C CA . ARG A 1 345 ? 14.437 12.445 -20.732 1.00 91.94 345 ARG A CA 1
ATOM 2643 C C . ARG A 1 345 ? 15.303 12.784 -19.525 1.00 91.94 345 ARG A C 1
ATOM 2645 O O . ARG A 1 345 ? 14.773 13.146 -18.479 1.00 91.94 345 ARG A O 1
ATOM 2652 N N . ARG A 1 346 ? 16.628 12.705 -19.660 1.00 92.31 346 ARG A N 1
ATOM 2653 C CA . ARG A 1 346 ? 17.562 13.107 -18.606 1.00 92.31 346 ARG A CA 1
ATOM 2654 C C . ARG A 1 346 ? 17.482 14.604 -18.331 1.00 92.31 346 ARG A C 1
ATOM 2656 O O . ARG A 1 346 ? 17.516 14.990 -17.165 1.00 92.31 346 ARG A O 1
ATOM 2663 N N . SER A 1 347 ? 17.335 15.431 -19.366 1.00 90.56 347 SER A N 1
ATOM 2664 C CA . SER A 1 347 ? 17.141 16.881 -19.210 1.00 90.56 347 SER A CA 1
ATOM 2665 C C . SER A 1 347 ? 15.843 17.220 -18.475 1.00 90.56 347 SER A C 1
ATOM 2667 O O . SER A 1 347 ? 15.778 18.208 -17.751 1.00 90.56 347 SER A O 1
ATOM 2669 N N . LEU A 1 348 ? 14.847 16.342 -18.598 1.00 88.31 348 LEU A N 1
ATOM 2670 C CA . LEU A 1 348 ? 13.611 16.405 -17.842 1.00 88.31 348 LEU A CA 1
ATOM 2671 C C . LEU A 1 348 ? 13.736 15.743 -16.469 1.00 88.31 348 LEU A C 1
ATOM 2673 O O . LEU A 1 348 ? 12.795 15.834 -15.717 1.00 88.31 348 LEU A O 1
ATOM 2677 N N . SER A 1 349 ? 14.809 15.057 -16.077 1.00 86.44 349 SER A N 1
ATOM 2678 C CA . SER A 1 349 ? 14.848 14.418 -14.750 1.00 86.44 349 SER A CA 1
ATOM 2679 C C . SER A 1 349 ? 15.075 15.439 -13.634 1.00 86.44 349 SER A C 1
ATOM 2681 O O . SER A 1 349 ? 15.874 16.363 -13.786 1.00 86.44 349 SER A O 1
ATOM 2683 N N . CYS A 1 350 ? 14.379 15.280 -12.505 1.00 81.50 350 CYS A N 1
ATOM 2684 C CA . CYS A 1 350 ? 14.549 16.179 -11.369 1.00 81.50 350 CYS A CA 1
ATOM 2685 C C . CYS A 1 350 ? 15.992 16.085 -10.880 1.00 81.50 350 CYS A C 1
ATOM 2687 O O . CYS A 1 350 ? 16.467 14.996 -10.541 1.00 81.50 350 CYS A O 1
ATOM 2689 N N . SER A 1 351 ? 16.696 17.218 -10.872 1.00 65.19 351 SER A N 1
ATOM 2690 C CA . SER A 1 351 ? 18.072 17.248 -10.396 1.00 65.19 351 SER A CA 1
ATOM 2691 C C . SER A 1 351 ? 18.094 16.772 -8.945 1.00 65.19 351 SER A C 1
ATOM 2693 O O . SER A 1 351 ? 17.328 17.255 -8.110 1.00 65.19 351 SER A O 1
ATOM 2695 N N . LEU A 1 352 ? 18.970 15.814 -8.640 1.00 60.34 352 LEU A N 1
ATOM 2696 C CA . LEU A 1 352 ? 19.356 15.516 -7.267 1.00 60.34 352 LEU A CA 1
ATOM 2697 C C . LEU A 1 352 ? 20.113 16.747 -6.767 1.00 60.34 352 LEU A C 1
ATOM 2699 O O . LEU A 1 352 ? 21.335 16.819 -6.882 1.00 60.34 352 LEU A O 1
ATOM 2703 N N . THR A 1 353 ? 19.391 17.759 -6.285 1.00 48.28 353 THR A N 1
ATOM 2704 C CA . THR A 1 353 ? 20.003 18.907 -5.627 1.00 48.28 353 THR A CA 1
ATOM 2705 C C . THR A 1 353 ? 20.545 18.406 -4.298 1.00 48.28 353 THR A C 1
ATOM 2707 O O . THR A 1 353 ? 19.872 18.425 -3.270 1.00 48.28 353 THR A O 1
ATOM 2710 N N . THR A 1 354 ? 21.764 17.877 -4.328 1.00 42.38 354 THR A N 1
ATOM 2711 C CA . THR A 1 354 ? 22.546 17.612 -3.131 1.00 42.38 354 THR A CA 1
ATOM 2712 C C . THR A 1 354 ? 22.831 18.971 -2.510 1.00 42.38 354 THR A C 1
ATOM 2714 O O . THR A 1 354 ? 23.706 19.702 -2.973 1.00 42.38 354 THR A O 1
ATOM 2717 N N . THR A 1 355 ? 22.048 19.357 -1.504 1.00 33.78 355 THR A N 1
ATOM 2718 C CA . THR A 1 355 ? 22.308 20.548 -0.695 1.00 33.78 355 THR A CA 1
ATOM 2719 C C . THR A 1 355 ? 23.586 20.307 0.104 1.00 33.78 355 THR A C 1
ATOM 2721 O O . THR A 1 355 ? 23.558 19.869 1.250 1.00 33.78 355 THR A O 1
ATOM 2724 N N . THR A 1 356 ? 24.735 20.542 -0.523 1.00 34.50 356 THR A N 1
ATOM 2725 C CA . THR A 1 356 ? 26.025 20.592 0.156 1.00 34.50 356 THR A CA 1
ATOM 2726 C C . THR A 1 356 ? 26.071 21.905 0.926 1.00 34.50 356 THR A C 1
ATOM 2728 O O . THR A 1 356 ? 26.337 22.963 0.360 1.00 34.50 356 THR A O 1
ATOM 2731 N N . SER A 1 357 ? 25.768 21.855 2.222 1.00 33.94 357 SER A N 1
ATOM 2732 C CA . SER A 1 357 ? 25.995 22.973 3.137 1.00 33.94 357 SER A CA 1
ATOM 2733 C C . SER A 1 357 ? 27.498 23.224 3.261 1.00 33.94 357 SER A C 1
ATOM 2735 O O . SER A 1 357 ? 28.176 22.615 4.087 1.00 33.94 357 SER A O 1
ATOM 2737 N N . THR A 1 358 ? 28.039 24.112 2.429 1.00 30.88 358 THR A N 1
ATOM 2738 C CA . THR A 1 358 ? 29.414 24.605 2.548 1.00 30.88 358 THR A CA 1
ATOM 2739 C C . THR A 1 358 ? 29.533 25.419 3.836 1.00 30.88 358 THR A C 1
ATOM 2741 O O . THR A 1 358 ? 29.120 26.575 3.899 1.00 30.88 358 THR A O 1
ATOM 2744 N N . THR A 1 359 ? 30.076 24.815 4.891 1.00 33.06 359 THR A N 1
ATOM 2745 C CA . THR A 1 359 ? 30.477 25.533 6.104 1.00 33.06 359 THR A CA 1
ATOM 2746 C C . THR A 1 359 ? 31.821 26.202 5.824 1.00 33.06 359 THR A C 1
ATOM 2748 O O . THR A 1 359 ? 32.867 25.557 5.811 1.00 33.06 359 THR A O 1
ATOM 2751 N N . THR A 1 360 ? 31.798 27.503 5.540 1.00 30.39 360 THR A N 1
ATOM 2752 C CA . THR A 1 360 ? 33.008 28.326 5.444 1.00 30.39 360 THR A CA 1
ATOM 2753 C C . THR A 1 360 ? 33.571 28.534 6.849 1.00 30.39 360 THR A C 1
ATOM 2755 O O . THR A 1 360 ? 33.090 29.380 7.600 1.00 30.39 360 THR A O 1
ATOM 2758 N N . SER A 1 361 ? 34.583 27.752 7.219 1.00 31.27 361 SER A N 1
ATOM 2759 C CA . SER A 1 361 ? 35.362 27.968 8.440 1.00 31.27 361 SER A CA 1
ATOM 2760 C C . SER A 1 361 ? 36.302 29.160 8.248 1.00 31.27 361 SER A C 1
ATOM 2762 O O . SER A 1 361 ? 37.353 29.046 7.619 1.00 31.27 361 SER A O 1
ATOM 2764 N N . THR A 1 362 ? 35.924 30.316 8.790 1.00 31.19 362 THR A N 1
ATOM 2765 C CA . THR A 1 362 ? 36.821 31.465 8.959 1.00 31.19 362 THR A CA 1
ATOM 2766 C C . THR A 1 362 ? 37.731 31.197 10.158 1.00 31.19 362 THR A C 1
ATOM 2768 O O . THR A 1 362 ? 37.282 31.225 11.302 1.00 31.19 362 THR A O 1
ATOM 2771 N N . SER A 1 363 ? 39.010 30.917 9.907 1.00 31.16 363 SER A N 1
ATOM 2772 C CA . SER A 1 363 ? 40.028 30.766 10.952 1.00 31.16 363 SER A CA 1
ATOM 2773 C C . SER A 1 363 ? 40.393 32.131 11.539 1.00 31.16 363 SER A C 1
ATOM 2775 O O . SER A 1 363 ? 41.119 32.907 10.920 1.00 31.16 363 SER A O 1
ATOM 2777 N N . THR A 1 364 ? 39.904 32.427 12.743 1.00 32.88 364 THR A N 1
ATOM 2778 C CA . THR A 1 364 ? 40.315 33.604 13.520 1.00 32.88 364 THR A CA 1
ATOM 2779 C C . THR A 1 364 ? 41.503 33.230 14.406 1.00 32.88 364 THR A C 1
ATOM 2781 O O . THR A 1 364 ? 41.350 32.545 15.416 1.00 32.88 364 THR A O 1
ATOM 2784 N N . THR A 1 365 ? 42.701 33.674 14.031 1.00 32.69 365 THR A N 1
ATOM 2785 C CA . THR A 1 365 ? 43.926 33.527 14.828 1.00 32.69 365 THR A CA 1
ATOM 2786 C C . THR A 1 365 ? 43.801 34.335 16.120 1.00 32.69 365 THR A C 1
ATOM 2788 O O . THR A 1 365 ? 43.804 35.564 16.090 1.00 32.69 365 THR A O 1
ATOM 2791 N N . THR A 1 366 ? 43.686 33.656 17.262 1.00 31.95 366 THR A N 1
ATOM 2792 C CA . THR A 1 366 ? 43.772 34.271 18.594 1.00 31.95 366 THR A CA 1
ATOM 2793 C C . THR A 1 366 ? 45.169 34.028 19.157 1.00 31.95 366 THR A C 1
ATOM 2795 O O . THR A 1 366 ? 45.552 32.901 19.458 1.00 31.95 366 THR A O 1
ATOM 2798 N N . THR A 1 367 ? 45.949 35.100 19.268 1.00 33.31 367 THR A N 1
ATOM 2799 C CA . THR A 1 367 ? 47.255 35.118 19.932 1.00 33.31 367 THR A CA 1
ATOM 2800 C C . THR A 1 367 ? 47.037 35.069 21.444 1.00 33.31 367 THR A C 1
ATOM 2802 O O . THR A 1 367 ? 46.594 36.054 22.031 1.00 33.31 367 THR A O 1
ATOM 2805 N N . SER A 1 368 ? 47.332 33.927 22.069 1.00 31.67 368 SER A N 1
ATOM 2806 C CA . SER A 1 368 ? 47.415 33.794 23.527 1.00 31.67 368 SER A CA 1
ATOM 2807 C C . SER A 1 368 ? 48.874 33.931 23.960 1.00 31.67 368 SER A C 1
ATOM 2809 O O . SER A 1 368 ? 49.728 33.140 23.562 1.00 31.67 368 SER A O 1
ATOM 2811 N N . THR A 1 369 ? 49.160 34.972 24.739 1.00 35.78 369 THR A N 1
ATOM 2812 C CA . THR A 1 369 ? 50.454 35.209 25.383 1.00 35.78 369 THR A CA 1
ATOM 2813 C C . THR A 1 369 ? 50.469 34.438 26.700 1.00 35.78 369 THR A C 1
ATOM 2815 O O . THR A 1 369 ? 49.842 34.868 27.667 1.00 35.78 369 THR A O 1
ATOM 2818 N N . GLU A 1 370 ? 51.163 33.301 26.745 1.00 33.00 370 GLU A N 1
ATOM 2819 C CA . GLU A 1 370 ? 51.373 32.546 27.982 1.00 33.00 370 GLU A CA 1
ATOM 2820 C C . GLU A 1 370 ? 52.679 32.964 28.669 1.00 33.00 370 GLU A C 1
ATOM 2822 O O . GLU A 1 370 ? 53.764 32.959 28.086 1.00 33.00 370 GLU A O 1
ATOM 2827 N N . THR A 1 371 ? 52.534 33.356 29.932 1.00 32.19 371 THR A N 1
ATOM 2828 C CA . THR A 1 371 ? 53.593 33.779 30.846 1.00 32.19 371 THR A CA 1
ATOM 2829 C C . THR A 1 371 ? 54.319 32.558 31.408 1.00 32.19 371 THR A C 1
ATOM 2831 O O . THR A 1 371 ? 53.728 31.710 32.074 1.00 32.19 371 THR A O 1
ATOM 2834 N N . THR A 1 372 ? 55.627 32.496 31.169 1.00 31.53 372 THR A N 1
ATOM 2835 C CA . THR A 1 372 ? 56.544 31.457 31.641 1.00 31.53 372 THR A CA 1
ATOM 2836 C C . THR A 1 372 ? 56.616 31.418 33.169 1.00 31.53 372 THR A C 1
ATOM 2838 O O . THR A 1 372 ? 57.063 32.380 33.792 1.00 31.53 372 THR A O 1
ATOM 2841 N N . THR A 1 373 ? 56.267 30.280 33.774 1.00 33.84 373 THR A N 1
ATOM 2842 C CA . THR A 1 373 ? 56.637 29.976 35.165 1.00 33.84 373 THR A CA 1
ATOM 2843 C C . THR A 1 373 ? 57.457 28.692 35.185 1.00 33.84 373 THR A C 1
ATOM 2845 O O . THR A 1 373 ? 56.971 27.607 34.880 1.00 33.84 373 THR A O 1
ATOM 2848 N N . THR A 1 374 ? 58.743 28.846 35.483 1.00 29.62 374 THR A N 1
ATOM 2849 C CA . THR A 1 374 ? 59.755 27.791 35.529 1.00 29.62 374 THR A CA 1
ATOM 2850 C C . THR A 1 374 ? 59.522 26.884 36.734 1.00 29.62 374 THR A C 1
ATOM 2852 O O . THR A 1 374 ? 59.521 27.349 37.873 1.00 29.62 374 THR A O 1
ATOM 2855 N N . THR A 1 375 ? 59.386 25.575 36.526 1.00 30.62 375 THR A N 1
ATOM 2856 C CA . THR A 1 375 ? 59.579 24.585 37.595 1.00 30.62 375 THR A CA 1
ATOM 2857 C C . THR A 1 375 ? 60.303 23.370 37.030 1.00 30.62 375 THR A C 1
ATOM 2859 O O . THR A 1 375 ? 59.843 22.711 36.103 1.00 30.62 375 THR A O 1
ATOM 2862 N N . THR A 1 376 ? 61.499 23.139 37.562 1.00 33.16 376 THR A N 1
ATOM 2863 C CA . THR A 1 376 ? 62.461 22.120 37.147 1.00 33.16 376 THR A CA 1
ATOM 2864 C C . THR A 1 376 ? 61.984 20.730 37.565 1.00 33.16 376 THR A C 1
ATOM 2866 O O . THR A 1 376 ? 61.831 20.463 38.754 1.00 33.16 376 THR A O 1
ATOM 2869 N N . GLY A 1 377 ? 61.803 19.832 36.598 1.00 34.84 377 GLY A N 1
ATOM 2870 C CA . GLY A 1 377 ? 61.509 18.420 36.832 1.00 34.84 377 GLY A CA 1
ATOM 2871 C C . GLY A 1 377 ? 62.018 17.573 35.671 1.00 34.84 377 GLY A C 1
ATOM 2872 O O . GLY A 1 377 ? 61.426 17.549 34.599 1.00 34.84 377 GLY A O 1
ATOM 2873 N N . THR A 1 378 ? 63.155 16.917 35.876 1.00 33.06 378 THR A N 1
ATOM 2874 C CA . THR A 1 378 ? 63.823 16.045 34.907 1.00 33.06 378 THR A CA 1
ATOM 2875 C C . THR A 1 378 ? 63.080 14.715 34.794 1.00 33.06 378 THR A C 1
ATOM 2877 O O . THR A 1 378 ? 62.943 14.015 35.794 1.00 33.06 378 THR A O 1
ATOM 2880 N N . THR A 1 379 ? 62.660 14.308 33.595 1.00 31.62 379 THR A N 1
ATOM 2881 C CA . THR A 1 379 ? 62.546 12.882 33.239 1.00 31.62 379 THR A CA 1
ATOM 2882 C C . THR A 1 379 ? 62.531 12.682 31.725 1.00 31.62 379 THR A C 1
ATOM 2884 O O . THR A 1 379 ? 61.850 13.369 30.972 1.00 31.62 379 THR A O 1
ATOM 2887 N N . THR A 1 380 ? 63.367 11.741 31.306 1.00 34.50 380 THR A N 1
ATOM 2888 C CA . THR A 1 380 ? 63.718 11.349 29.942 1.00 34.50 380 THR A CA 1
ATOM 2889 C C . THR A 1 380 ? 62.555 10.660 29.227 1.00 34.50 380 THR A C 1
ATOM 2891 O O . THR A 1 380 ? 61.909 9.790 29.806 1.00 34.50 380 THR A O 1
ATOM 2894 N N . SER A 1 381 ? 62.317 10.974 27.952 1.00 33.09 381 SER A N 1
ATOM 2895 C CA . SER A 1 381 ? 61.477 10.156 27.066 1.00 33.09 381 SER A CA 1
ATOM 2896 C C . SER A 1 381 ? 61.982 10.228 25.626 1.00 33.09 381 SER A C 1
ATOM 2898 O O . SER A 1 381 ? 62.102 11.299 25.038 1.00 33.09 381 SER A O 1
ATOM 2900 N N . THR A 1 382 ? 62.324 9.055 25.104 1.00 29.91 382 THR A N 1
ATOM 2901 C CA . THR A 1 382 ? 62.854 8.788 23.766 1.00 29.91 382 THR A CA 1
ATOM 2902 C C . THR A 1 382 ? 61.695 8.628 22.783 1.00 29.91 382 THR A C 1
ATOM 2904 O O . THR A 1 382 ? 60.819 7.798 23.012 1.00 29.91 382 THR A O 1
ATOM 2907 N N . SER A 1 383 ? 61.692 9.383 21.683 1.00 31.95 383 SER A N 1
ATOM 2908 C CA . SER A 1 383 ? 60.715 9.268 20.595 1.00 31.95 383 SER A CA 1
ATOM 2909 C C . SER A 1 383 ? 61.382 8.758 19.313 1.00 31.95 383 SER A C 1
ATOM 2911 O O . SER A 1 383 ? 62.343 9.331 18.804 1.00 31.95 383 SER A O 1
ATOM 2913 N N . THR A 1 384 ? 60.867 7.644 18.793 1.00 29.58 384 THR A N 1
ATOM 2914 C CA . THR A 1 384 ? 61.264 7.029 17.520 1.00 29.58 384 THR A CA 1
ATOM 2915 C C . THR A 1 384 ? 60.305 7.500 16.428 1.00 29.58 384 THR A C 1
ATOM 2917 O O . THR A 1 384 ? 59.096 7.334 16.561 1.00 29.58 384 THR A O 1
ATOM 2920 N N . SER A 1 385 ? 60.836 8.091 15.355 1.00 31.39 385 SER A N 1
ATOM 2921 C CA . SER A 1 385 ? 60.075 8.476 14.158 1.00 31.39 385 SER A CA 1
ATOM 2922 C C . SER A 1 385 ? 60.372 7.491 13.028 1.00 31.39 385 SER A C 1
ATOM 2924 O O . SER A 1 385 ? 61.539 7.245 12.727 1.00 31.39 385 SER A O 1
ATOM 2926 N N . THR A 1 386 ? 59.329 6.934 12.411 1.00 29.36 386 THR A N 1
ATOM 2927 C CA . THR A 1 386 ? 59.438 5.989 11.289 1.00 29.36 386 THR A CA 1
ATOM 2928 C C . THR A 1 386 ? 59.057 6.699 9.994 1.00 29.36 386 THR A C 1
ATOM 2930 O O . THR A 1 386 ? 57.915 7.118 9.825 1.00 29.36 386 THR A O 1
ATOM 2933 N N . THR A 1 387 ? 60.021 6.823 9.084 1.00 28.53 387 THR A N 1
ATOM 2934 C CA . THR A 1 387 ? 59.852 7.355 7.725 1.00 28.53 387 THR A CA 1
ATOM 2935 C C . THR A 1 387 ? 59.520 6.203 6.779 1.00 28.53 387 THR A C 1
ATOM 2937 O O . THR A 1 387 ? 60.278 5.239 6.702 1.00 28.53 387 THR A O 1
ATOM 2940 N N . THR A 1 388 ? 58.407 6.285 6.051 1.00 30.48 388 THR A N 1
ATOM 2941 C CA . THR A 1 388 ? 58.059 5.348 4.969 1.00 30.48 388 THR A CA 1
ATOM 2942 C C . THR A 1 388 ? 58.304 6.019 3.620 1.00 30.48 388 THR A C 1
ATOM 2944 O O . THR A 1 388 ? 57.751 7.075 3.324 1.00 30.48 388 THR A O 1
ATOM 2947 N N . THR A 1 389 ? 59.165 5.407 2.810 1.00 30.11 389 THR A N 1
ATOM 2948 C CA . THR A 1 389 ? 59.483 5.817 1.438 1.00 30.11 389 THR A CA 1
ATOM 2949 C C . THR A 1 389 ? 58.882 4.795 0.479 1.00 30.11 389 THR A C 1
ATOM 2951 O O . THR A 1 389 ? 59.089 3.594 0.647 1.00 30.11 389 THR A O 1
ATOM 2954 N N . PHE A 1 390 ? 58.126 5.278 -0.507 1.00 30.86 390 PHE A N 1
ATOM 2955 C CA . PHE A 1 390 ? 57.601 4.494 -1.624 1.00 30.86 390 PHE A CA 1
ATOM 2956 C C . PHE A 1 390 ? 58.665 4.324 -2.712 1.00 30.86 390 PHE A C 1
ATOM 2958 O O . PHE A 1 390 ? 59.303 5.304 -3.097 1.00 30.86 390 PHE A O 1
ATOM 2965 N N . THR A 1 391 ? 58.763 3.114 -3.267 1.00 31.58 391 THR A N 1
ATOM 2966 C CA . THR A 1 391 ? 59.438 2.856 -4.544 1.00 31.58 391 THR A CA 1
ATOM 2967 C C . THR A 1 391 ? 58.638 1.815 -5.328 1.00 31.58 391 THR A C 1
ATOM 2969 O O . THR A 1 391 ? 58.532 0.663 -4.914 1.00 31.58 391 THR A O 1
ATOM 2972 N N . GLU A 1 392 ? 58.071 2.225 -6.461 1.00 37.41 392 GLU A N 1
ATOM 2973 C CA . GLU A 1 392 ? 57.588 1.331 -7.519 1.00 37.41 392 GLU A CA 1
ATOM 2974 C C . GLU A 1 392 ? 58.778 0.813 -8.335 1.00 37.41 392 GLU A C 1
ATOM 2976 O O . GLU A 1 392 ? 59.685 1.594 -8.609 1.00 37.41 392 GLU A O 1
ATOM 2981 N N . THR A 1 393 ? 58.764 -0.450 -8.784 1.00 28.59 393 THR A N 1
ATOM 2982 C CA . THR A 1 393 ? 59.081 -0.846 -10.176 1.00 28.59 393 THR A CA 1
ATOM 2983 C C . THR A 1 393 ? 58.651 -2.303 -10.436 1.00 28.59 393 THR A C 1
ATOM 2985 O O . THR A 1 393 ? 58.778 -3.194 -9.603 1.00 28.59 393 THR A O 1
ATOM 2988 N N . THR A 1 394 ? 58.137 -2.476 -11.646 1.00 33.41 394 THR A N 1
ATOM 2989 C CA . THR A 1 394 ? 57.569 -3.603 -12.396 1.00 33.41 394 THR A CA 1
ATOM 2990 C C . THR A 1 394 ? 58.461 -4.827 -12.721 1.00 33.41 394 THR A C 1
ATOM 2992 O O . THR A 1 394 ? 59.658 -4.701 -12.952 1.00 33.41 394 THR A O 1
ATOM 2995 N N . THR A 1 395 ? 57.758 -5.957 -12.939 1.00 32.12 395 THR A N 1
ATOM 2996 C CA . THR A 1 395 ? 57.996 -7.092 -13.880 1.00 32.12 395 THR A CA 1
ATOM 2997 C C . THR A 1 395 ? 58.735 -8.375 -13.432 1.00 32.12 395 THR A C 1
ATOM 2999 O O . THR A 1 395 ? 59.953 -8.437 -13.363 1.00 32.12 395 THR A O 1
ATOM 3002 N N . SER A 1 396 ? 57.915 -9.436 -13.309 1.00 35.38 396 SER A N 1
ATOM 3003 C CA . SER A 1 396 ? 58.042 -10.857 -13.723 1.00 35.38 396 SER A CA 1
ATOM 3004 C C . SER A 1 396 ? 59.353 -11.642 -13.530 1.00 35.38 396 SER A C 1
ATOM 3006 O O . SER A 1 396 ? 60.326 -11.439 -14.251 1.00 35.38 396 SER A O 1
ATOM 3008 N N . THR A 1 397 ? 59.305 -12.695 -12.700 1.00 29.62 397 THR A N 1
ATOM 3009 C CA . THR A 1 397 ? 59.741 -14.067 -13.060 1.00 29.62 397 THR A CA 1
ATOM 3010 C C . THR A 1 397 ? 59.330 -15.084 -11.988 1.00 29.62 397 THR A C 1
ATOM 3012 O O . THR A 1 397 ? 59.429 -14.836 -10.790 1.00 29.62 397 THR A O 1
ATOM 3015 N N . THR A 1 398 ? 58.864 -16.249 -12.436 1.00 41.78 398 THR A N 1
ATOM 3016 C CA . THR A 1 398 ? 58.510 -17.416 -11.617 1.00 41.78 398 THR A CA 1
ATOM 3017 C C . THR A 1 398 ? 59.757 -18.113 -11.077 1.00 41.78 398 THR A C 1
ATOM 3019 O O . THR A 1 398 ? 60.557 -18.580 -11.880 1.00 41.78 398 THR A O 1
ATOM 3022 N N . PHE A 1 399 ? 59.873 -18.286 -9.755 1.00 32.16 399 PHE A N 1
ATOM 3023 C CA . PHE A 1 399 ? 60.680 -19.347 -9.138 1.00 32.16 399 PHE A CA 1
ATOM 3024 C C . PHE A 1 399 ? 60.070 -19.795 -7.802 1.00 32.16 399 PHE A C 1
ATOM 3026 O O . PHE A 1 399 ? 59.806 -18.992 -6.910 1.00 32.16 399 PHE A O 1
ATOM 3033 N N . THR A 1 400 ? 59.857 -21.104 -7.685 1.00 39.19 400 THR A N 1
ATOM 3034 C CA . THR A 1 400 ? 59.441 -21.811 -6.471 1.00 39.19 400 THR A CA 1
ATOM 3035 C C . THR A 1 400 ? 60.601 -21.842 -5.476 1.00 39.19 400 THR A C 1
ATOM 3037 O O . THR A 1 400 ? 61.668 -22.359 -5.807 1.00 39.19 400 THR A O 1
ATOM 3040 N N . ILE A 1 401 ? 60.400 -21.334 -4.257 1.00 35.28 401 ILE A N 1
ATOM 3041 C CA . ILE A 1 401 ? 61.350 -21.492 -3.147 1.00 35.28 401 ILE A CA 1
ATOM 3042 C C . ILE A 1 401 ? 60.607 -22.053 -1.935 1.00 35.28 401 ILE A C 1
ATOM 3044 O O . ILE A 1 401 ? 59.676 -21.449 -1.410 1.00 35.28 401 ILE A O 1
ATOM 3048 N N . THR A 1 402 ? 61.049 -23.236 -1.520 1.00 33.72 402 THR A N 1
ATOM 3049 C CA . THR A 1 402 ? 60.676 -23.953 -0.301 1.00 33.72 402 THR A CA 1
ATOM 3050 C C . THR A 1 402 ? 61.125 -23.169 0.932 1.00 33.72 402 THR A C 1
ATOM 3052 O O . THR A 1 402 ? 62.321 -22.948 1.120 1.00 33.72 402 THR A O 1
ATOM 3055 N N . THR A 1 403 ? 60.191 -22.777 1.796 1.00 31.48 403 THR A N 1
ATOM 3056 C CA . THR A 1 403 ? 60.487 -22.154 3.092 1.00 31.48 403 THR A CA 1
ATOM 3057 C C . THR A 1 403 ? 60.502 -23.199 4.204 1.00 31.48 403 THR A C 1
ATOM 3059 O O . THR A 1 403 ? 59.478 -23.770 4.570 1.00 31.48 403 THR A O 1
ATOM 3062 N N . THR A 1 404 ? 61.689 -23.425 4.762 1.00 33.22 404 THR A N 1
ATOM 3063 C CA . THR A 1 404 ? 61.908 -24.118 6.035 1.00 33.22 404 THR A CA 1
ATOM 3064 C C . THR A 1 404 ? 61.679 -23.123 7.171 1.00 33.22 404 THR A C 1
ATOM 3066 O O . THR A 1 404 ? 62.387 -22.121 7.261 1.00 33.22 404 THR A O 1
ATOM 3069 N N . SER A 1 405 ? 60.707 -23.384 8.045 1.00 33.75 405 SER A N 1
ATOM 3070 C CA . SER A 1 405 ? 60.429 -22.555 9.225 1.00 33.75 405 SER A CA 1
ATOM 3071 C C . SER A 1 405 ? 60.988 -23.214 10.486 1.00 33.75 405 SER A C 1
ATOM 3073 O O . SER A 1 405 ? 60.453 -24.204 10.983 1.00 33.75 405 SER A O 1
ATOM 3075 N N . THR A 1 406 ? 62.068 -22.647 11.020 1.00 32.88 406 THR A N 1
ATOM 3076 C CA . THR A 1 406 ? 62.599 -22.966 12.350 1.00 32.88 406 THR A CA 1
ATOM 3077 C C . THR A 1 406 ? 61.711 -22.295 13.399 1.00 32.88 406 THR A C 1
ATOM 3079 O O . THR A 1 406 ? 61.631 -21.070 13.442 1.00 32.88 406 THR A O 1
ATOM 3082 N N . THR A 1 407 ? 61.028 -23.087 14.228 1.00 32.62 407 THR A N 1
ATOM 3083 C CA . THR A 1 407 ? 60.173 -22.595 15.321 1.00 32.62 407 THR A CA 1
ATOM 3084 C C . THR A 1 407 ? 60.913 -22.765 16.645 1.00 32.62 407 THR A C 1
ATOM 3086 O O . THR A 1 407 ? 61.289 -23.879 17.004 1.00 32.62 407 THR A O 1
ATOM 3089 N N . THR A 1 408 ? 61.142 -21.666 17.363 1.00 33.31 408 THR A N 1
ATOM 3090 C CA . THR A 1 408 ? 61.754 -21.672 18.696 1.00 33.31 408 THR A CA 1
ATOM 3091 C C . THR A 1 408 ? 60.679 -21.955 19.742 1.00 33.31 408 THR A C 1
ATOM 3093 O O . THR A 1 408 ? 59.773 -21.156 19.960 1.00 33.31 408 THR A O 1
ATOM 3096 N N . THR A 1 409 ? 60.780 -23.119 20.373 1.00 31.45 409 THR A N 1
ATOM 3097 C CA . THR A 1 409 ? 59.896 -23.621 21.428 1.00 31.45 409 THR A CA 1
ATOM 3098 C C . THR A 1 409 ? 60.104 -22.853 22.735 1.00 31.45 409 THR A C 1
ATOM 3100 O O . THR A 1 409 ? 61.231 -22.737 23.212 1.00 31.45 409 THR A O 1
ATOM 3103 N N . THR A 1 410 ? 59.030 -22.387 23.374 1.00 30.86 410 THR A N 1
ATOM 3104 C CA . THR A 1 410 ? 59.032 -22.099 24.818 1.00 30.86 410 THR A CA 1
ATOM 3105 C C . THR A 1 410 ? 57.909 -22.896 25.467 1.00 30.86 410 THR A C 1
ATOM 3107 O O . THR A 1 410 ? 56.733 -22.724 25.162 1.00 30.86 410 THR A O 1
ATOM 3110 N N . THR A 1 411 ? 58.317 -23.842 26.304 1.00 34.31 411 THR A N 1
ATOM 3111 C CA . THR A 1 411 ? 57.488 -24.850 26.959 1.00 34.31 411 THR A CA 1
ATOM 3112 C C . THR A 1 411 ? 56.738 -24.250 28.146 1.00 34.31 411 THR A C 1
ATOM 3114 O O . THR A 1 411 ? 57.366 -23.749 29.075 1.00 34.31 411 THR A O 1
ATOM 3117 N N . ALA A 1 412 ? 55.413 -24.386 28.166 1.00 32.75 412 ALA A N 1
ATOM 3118 C CA . ALA A 1 412 ? 54.620 -24.336 29.390 1.00 32.75 412 ALA A CA 1
ATOM 3119 C C . ALA A 1 412 ? 53.603 -25.483 29.363 1.00 32.75 412 ALA A C 1
ATOM 3121 O O . ALA A 1 412 ? 52.661 -25.507 28.575 1.00 32.75 412 ALA A O 1
ATOM 3122 N N . THR A 1 413 ? 53.866 -26.476 30.203 1.00 32.28 413 THR A N 1
ATOM 3123 C CA . THR A 1 413 ? 53.101 -27.711 30.362 1.00 32.28 413 THR A CA 1
ATOM 3124 C C . THR A 1 413 ? 51.765 -27.431 31.045 1.00 32.28 413 THR A C 1
ATOM 3126 O O . THR A 1 413 ? 51.750 -26.958 32.177 1.00 32.28 413 THR A O 1
ATOM 3129 N N . THR A 1 414 ? 50.649 -27.799 30.417 1.00 32.16 414 THR A N 1
ATOM 3130 C CA . THR A 1 414 ? 49.396 -28.101 31.128 1.00 32.16 414 THR A CA 1
ATOM 3131 C C . THR A 1 414 ? 48.724 -29.318 30.502 1.00 32.16 414 THR A C 1
ATOM 3133 O O . THR A 1 414 ? 48.400 -29.359 29.319 1.00 32.16 414 THR A O 1
ATOM 3136 N N . THR A 1 415 ? 48.578 -30.349 31.326 1.00 35.38 415 THR A N 1
ATOM 3137 C CA . THR A 1 415 ? 47.963 -31.637 31.013 1.00 35.38 415 THR A CA 1
ATOM 3138 C C . THR A 1 415 ? 46.447 -31.483 30.942 1.00 35.38 415 THR A C 1
ATOM 3140 O O . THR A 1 415 ? 45.831 -31.045 31.911 1.00 35.38 415 THR A O 1
ATOM 3143 N N . SER A 1 416 ? 45.828 -31.892 29.835 1.00 33.38 416 SER A N 1
ATOM 3144 C CA . SER A 1 416 ? 44.388 -32.161 29.784 1.00 33.38 416 SER A CA 1
ATOM 3145 C C . SER A 1 416 ? 44.112 -33.392 28.921 1.00 33.38 416 SER A C 1
ATOM 3147 O O . SER A 1 416 ? 44.572 -33.518 27.789 1.00 33.38 416 SER A O 1
ATOM 3149 N N . THR A 1 417 ? 43.422 -34.347 29.535 1.00 34.41 417 THR A N 1
ATOM 3150 C CA . THR A 1 417 ? 43.055 -35.656 28.997 1.00 34.41 417 THR A CA 1
ATOM 3151 C C . THR A 1 417 ? 41.798 -35.511 28.142 1.00 34.41 417 THR A C 1
ATOM 3153 O O . THR A 1 417 ? 40.767 -35.084 28.657 1.00 34.41 417 THR A O 1
ATOM 3156 N N . SER A 1 418 ? 41.855 -35.884 26.864 1.00 33.34 418 SER A N 1
ATOM 3157 C CA . SER A 1 418 ? 40.691 -35.939 25.975 1.00 33.34 418 SER A CA 1
ATOM 3158 C C . SER A 1 418 ? 40.324 -37.389 25.644 1.00 33.34 418 SER A C 1
ATOM 3160 O O . SER A 1 418 ? 41.086 -38.141 25.039 1.00 33.34 418 SER A O 1
ATOM 3162 N N . THR A 1 419 ? 39.127 -37.790 26.070 1.00 33.78 419 THR A N 1
ATOM 3163 C CA . THR A 1 419 ? 38.468 -39.046 25.694 1.00 33.78 419 THR A CA 1
ATOM 3164 C C . THR A 1 419 ? 37.755 -38.832 24.360 1.00 33.78 419 THR A C 1
ATOM 3166 O O . THR A 1 419 ? 36.914 -37.946 24.246 1.00 33.78 419 THR A O 1
ATOM 3169 N N . SER A 1 420 ? 38.103 -39.623 23.344 1.00 31.56 420 SER A N 1
ATOM 3170 C CA . SER A 1 420 ? 37.443 -39.603 22.033 1.00 31.56 420 SER A CA 1
ATOM 3171 C C . SER A 1 420 ? 36.393 -40.711 21.975 1.00 31.56 420 SER A C 1
ATOM 3173 O O . SER A 1 420 ? 36.734 -41.882 22.125 1.00 31.56 420 SER A O 1
ATOM 3175 N N . THR A 1 421 ? 35.130 -40.348 21.753 1.00 33.03 421 THR A N 1
ATOM 3176 C CA . THR A 1 421 ? 34.028 -41.295 21.535 1.00 33.03 421 THR A CA 1
ATOM 3177 C C . THR A 1 421 ? 33.704 -41.322 20.046 1.00 33.03 421 THR A C 1
ATOM 3179 O O . THR A 1 421 ? 33.296 -40.313 19.477 1.00 33.03 421 THR A O 1
ATOM 3182 N N . THR A 1 422 ? 33.912 -42.469 19.404 1.00 31.83 422 THR A N 1
ATOM 3183 C CA . THR A 1 422 ? 33.562 -42.715 18.001 1.00 31.83 422 THR A CA 1
ATOM 3184 C C . THR A 1 422 ? 32.137 -43.258 17.935 1.00 31.83 422 THR A C 1
ATOM 3186 O O . THR A 1 422 ? 31.872 -44.353 18.425 1.00 31.83 422 THR A O 1
ATOM 3189 N N . THR A 1 423 ? 31.210 -42.510 17.339 1.00 32.44 423 THR A N 1
ATOM 3190 C CA . THR A 1 423 ? 29.842 -42.965 17.057 1.00 32.44 423 THR A CA 1
ATOM 3191 C C . THR A 1 423 ? 29.744 -43.464 15.618 1.00 32.44 423 THR A C 1
ATOM 3193 O O . THR A 1 423 ? 29.854 -42.700 14.663 1.00 32.44 423 THR A O 1
ATOM 3196 N N . THR A 1 424 ? 29.536 -44.770 15.469 1.00 31.89 424 THR A N 1
ATOM 3197 C CA . THR A 1 424 ? 29.236 -45.443 14.201 1.00 31.89 424 THR A CA 1
ATOM 3198 C C . THR A 1 424 ? 27.719 -45.513 14.030 1.00 31.89 424 THR A C 1
ATOM 3200 O O . THR A 1 424 ? 27.032 -46.094 14.868 1.00 31.89 424 THR A O 1
ATOM 3203 N N . PHE A 1 425 ? 27.185 -44.929 12.956 1.00 33.59 425 PHE A N 1
ATOM 3204 C CA . PHE A 1 425 ? 25.773 -45.067 12.588 1.00 33.59 425 PHE A CA 1
ATOM 3205 C C . PHE A 1 425 ? 25.538 -46.412 11.891 1.00 33.59 425 PHE A C 1
ATOM 3207 O O . PHE A 1 425 ? 26.212 -46.738 10.918 1.00 33.59 425 PHE A O 1
ATOM 3214 N N . THR A 1 426 ? 24.573 -47.183 12.396 1.00 33.19 426 THR A N 1
ATOM 3215 C CA . THR A 1 426 ? 24.016 -48.373 11.738 1.00 33.19 426 THR A CA 1
ATOM 3216 C C . THR A 1 426 ? 22.532 -48.110 11.514 1.00 33.19 426 THR A C 1
ATOM 3218 O O . THR A 1 426 ? 21.786 -47.945 12.478 1.00 33.19 426 THR A O 1
ATOM 3221 N N . GLU A 1 427 ? 22.102 -48.033 10.256 1.00 36.72 427 GLU A N 1
ATOM 3222 C CA . GLU A 1 427 ? 20.683 -47.965 9.904 1.00 36.72 427 GLU A CA 1
ATOM 3223 C C . GLU A 1 427 ? 20.035 -49.334 10.122 1.00 36.72 427 GLU A C 1
ATOM 3225 O O . GLU A 1 427 ? 20.504 -50.354 9.623 1.00 36.72 427 GLU A O 1
ATOM 3230 N N . THR A 1 428 ? 18.940 -49.364 10.879 1.00 32.41 428 THR A N 1
ATOM 3231 C CA . THR A 1 428 ? 18.048 -50.523 10.962 1.00 32.41 428 THR A CA 1
ATOM 3232 C C . THR A 1 428 ? 16.632 -50.040 10.692 1.00 32.41 428 THR A C 1
ATOM 3234 O O . THR A 1 428 ? 16.043 -49.307 11.483 1.00 32.41 428 THR A O 1
ATOM 3237 N N . THR A 1 429 ? 16.089 -50.440 9.549 1.00 39.78 429 THR A N 1
ATOM 3238 C CA . THR A 1 429 ? 14.679 -50.288 9.200 1.00 39.78 429 THR A CA 1
ATOM 3239 C C . THR A 1 429 ? 13.857 -51.293 10.003 1.00 39.78 429 THR A C 1
ATOM 3241 O O . THR A 1 429 ? 14.097 -52.495 9.951 1.00 39.78 429 THR A O 1
ATOM 3244 N N . THR A 1 430 ? 12.876 -50.819 10.773 1.00 32.25 430 THR A N 1
ATOM 3245 C CA . THR A 1 430 ? 11.847 -51.683 11.371 1.00 32.25 430 THR A CA 1
ATOM 3246 C C . THR A 1 430 ? 10.486 -51.023 11.213 1.00 32.25 430 THR A C 1
ATOM 3248 O O . THR A 1 430 ? 10.243 -49.921 11.698 1.00 32.25 430 THR A O 1
ATOM 3251 N N . SER A 1 431 ? 9.614 -51.710 10.484 1.00 42.44 431 SER A N 1
ATOM 3252 C CA . SER A 1 431 ? 8.199 -51.402 10.321 1.00 42.44 431 SER A CA 1
ATOM 3253 C C . SER A 1 431 ? 7.429 -51.952 11.519 1.00 42.44 431 SER A C 1
ATOM 3255 O O . SER A 1 431 ? 7.593 -53.129 11.836 1.00 42.44 431 SER A O 1
ATOM 3257 N N . THR A 1 432 ? 6.540 -51.162 12.130 1.00 33.38 432 THR A N 1
ATOM 3258 C CA . THR A 1 432 ? 5.604 -51.710 13.121 1.00 33.38 432 THR A CA 1
ATOM 3259 C C . THR A 1 432 ? 4.208 -51.121 12.978 1.00 33.38 432 THR A C 1
ATOM 3261 O O . THR A 1 432 ? 4.002 -49.912 12.913 1.00 33.38 432 THR A O 1
ATOM 3264 N N . SER A 1 433 ? 3.269 -52.057 12.908 1.00 34.94 433 SER A N 1
ATOM 3265 C CA . SER A 1 433 ? 1.823 -51.952 12.806 1.00 34.94 433 SER A CA 1
ATOM 3266 C C . SER A 1 433 ? 1.152 -51.353 14.042 1.00 34.94 433 SER A C 1
ATOM 3268 O O . SER A 1 433 ? 1.602 -51.516 15.174 1.00 34.94 433 SER A O 1
ATOM 3270 N N . THR A 1 434 ? 0.007 -50.729 13.788 1.00 40.31 434 THR A N 1
ATOM 3271 C CA . THR A 1 434 ? -0.947 -50.160 14.739 1.00 40.31 434 THR A CA 1
ATOM 3272 C C . THR A 1 434 ? -1.593 -51.212 15.645 1.00 40.31 434 THR A C 1
ATOM 3274 O O . THR A 1 434 ? -2.041 -52.264 15.194 1.00 40.31 434 THR A O 1
ATOM 3277 N N . THR A 1 435 ? -1.725 -50.906 16.938 1.00 33.81 435 THR A N 1
ATOM 3278 C CA . THR A 1 435 ? -2.732 -51.525 17.816 1.00 33.81 435 THR A CA 1
ATOM 3279 C C . THR A 1 435 ? -3.187 -50.506 18.856 1.00 33.81 435 THR A C 1
ATOM 3281 O O . THR A 1 435 ? -2.396 -49.990 19.642 1.00 33.81 435 THR A O 1
ATOM 3284 N N . SER A 1 436 ? -4.479 -50.198 18.818 1.00 40.62 436 SER A N 1
ATOM 3285 C CA . SER A 1 436 ? -5.167 -49.249 19.688 1.00 40.62 436 SER A CA 1
ATOM 3286 C C . SER A 1 436 ? -5.433 -49.878 21.056 1.00 40.62 436 SER A C 1
ATOM 3288 O O . SER A 1 436 ? -6.060 -50.932 21.125 1.00 40.62 436 SER A O 1
ATOM 3290 N N . THR A 1 437 ? -5.021 -49.219 22.140 1.00 34.06 437 THR A N 1
ATOM 3291 C CA . THR A 1 437 ? -5.495 -49.535 23.498 1.00 34.06 437 THR A CA 1
ATOM 3292 C C . THR A 1 437 ? -5.910 -48.241 24.189 1.00 34.06 437 THR A C 1
ATOM 3294 O O . THR A 1 437 ? -5.108 -47.319 24.322 1.00 34.06 437 THR A O 1
ATOM 3297 N N . SER A 1 438 ? -7.180 -48.160 24.586 1.00 39.00 438 SER A N 1
ATOM 3298 C CA . SER A 1 438 ? -7.738 -47.062 25.374 1.00 39.00 438 SER A CA 1
ATOM 3299 C C . SER A 1 438 ? -7.371 -47.229 26.846 1.00 39.00 438 SER A C 1
ATOM 3301 O O . SER A 1 438 ? -7.675 -48.262 27.440 1.00 39.00 438 SER A O 1
ATOM 3303 N N . THR A 1 439 ? -6.794 -46.190 27.446 1.00 34.28 439 THR A N 1
ATOM 3304 C CA . THR A 1 439 ? -6.555 -46.119 28.892 1.00 34.28 439 THR A CA 1
ATOM 3305 C C . THR A 1 439 ? -7.326 -44.932 29.460 1.00 34.28 439 THR A C 1
ATOM 3307 O O . THR A 1 439 ? -7.182 -43.804 28.997 1.00 34.28 439 THR A O 1
ATOM 3310 N N . VAL A 1 440 ? -8.183 -45.211 30.442 1.00 43.47 440 VAL A N 1
ATOM 3311 C CA . VAL A 1 440 ? -8.948 -44.226 31.214 1.00 43.47 440 VAL A CA 1
ATOM 3312 C C . VAL A 1 440 ? -8.016 -43.593 32.245 1.00 43.47 440 VAL A C 1
ATOM 3314 O O . VAL A 1 440 ? -7.462 -44.301 33.084 1.00 43.47 440 VAL A O 1
ATOM 3317 N N . THR A 1 441 ? -7.861 -42.270 32.196 1.00 34.66 441 THR A N 1
ATOM 3318 C CA . THR A 1 441 ? -7.083 -41.509 33.181 1.00 34.66 441 THR A CA 1
ATOM 3319 C C . THR A 1 441 ? -8.030 -40.827 34.161 1.00 34.66 441 THR A C 1
ATOM 3321 O O . THR A 1 441 ? -8.803 -39.946 33.791 1.00 34.66 441 THR A O 1
ATOM 3324 N N . THR A 1 442 ? -7.965 -41.239 35.424 1.00 35.41 442 THR A N 1
ATOM 3325 C CA . THR A 1 442 ? -8.679 -40.630 36.550 1.00 35.41 442 THR A CA 1
ATOM 3326 C C . THR A 1 442 ? -7.887 -39.418 37.048 1.00 35.41 442 THR A C 1
ATOM 3328 O O . THR A 1 442 ? -6.779 -39.569 37.558 1.00 35.41 442 THR A O 1
ATOM 3331 N N . THR A 1 443 ? -8.430 -38.210 36.903 1.00 34.34 443 THR A N 1
ATOM 3332 C CA . THR A 1 443 ? -7.863 -36.977 37.477 1.00 34.34 443 THR A CA 1
ATOM 3333 C C . THR A 1 443 ? -8.326 -36.789 38.919 1.00 34.34 443 THR A C 1
ATOM 3335 O O . THR A 1 443 ? -9.506 -36.553 39.173 1.00 34.34 443 THR A O 1
ATOM 3338 N N . THR A 1 444 ? -7.383 -36.858 39.859 1.00 32.75 444 THR A N 1
ATOM 3339 C CA . THR A 1 444 ? -7.571 -36.494 41.270 1.00 32.75 444 THR A CA 1
ATOM 3340 C C . THR A 1 444 ? -7.231 -35.015 41.454 1.00 32.75 444 THR A C 1
ATOM 3342 O O . THR A 1 444 ? -6.112 -34.592 41.172 1.00 32.75 444 THR A O 1
ATOM 3345 N N . SER A 1 445 ? -8.199 -34.224 41.913 1.00 33.03 445 SER A N 1
ATOM 3346 C CA . SER A 1 445 ? -8.049 -32.793 42.193 1.00 33.03 445 SER A CA 1
ATOM 3347 C C . SER A 1 445 ? -7.493 -32.577 43.604 1.00 33.03 445 SER A C 1
ATOM 3349 O O . SER A 1 445 ? -8.147 -32.928 44.584 1.00 33.03 445 SER A O 1
ATOM 3351 N N . THR A 1 446 ? -6.314 -31.963 43.719 1.00 32.78 446 THR A N 1
ATOM 3352 C CA . THR A 1 446 ? -5.758 -31.501 45.000 1.00 32.78 446 THR A CA 1
ATOM 3353 C C . THR A 1 446 ? -5.991 -29.997 45.125 1.00 32.78 446 THR A C 1
ATOM 3355 O O . THR A 1 446 ? -5.463 -29.212 44.343 1.00 32.78 446 THR A O 1
ATOM 3358 N N . SER A 1 447 ? -6.808 -29.603 46.101 1.00 33.78 447 SER A N 1
ATOM 3359 C CA . SER A 1 447 ? -7.054 -28.213 46.493 1.00 33.78 447 SER A CA 1
ATOM 3360 C C . SER A 1 447 ? -5.930 -27.737 47.419 1.00 33.78 447 SER A C 1
ATOM 3362 O O . SER A 1 447 ? -5.714 -28.314 48.483 1.00 33.78 447 SER A O 1
ATOM 3364 N N . THR A 1 448 ? -5.212 -26.687 47.018 1.00 34.31 448 THR A N 1
ATOM 3365 C CA . THR A 1 448 ? -4.290 -25.937 47.881 1.00 34.31 448 THR A CA 1
ATOM 3366 C C . THR A 1 448 ? -4.916 -24.598 48.247 1.00 34.31 448 THR A C 1
ATOM 3368 O O . THR A 1 448 ? -5.118 -23.739 47.391 1.00 34.31 448 THR A O 1
ATOM 3371 N N . THR A 1 449 ? -5.224 -24.439 49.531 1.00 33.12 449 THR A N 1
ATOM 3372 C CA . THR A 1 449 ? -5.739 -23.217 50.152 1.00 33.12 449 THR A CA 1
ATOM 3373 C C . THR A 1 449 ? -4.596 -22.222 50.363 1.00 33.12 449 THR A C 1
ATOM 3375 O O . THR A 1 449 ? -3.664 -22.501 51.116 1.00 33.12 449 THR A O 1
ATOM 3378 N N . THR A 1 450 ? -4.657 -21.060 49.717 1.00 34.06 450 THR A N 1
ATOM 3379 C CA . THR A 1 450 ? -3.761 -19.922 49.963 1.00 34.06 450 THR A CA 1
ATOM 3380 C C . THR A 1 450 ? -4.357 -19.010 51.035 1.00 34.06 450 THR A C 1
ATOM 3382 O O . THR A 1 450 ? -5.459 -18.485 50.893 1.00 34.06 450 THR A O 1
ATOM 3385 N N . THR A 1 451 ? -3.618 -18.837 52.131 1.00 30.61 451 THR A N 1
ATOM 3386 C CA . THR A 1 451 ? -3.959 -17.943 53.244 1.00 30.61 451 THR A CA 1
ATOM 3387 C C . THR A 1 451 ? -3.415 -16.544 52.963 1.00 30.61 451 THR A C 1
ATOM 3389 O O . THR A 1 451 ? -2.208 -16.363 52.813 1.00 30.61 451 THR A O 1
ATOM 3392 N N . SER A 1 452 ? -4.307 -15.559 52.904 1.00 34.69 452 SER A N 1
ATOM 3393 C CA . SER A 1 452 ? -3.998 -14.140 52.718 1.00 34.69 452 SER A CA 1
ATOM 3394 C C . SER A 1 452 ? -3.576 -13.500 54.045 1.00 34.69 452 SER A C 1
ATOM 3396 O O . SER A 1 452 ? -4.348 -13.499 55.003 1.00 34.69 452 SER A O 1
ATOM 3398 N N . THR A 1 453 ? -2.378 -12.917 54.101 1.00 33.22 453 THR A N 1
ATOM 3399 C CA . THR A 1 453 ? -1.894 -12.144 55.256 1.00 33.22 453 THR A CA 1
ATOM 3400 C C . THR A 1 453 ? -2.089 -10.653 54.984 1.00 33.22 453 THR A C 1
ATOM 3402 O O . THR A 1 453 ? -1.487 -10.101 54.067 1.00 33.22 453 THR A O 1
ATOM 3405 N N . SER A 1 454 ? -2.940 -9.995 55.772 1.00 35.22 454 SER A N 1
ATOM 3406 C CA . SER A 1 454 ? -3.172 -8.548 55.737 1.00 35.22 454 SER A CA 1
ATOM 3407 C C . SER A 1 454 ? -2.081 -7.799 56.510 1.00 35.22 454 SER A C 1
ATOM 3409 O O . SER A 1 454 ? -1.901 -8.036 57.705 1.00 35.22 454 SER A O 1
ATOM 3411 N N . THR A 1 455 ? -1.382 -6.871 55.859 1.00 32.62 455 THR A N 1
ATOM 3412 C CA . THR A 1 455 ? -0.434 -5.948 56.500 1.00 32.62 455 THR A CA 1
ATOM 3413 C C . THR A 1 455 ? -1.128 -4.649 56.907 1.00 32.62 455 THR A C 1
ATOM 3415 O O . THR A 1 455 ? -1.641 -3.920 56.061 1.00 32.62 455 THR A O 1
ATOM 3418 N N . THR A 1 456 ? -1.113 -4.360 58.207 1.00 32.03 456 THR A N 1
ATOM 3419 C CA . THR A 1 456 ? -1.600 -3.121 58.828 1.00 32.03 456 THR A CA 1
ATOM 3420 C C . THR A 1 456 ? -0.528 -2.032 58.754 1.00 32.03 456 THR A C 1
ATOM 3422 O O . THR A 1 456 ? 0.605 -2.247 59.181 1.00 32.03 456 THR A O 1
ATOM 3425 N N . SER A 1 457 ? -0.882 -0.860 58.228 1.00 33.03 457 SER A N 1
ATOM 3426 C CA . SER A 1 457 ? -0.014 0.320 58.139 1.00 33.03 457 SER A CA 1
ATOM 3427 C C . SER A 1 457 ? -0.081 1.140 59.433 1.00 33.03 457 SER A C 1
ATOM 3429 O O . SER A 1 457 ? -1.149 1.614 59.817 1.00 33.03 457 SER A O 1
ATOM 3431 N N . THR A 1 458 ? 1.061 1.329 60.095 1.00 31.89 458 THR A N 1
ATOM 3432 C CA . THR A 1 458 ? 1.215 2.183 61.285 1.00 31.89 458 THR A CA 1
ATOM 3433 C C . THR A 1 458 ? 1.731 3.558 60.859 1.00 31.89 458 THR A C 1
ATOM 3435 O O . THR A 1 458 ? 2.769 3.645 60.206 1.00 31.89 458 THR A O 1
ATOM 3438 N N . SER A 1 459 ? 1.024 4.635 61.223 1.00 33.06 459 SER A N 1
ATOM 3439 C CA . SER A 1 459 ? 1.465 6.016 60.983 1.00 33.06 459 SER A CA 1
ATOM 3440 C C . SER A 1 459 ? 2.448 6.472 62.063 1.00 33.06 459 SER A C 1
ATOM 3442 O O . SER A 1 459 ? 2.107 6.457 63.248 1.00 33.06 459 SER A O 1
ATOM 3444 N N . THR A 1 460 ? 3.624 6.948 61.659 1.00 34.44 460 THR A N 1
ATOM 3445 C CA . THR A 1 460 ? 4.604 7.574 62.558 1.00 34.44 460 THR A CA 1
ATOM 3446 C C . THR A 1 460 ? 4.606 9.083 62.330 1.00 34.44 460 THR A C 1
ATOM 3448 O O . THR A 1 460 ? 4.858 9.555 61.223 1.00 34.44 460 THR A O 1
ATOM 3451 N N . ALA A 1 461 ? 4.307 9.839 63.386 1.00 38.22 461 ALA A N 1
ATOM 3452 C CA . ALA A 1 461 ? 4.416 11.292 63.413 1.00 38.22 461 ALA A CA 1
ATOM 3453 C C . ALA A 1 461 ? 5.896 11.708 63.354 1.00 38.22 461 ALA A C 1
ATOM 3455 O O . ALA A 1 461 ? 6.710 11.193 64.120 1.00 38.22 461 ALA A O 1
ATOM 3456 N N . THR A 1 462 ? 6.233 12.640 62.458 1.00 34.84 462 THR A N 1
ATOM 3457 C CA . THR A 1 462 ? 7.591 13.187 62.330 1.00 34.84 462 THR A CA 1
ATOM 3458 C C . THR A 1 462 ? 7.600 14.650 62.759 1.00 34.84 462 THR A C 1
ATOM 3460 O O . THR A 1 462 ? 6.801 15.459 62.291 1.00 34.84 462 THR A O 1
ATOM 3463 N N . THR A 1 463 ? 8.498 14.944 63.691 1.00 31.77 463 THR A N 1
ATOM 3464 C CA . THR A 1 463 ? 8.733 16.224 64.358 1.00 31.77 463 THR A CA 1
ATOM 3465 C C . THR A 1 463 ? 9.358 17.251 63.413 1.00 31.77 463 THR A C 1
ATOM 3467 O O . THR A 1 463 ? 10.356 16.972 62.751 1.00 31.77 463 THR A O 1
ATOM 3470 N N . THR A 1 464 ? 8.793 18.456 63.385 1.00 33.84 464 THR A N 1
ATOM 3471 C CA . THR A 1 464 ? 9.284 19.620 62.639 1.00 33.84 464 THR A CA 1
ATOM 3472 C C . THR A 1 464 ? 10.442 20.286 63.387 1.00 33.84 464 THR A C 1
ATOM 3474 O O . THR A 1 464 ? 10.260 20.749 64.513 1.00 33.84 464 THR A O 1
ATOM 3477 N N . THR A 1 465 ? 11.613 20.387 62.753 1.00 33.69 465 THR A N 1
ATOM 3478 C CA . THR A 1 465 ? 12.744 21.190 63.246 1.00 33.69 465 THR A CA 1
ATOM 3479 C C . THR A 1 465 ? 13.008 22.321 62.261 1.00 33.69 465 THR A C 1
ATOM 3481 O O . THR A 1 465 ? 13.366 22.085 61.110 1.00 33.69 465 THR A O 1
ATOM 3484 N N . SER A 1 466 ? 12.807 23.554 62.716 1.00 35.25 466 SER A N 1
ATOM 3485 C CA . SER A 1 466 ? 13.037 24.782 61.957 1.00 35.25 466 SER A CA 1
ATOM 3486 C C . SER A 1 466 ? 14.537 25.027 61.775 1.00 35.25 466 SER A C 1
ATOM 3488 O O . SER A 1 466 ? 15.268 25.111 62.761 1.00 35.25 466 SER A O 1
ATOM 3490 N N . THR A 1 467 ? 15.003 25.171 60.532 1.00 35.22 467 THR A N 1
ATOM 3491 C CA . THR A 1 467 ? 16.378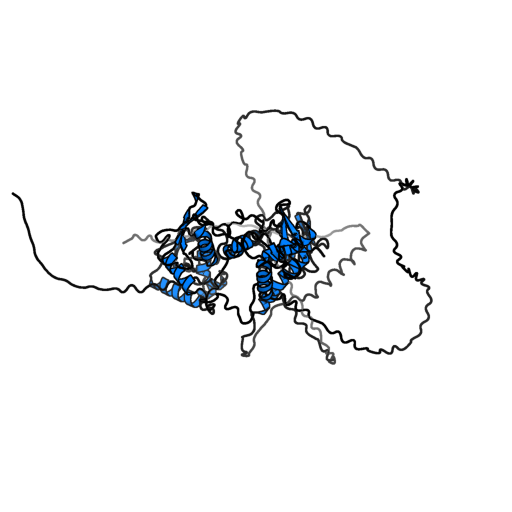 25.593 60.222 1.00 35.22 467 THR A CA 1
ATOM 3492 C C . THR A 1 467 ? 16.363 26.969 59.565 1.00 35.22 467 THR A C 1
ATOM 3494 O O . THR A 1 467 ? 15.652 27.211 58.595 1.00 35.22 467 THR A O 1
ATOM 3497 N N . THR A 1 468 ? 17.133 27.875 60.157 1.00 34.41 468 THR A N 1
ATOM 3498 C CA . THR A 1 468 ? 17.296 29.286 59.807 1.00 34.41 468 THR A CA 1
ATOM 3499 C C . THR A 1 468 ? 18.029 29.448 58.474 1.00 34.41 468 THR A C 1
ATOM 3501 O O . THR A 1 468 ? 19.126 28.921 58.302 1.00 34.41 468 THR A O 1
ATOM 3504 N N . THR A 1 469 ? 17.443 30.200 57.544 1.00 34.91 469 THR A N 1
ATOM 3505 C CA . THR A 1 469 ? 18.022 30.529 56.234 1.00 34.91 469 THR A CA 1
ATOM 3506 C C . THR A 1 469 ? 18.943 31.747 56.340 1.00 34.91 469 THR A C 1
ATOM 3508 O O . THR A 1 469 ? 18.506 32.827 56.737 1.00 34.91 469 THR A O 1
ATOM 3511 N N . THR A 1 470 ? 20.210 31.586 55.954 1.00 34.25 470 THR A N 1
ATOM 3512 C CA . THR A 1 470 ? 21.174 32.684 55.787 1.00 34.25 470 THR A CA 1
ATOM 3513 C C . THR A 1 470 ? 21.231 33.065 54.311 1.00 34.25 470 THR A C 1
ATOM 3515 O O . THR A 1 470 ? 21.582 32.240 53.471 1.00 34.25 470 THR A O 1
ATOM 3518 N N . SER A 1 471 ? 20.878 34.310 53.997 1.00 34.19 471 SER A N 1
ATOM 3519 C CA . SER A 1 471 ? 20.927 34.873 52.646 1.00 34.19 471 SER A CA 1
ATOM 3520 C C . SER A 1 471 ? 22.367 35.173 52.223 1.00 34.19 471 SER A C 1
ATOM 3522 O O . SER A 1 471 ? 23.031 36.006 52.838 1.00 34.19 471 SER A O 1
ATOM 3524 N N . THR A 1 472 ? 22.831 34.550 51.141 1.00 34.03 472 THR A N 1
ATOM 3525 C CA . THR A 1 472 ? 24.040 34.952 50.411 1.00 34.03 472 THR A CA 1
ATOM 3526 C C . THR A 1 472 ? 23.660 35.501 49.041 1.00 34.03 472 THR A C 1
ATOM 3528 O O . THR A 1 472 ? 23.026 34.840 48.223 1.00 34.03 472 THR A O 1
ATOM 3531 N N . THR A 1 473 ? 24.037 36.758 48.820 1.00 37.78 473 THR A N 1
ATOM 3532 C CA . THR A 1 473 ? 23.861 37.507 47.576 1.00 37.78 473 THR A CA 1
ATOM 3533 C C . THR A 1 473 ? 24.938 37.092 46.575 1.00 37.78 473 THR A C 1
ATOM 3535 O O . THR A 1 473 ? 26.119 37.343 46.813 1.00 37.78 473 THR A O 1
ATOM 3538 N N . SER A 1 474 ? 24.535 36.488 45.457 1.00 36.16 474 SER A N 1
ATOM 3539 C CA . SER A 1 474 ? 25.429 36.101 44.357 1.00 36.16 474 SER A CA 1
ATOM 3540 C C . SER A 1 474 ? 25.253 37.043 43.168 1.00 36.16 474 SER A C 1
ATOM 3542 O O . SER A 1 474 ? 24.161 37.186 42.621 1.00 36.16 474 SER A O 1
ATOM 3544 N N . THR A 1 475 ? 26.348 37.688 42.782 1.00 34.69 475 THR A N 1
ATOM 3545 C CA . THR A 1 475 ? 26.475 38.619 41.658 1.00 34.69 475 THR A CA 1
ATOM 3546 C C . THR A 1 475 ? 26.344 37.890 40.314 1.00 34.69 475 THR A C 1
ATOM 3548 O O . THR A 1 475 ? 27.010 36.885 40.081 1.00 34.69 475 THR A O 1
ATOM 3551 N N . SER A 1 476 ? 25.486 38.410 39.433 1.00 33.34 476 SER A N 1
ATOM 3552 C CA . SER A 1 476 ? 25.176 37.869 38.103 1.00 33.34 476 SER A CA 1
ATOM 3553 C C . SER A 1 476 ? 26.248 38.230 37.068 1.00 33.34 476 SER A C 1
ATOM 3555 O O . SER A 1 476 ? 26.426 39.407 36.755 1.00 33.34 476 SER A O 1
ATOM 3557 N N . THR A 1 477 ? 26.883 37.220 36.470 1.00 37.16 477 THR A N 1
ATOM 3558 C CA . THR A 1 477 ? 27.703 37.352 35.254 1.00 37.16 477 THR A CA 1
ATOM 3559 C C . THR A 1 477 ? 26.899 36.808 34.075 1.00 37.16 477 THR A C 1
ATOM 3561 O O . THR A 1 477 ? 26.521 35.641 34.069 1.00 37.16 477 THR A O 1
ATOM 3564 N N . ALA A 1 478 ? 26.607 37.655 33.085 1.00 40.72 478 ALA A N 1
ATOM 3565 C CA . ALA A 1 478 ? 25.840 37.273 31.903 1.00 40.72 478 ALA A CA 1
ATOM 3566 C C . ALA A 1 478 ? 26.673 36.365 30.982 1.00 40.72 478 ALA A C 1
ATOM 3568 O O . ALA A 1 478 ? 27.677 36.797 30.416 1.00 40.72 478 ALA A O 1
ATOM 3569 N N . THR A 1 479 ? 26.250 35.110 30.829 1.00 35.72 479 THR A N 1
ATOM 3570 C CA . THR A 1 479 ? 26.790 34.161 29.848 1.00 35.72 479 THR A CA 1
ATOM 3571 C C . THR A 1 479 ? 25.776 34.001 28.721 1.00 35.72 479 THR A C 1
ATOM 3573 O O . THR A 1 479 ? 24.654 33.558 28.947 1.00 35.72 479 THR A O 1
ATOM 3576 N N . THR A 1 480 ? 26.154 34.384 27.503 1.00 37.16 480 THR A N 1
ATOM 3577 C CA . THR A 1 480 ? 25.324 34.230 26.303 1.00 37.16 480 THR A CA 1
ATOM 3578 C C . THR A 1 480 ? 25.294 32.757 25.897 1.00 37.16 480 THR A C 1
ATOM 3580 O O . THR A 1 480 ? 26.243 32.254 25.301 1.00 37.16 480 THR A O 1
ATOM 3583 N N . THR A 1 481 ? 24.225 32.044 26.253 1.00 36.88 481 THR A N 1
ATOM 3584 C CA . THR A 1 481 ? 24.018 30.639 25.881 1.00 36.88 481 THR A CA 1
ATOM 3585 C C . THR A 1 481 ? 23.349 30.565 24.509 1.00 36.88 481 THR A C 1
ATOM 3587 O O . THR A 1 481 ? 22.176 30.907 24.353 1.00 36.88 481 THR A O 1
ATOM 3590 N N . THR A 1 482 ? 24.089 30.121 23.494 1.00 37.19 482 THR A N 1
ATOM 3591 C CA . THR A 1 482 ? 23.530 29.787 22.178 1.00 37.19 482 THR A CA 1
ATOM 3592 C C . THR A 1 482 ? 22.658 28.541 22.330 1.00 37.19 482 THR A C 1
ATOM 3594 O O . THR A 1 482 ? 23.171 27.431 22.434 1.00 37.19 482 THR A O 1
ATOM 3597 N N . SER A 1 483 ? 21.338 28.721 22.398 1.00 39.94 483 SER A N 1
ATOM 3598 C CA . SER A 1 483 ? 20.388 27.608 22.474 1.00 39.94 483 SER A CA 1
ATOM 3599 C C . SER A 1 483 ? 20.254 26.960 21.099 1.00 39.94 483 SER A C 1
ATOM 3601 O O . SER A 1 483 ? 19.573 27.484 20.222 1.00 39.94 483 SER A O 1
ATOM 3603 N N . THR A 1 484 ? 20.914 25.823 20.894 1.00 43.00 484 THR A N 1
ATOM 3604 C CA . THR A 1 484 ? 20.589 24.913 19.793 1.00 43.00 484 THR A CA 1
ATOM 3605 C C . THR A 1 484 ? 19.227 24.295 20.071 1.00 43.00 484 THR A C 1
ATOM 3607 O O . THR A 1 484 ? 19.081 23.499 20.995 1.00 43.00 484 THR A O 1
ATOM 3610 N N . THR A 1 485 ? 18.221 24.671 19.290 1.00 49.53 485 THR A N 1
ATOM 3611 C CA . THR A 1 485 ? 16.914 24.016 19.273 1.00 49.53 485 THR A CA 1
ATOM 3612 C C . THR A 1 485 ? 17.069 22.625 18.670 1.00 49.53 485 THR A C 1
ATOM 3614 O O . THR A 1 485 ? 17.070 22.445 17.455 1.00 49.53 485 THR A O 1
ATOM 3617 N N . THR A 1 486 ? 17.241 21.623 19.527 1.00 56.22 486 THR A N 1
ATOM 3618 C CA . THR A 1 486 ? 17.231 20.216 19.130 1.00 56.22 486 THR A CA 1
ATOM 3619 C C . THR A 1 486 ? 15.814 19.848 18.695 1.00 56.22 486 THR A C 1
ATOM 3621 O O . THR A 1 486 ? 14.888 19.863 19.505 1.00 56.22 486 THR A O 1
ATOM 3624 N N . THR A 1 487 ? 15.615 19.540 17.414 1.00 71.50 487 THR A N 1
ATOM 3625 C CA . THR A 1 487 ? 14.339 19.017 16.912 1.00 71.50 487 THR A CA 1
ATOM 3626 C C . THR A 1 487 ? 14.054 17.674 17.585 1.00 71.50 487 THR A C 1
ATOM 3628 O O . THR A 1 487 ? 14.810 16.716 17.420 1.00 71.50 487 THR A O 1
ATOM 3631 N N . VAL A 1 488 ? 12.981 17.607 18.375 1.00 78.94 488 VAL A N 1
ATOM 3632 C CA . VAL A 1 488 ? 12.557 16.375 19.050 1.00 78.94 488 VAL A CA 1
ATOM 3633 C C . VAL A 1 488 ? 11.879 15.472 18.024 1.00 78.94 488 VAL A C 1
ATOM 3635 O O . VAL A 1 488 ? 10.825 15.811 17.494 1.00 78.94 488 VAL A O 1
ATOM 3638 N N . CYS A 1 489 ? 12.489 14.326 17.734 1.00 85.62 489 CYS A N 1
ATOM 3639 C CA . CYS A 1 489 ? 11.887 13.305 16.883 1.00 85.62 489 CYS A CA 1
ATOM 3640 C C . CYS A 1 489 ? 10.882 12.496 17.703 1.00 85.62 489 CYS A C 1
ATOM 3642 O O . CYS A 1 489 ? 11.273 11.784 18.629 1.00 85.62 489 CYS A O 1
ATOM 3644 N N . THR A 1 490 ? 9.601 12.600 17.367 1.00 85.19 490 THR A N 1
ATOM 3645 C CA . THR A 1 490 ? 8.546 11.785 17.975 1.00 85.19 490 THR A CA 1
ATOM 3646 C C . THR A 1 490 ? 8.412 10.460 17.219 1.00 85.19 490 THR A C 1
ATOM 3648 O O . THR A 1 490 ? 8.257 10.504 15.996 1.00 85.19 490 THR A O 1
ATOM 3651 N N . PRO A 1 491 ? 8.466 9.297 17.891 1.00 86.56 491 PRO A N 1
ATOM 3652 C CA . PRO A 1 491 ? 8.171 8.014 17.256 1.00 86.56 491 PRO A CA 1
ATOM 3653 C C . PRO A 1 491 ? 6.727 7.965 16.748 1.00 86.56 491 PRO A C 1
ATOM 3655 O O . PRO A 1 491 ? 5.843 8.635 17.284 1.00 86.56 491 PRO A O 1
ATOM 3658 N N . VAL A 1 492 ? 6.507 7.174 15.696 1.00 84.00 492 VAL A N 1
ATOM 3659 C CA . VAL A 1 492 ? 5.188 6.969 15.076 1.00 84.00 492 VAL A CA 1
ATOM 3660 C C . VAL A 1 492 ? 4.303 6.118 15.980 1.00 84.00 492 VAL A C 1
ATOM 3662 O O . VAL A 1 492 ? 3.111 6.385 16.112 1.00 84.00 492 VAL A O 1
ATOM 3665 N N . THR A 1 493 ? 4.896 5.117 16.626 1.00 88.44 493 THR A N 1
ATOM 3666 C CA . THR A 1 493 ? 4.232 4.269 17.615 1.00 88.44 493 THR A CA 1
ATOM 3667 C C . THR A 1 493 ? 5.161 4.008 18.797 1.00 88.44 493 THR A C 1
ATOM 3669 O O . THR A 1 493 ? 6.375 3.879 18.627 1.00 88.44 493 THR A O 1
ATOM 3672 N N . TYR A 1 494 ? 4.585 3.973 19.997 1.00 88.31 494 TYR A N 1
ATOM 3673 C CA . TYR A 1 494 ? 5.287 3.652 21.242 1.00 88.31 494 TYR A CA 1
ATOM 3674 C C . TYR A 1 494 ? 5.114 2.184 21.635 1.00 88.31 494 TYR A C 1
ATOM 3676 O O . TYR A 1 494 ? 5.994 1.627 22.289 1.00 88.31 494 TYR A O 1
ATOM 3684 N N . ASP A 1 495 ? 4.013 1.565 21.207 1.00 89.88 495 ASP A N 1
ATOM 3685 C CA . ASP A 1 495 ? 3.640 0.218 21.612 1.00 89.88 495 ASP A CA 1
ATOM 3686 C C . ASP A 1 495 ? 3.981 -0.771 20.498 1.00 89.88 495 ASP A C 1
ATOM 3688 O O . ASP A 1 495 ? 3.517 -0.653 19.358 1.00 89.88 495 ASP A O 1
ATOM 3692 N N . LEU A 1 496 ? 4.817 -1.750 20.842 1.00 95.31 496 LEU A N 1
ATOM 3693 C CA . LEU A 1 496 ? 5.084 -2.899 19.994 1.00 95.31 496 LEU A CA 1
ATOM 3694 C C . LEU A 1 496 ? 3.940 -3.903 20.150 1.00 95.31 496 LEU A C 1
ATOM 3696 O O . LEU A 1 496 ? 3.730 -4.440 21.236 1.00 95.31 496 LEU A O 1
ATOM 3700 N N . SER A 1 497 ? 3.229 -4.184 19.062 1.00 95.56 497 SER A N 1
ATOM 3701 C CA . SER A 1 497 ? 2.279 -5.294 18.990 1.00 95.56 497 SER A CA 1
ATOM 3702 C C . SER A 1 497 ? 2.652 -6.245 17.858 1.00 95.56 497 SER A C 1
ATOM 3704 O O . SER A 1 497 ? 3.312 -5.847 16.892 1.00 95.56 497 SER A O 1
ATOM 3706 N N . ASP A 1 498 ? 2.189 -7.491 17.954 1.00 95.06 498 ASP A N 1
ATOM 3707 C CA . ASP A 1 498 ? 2.326 -8.466 16.870 1.00 95.06 498 ASP A CA 1
ATOM 3708 C C . ASP A 1 498 ? 1.712 -7.937 15.566 1.00 95.06 498 ASP A C 1
ATOM 3710 O O . ASP A 1 498 ? 2.288 -8.130 14.502 1.00 95.06 498 ASP A O 1
ATOM 3714 N N . ASP A 1 499 ? 0.610 -7.182 15.638 1.00 89.38 499 ASP A N 1
ATOM 3715 C CA . ASP A 1 499 ? -0.018 -6.552 14.469 1.00 89.38 499 ASP A CA 1
ATOM 3716 C C . ASP A 1 499 ? 0.869 -5.470 13.833 1.00 89.38 499 ASP A C 1
ATOM 3718 O O . ASP A 1 499 ? 0.997 -5.418 12.608 1.00 89.38 499 ASP A O 1
ATOM 3722 N N . VAL A 1 500 ? 1.512 -4.623 14.652 1.00 91.81 500 VAL A N 1
ATOM 3723 C CA . VAL A 1 500 ? 2.474 -3.614 14.169 1.00 91.81 500 VAL A CA 1
ATOM 3724 C C . VAL A 1 500 ? 3.632 -4.304 13.460 1.00 91.81 500 VAL A C 1
ATOM 3726 O O . VAL A 1 500 ? 4.046 -3.877 12.387 1.00 91.81 500 VAL A O 1
ATOM 3729 N N . MET A 1 501 ? 4.137 -5.403 14.014 1.00 95.50 501 MET A N 1
ATOM 3730 C CA . MET A 1 501 ? 5.241 -6.130 13.397 1.00 95.50 501 MET A CA 1
ATOM 3731 C C . MET A 1 501 ? 4.824 -6.937 12.176 1.00 95.50 501 MET A C 1
ATOM 3733 O O . MET A 1 501 ? 5.584 -6.973 11.211 1.00 95.50 501 MET A O 1
ATOM 3737 N N . HIS A 1 502 ? 3.607 -7.474 12.147 1.00 92.88 502 HIS A N 1
ATOM 3738 C CA . HIS A 1 502 ? 3.024 -8.093 10.961 1.00 92.88 502 HIS A CA 1
ATOM 3739 C C . HIS A 1 502 ? 2.796 -7.111 9.809 1.00 92.88 502 HIS A C 1
ATOM 3741 O O . HIS A 1 502 ? 2.722 -7.536 8.657 1.00 92.88 502 HIS A O 1
ATOM 3747 N N . GLN A 1 503 ? 2.747 -5.803 10.080 1.00 91.06 503 GLN A N 1
ATOM 3748 C CA . GLN A 1 503 ? 2.764 -4.783 9.029 1.00 91.06 503 GLN A CA 1
ATOM 3749 C C . GLN A 1 503 ? 4.092 -4.767 8.257 1.00 91.06 503 GLN A C 1
ATOM 3751 O O . GLN A 1 503 ? 4.127 -4.386 7.086 1.00 91.06 503 GLN A O 1
ATOM 3756 N N . TYR A 1 504 ? 5.188 -5.149 8.915 1.00 92.00 504 TYR A N 1
ATOM 3757 C CA . TYR A 1 504 ? 6.530 -5.119 8.340 1.00 92.00 504 TYR A CA 1
ATOM 3758 C C . TYR A 1 504 ? 7.026 -6.508 7.940 1.00 92.00 504 TYR A C 1
ATOM 3760 O O . TYR A 1 504 ? 7.747 -6.622 6.950 1.00 92.00 504 TYR A O 1
ATOM 3768 N N . CYS A 1 505 ? 6.651 -7.539 8.698 1.00 93.00 505 CYS A N 1
ATOM 3769 C CA . CYS A 1 505 ? 7.188 -8.889 8.612 1.00 93.00 505 CYS A CA 1
ATOM 3770 C C . CYS A 1 505 ? 6.089 -9.948 8.660 1.00 93.00 505 CYS A C 1
ATOM 3772 O O . CYS A 1 505 ? 5.365 -10.057 9.645 1.00 93.00 505 CYS A O 1
ATOM 3774 N N . ASP A 1 506 ? 6.023 -10.801 7.636 1.00 89.44 506 ASP A N 1
ATOM 3775 C CA . ASP A 1 506 ? 5.064 -11.913 7.602 1.00 89.44 506 ASP A CA 1
ATOM 3776 C C . ASP A 1 506 ? 5.271 -12.897 8.768 1.00 89.44 506 ASP A C 1
ATOM 3778 O O . ASP A 1 506 ? 4.305 -13.434 9.309 1.00 89.44 506 ASP A O 1
ATOM 3782 N N . ASP A 1 507 ? 6.526 -13.091 9.188 1.00 89.44 507 ASP A N 1
ATOM 3783 C CA . ASP A 1 507 ? 6.912 -13.926 10.326 1.00 89.44 507 ASP A CA 1
ATOM 3784 C C . ASP A 1 507 ? 7.628 -13.083 11.391 1.00 89.44 507 ASP A C 1
ATOM 3786 O O . ASP A 1 507 ? 8.634 -12.416 11.116 1.00 89.44 507 ASP A O 1
ATOM 3790 N N . LEU A 1 508 ? 7.130 -13.166 12.627 1.00 88.38 508 LEU A N 1
ATOM 3791 C CA . LEU A 1 508 ? 7.703 -12.515 13.809 1.00 88.38 508 LEU A CA 1
ATOM 3792 C C . LEU A 1 508 ? 9.057 -13.122 14.220 1.00 88.38 508 LEU A C 1
ATOM 3794 O O . LEU A 1 508 ? 9.731 -12.573 15.090 1.00 88.38 508 LEU A O 1
ATOM 3798 N N . SER A 1 509 ? 9.465 -14.233 13.593 1.00 86.69 509 SER A N 1
ATOM 3799 C CA . SER A 1 509 ? 10.660 -15.013 13.922 1.00 86.69 509 SER A CA 1
ATOM 3800 C C . SER A 1 509 ? 11.526 -15.413 12.717 1.00 86.69 509 SER A C 1
ATOM 3802 O O . SER A 1 509 ? 12.092 -16.507 12.660 1.00 86.69 509 SER A O 1
ATOM 3804 N N . THR A 1 510 ? 11.692 -14.527 11.736 1.00 84.25 510 THR A N 1
ATOM 3805 C CA . THR A 1 510 ? 12.567 -14.819 10.584 1.00 84.25 510 THR A CA 1
ATOM 3806 C C . THR A 1 510 ? 14.021 -14.961 11.043 1.00 84.25 510 THR A C 1
ATOM 3808 O O . THR A 1 510 ? 14.584 -13.944 11.423 1.00 84.25 510 THR A O 1
ATOM 3811 N N . ASN A 1 511 ? 14.600 -16.170 10.937 1.00 85.31 511 ASN A N 1
ATOM 3812 C CA . ASN A 1 511 ? 15.938 -16.599 11.408 1.00 85.31 511 ASN A CA 1
ATOM 3813 C C . ASN A 1 511 ? 16.096 -16.794 12.934 1.00 85.31 511 ASN A C 1
ATOM 3815 O O . ASN A 1 511 ? 17.198 -17.028 13.437 1.00 85.31 511 ASN A O 1
ATOM 3819 N N . GLY A 1 512 ? 14.977 -16.846 13.664 1.00 90.00 512 GLY A N 1
ATOM 3820 C CA . GLY A 1 512 ? 14.955 -17.150 15.095 1.00 90.00 512 GLY A CA 1
ATOM 3821 C C . GLY A 1 512 ? 15.211 -15.954 16.015 1.00 90.00 512 GLY A C 1
ATOM 3822 O O . GLY A 1 512 ? 15.344 -16.166 17.226 1.00 90.00 512 GLY A O 1
ATOM 3823 N N . GLU A 1 513 ? 15.289 -14.741 15.465 1.00 94.69 513 GLU A N 1
ATOM 3824 C CA . GLU A 1 513 ? 15.187 -13.464 16.169 1.00 94.69 513 GLU A CA 1
ATOM 3825 C C . GLU A 1 513 ? 13.738 -13.173 16.551 1.00 94.69 513 GLU A C 1
ATOM 3827 O O . GLU A 1 513 ? 12.856 -13.207 15.699 1.00 94.69 513 GLU A O 1
ATOM 3832 N N . ASP A 1 514 ? 13.492 -12.845 17.817 1.00 96.12 514 ASP A N 1
ATOM 3833 C CA . ASP A 1 514 ? 12.158 -12.481 18.293 1.00 96.12 514 ASP A CA 1
ATOM 3834 C C . ASP A 1 514 ? 11.854 -11.013 17.982 1.00 96.12 514 ASP A C 1
ATOM 3836 O O . ASP A 1 514 ? 12.524 -10.101 18.483 1.00 96.12 514 ASP A O 1
ATOM 3840 N N . ARG A 1 515 ? 10.839 -10.798 17.146 1.00 96.25 515 ARG A N 1
ATOM 3841 C CA . ARG A 1 515 ? 10.276 -9.484 16.827 1.00 96.25 515 ARG A CA 1
ATOM 3842 C C . ARG A 1 515 ? 8.797 -9.393 17.204 1.00 96.25 515 ARG A C 1
ATOM 3844 O O . ARG A 1 515 ? 8.111 -8.525 16.689 1.00 96.25 515 ARG A O 1
ATOM 3851 N N . SER A 1 516 ? 8.292 -10.290 18.045 1.00 96.44 516 SER A N 1
ATOM 3852 C CA . SER A 1 516 ? 6.927 -10.205 18.575 1.00 96.44 516 SER A CA 1
ATOM 3853 C C . SER A 1 516 ? 6.795 -9.075 19.601 1.00 96.44 516 SER A C 1
ATOM 3855 O O . SER A 1 516 ? 7.787 -8.451 19.988 1.00 96.44 516 SER A O 1
ATOM 3857 N N . SER A 1 517 ? 5.586 -8.842 20.113 1.00 96.38 517 SER A N 1
ATOM 3858 C CA . SER A 1 517 ? 5.351 -7.958 21.262 1.00 96.38 517 SER A CA 1
ATOM 3859 C C . SER A 1 517 ? 6.141 -8.355 22.517 1.00 96.38 517 SER A C 1
ATOM 3861 O O . SER A 1 517 ? 6.352 -7.525 23.399 1.00 96.38 517 SER A O 1
ATOM 3863 N N . GLU A 1 518 ? 6.629 -9.597 22.587 1.00 96.81 518 GLU A N 1
ATOM 3864 C CA . GLU A 1 518 ? 7.439 -10.124 23.691 1.00 96.81 518 GLU A CA 1
ATOM 3865 C C . GLU A 1 518 ? 8.949 -9.869 23.526 1.00 96.81 518 GLU A C 1
ATOM 3867 O O . GLU A 1 518 ? 9.743 -10.199 24.419 1.00 96.81 518 GLU A O 1
ATOM 3872 N N . ALA A 1 519 ? 9.363 -9.252 22.413 1.00 97.50 519 ALA A N 1
ATOM 3873 C CA . ALA A 1 519 ? 10.759 -8.946 22.150 1.00 97.50 519 ALA A CA 1
ATOM 3874 C C . ALA A 1 519 ? 11.356 -8.085 23.276 1.00 97.50 519 ALA A C 1
ATOM 3876 O O . ALA A 1 519 ? 10.827 -7.035 23.653 1.00 97.50 519 ALA A O 1
ATOM 3877 N N . ARG A 1 520 ? 12.502 -8.528 23.803 1.00 98.12 520 ARG A N 1
ATOM 3878 C CA . ARG A 1 520 ? 13.168 -7.907 24.955 1.00 98.12 520 ARG A CA 1
ATOM 3879 C C . ARG A 1 520 ? 14.651 -7.674 24.729 1.00 98.12 520 ARG A C 1
ATOM 3881 O O . ARG A 1 520 ? 15.318 -8.419 24.007 1.00 98.12 520 ARG A O 1
ATOM 3888 N N . GLY A 1 521 ? 15.183 -6.661 25.406 1.00 98.06 521 GLY A N 1
ATOM 3889 C CA . GLY A 1 521 ? 16.622 -6.481 25.527 1.00 98.06 521 GLY A CA 1
ATOM 3890 C C . GLY A 1 521 ? 17.226 -7.555 26.432 1.00 98.06 521 GLY A C 1
ATOM 3891 O O . GLY A 1 521 ? 16.568 -8.051 27.343 1.00 98.06 521 GLY A O 1
ATOM 3892 N N . CYS A 1 522 ? 18.494 -7.912 26.219 1.00 98.06 522 CYS A N 1
ATOM 3893 C CA . CYS A 1 522 ? 19.206 -8.818 27.133 1.00 98.06 522 CYS A CA 1
ATOM 3894 C C . CYS A 1 522 ? 19.427 -8.205 28.524 1.00 98.06 522 CYS A C 1
ATOM 3896 O O . CYS A 1 522 ? 19.663 -8.919 29.494 1.00 98.06 522 CYS A O 1
ATOM 3898 N N . SER A 1 523 ? 19.322 -6.880 28.615 1.00 97.38 523 SER A N 1
ATOM 3899 C CA . SER A 1 523 ? 19.133 -6.145 29.859 1.00 97.38 523 SER A CA 1
ATOM 3900 C C . SER A 1 523 ? 17.728 -5.556 29.863 1.00 97.38 523 SER A C 1
ATOM 3902 O O . SER A 1 523 ? 17.327 -4.949 28.867 1.00 97.38 523 SER A O 1
ATOM 3904 N N . GLU A 1 524 ? 17.015 -5.653 30.988 1.00 94.88 524 GLU A N 1
ATOM 3905 C CA . GLU A 1 524 ? 15.686 -5.041 31.151 1.00 94.88 524 GLU A CA 1
ATOM 3906 C C . GLU A 1 524 ? 15.707 -3.531 30.873 1.00 94.88 524 GLU A C 1
ATOM 3908 O O . GLU A 1 524 ? 14.750 -2.984 30.331 1.00 94.88 524 GLU A O 1
ATOM 3913 N N . THR A 1 525 ? 16.834 -2.864 31.147 1.00 96.06 525 THR A N 1
ATOM 3914 C CA . THR A 1 525 ? 17.026 -1.435 30.852 1.00 96.06 525 THR A CA 1
ATOM 3915 C C . THR A 1 525 ? 16.955 -1.102 29.362 1.00 96.06 525 THR A C 1
ATOM 3917 O O . THR A 1 525 ? 16.698 0.046 29.009 1.00 96.06 525 THR A O 1
ATOM 3920 N N . TYR A 1 526 ? 17.179 -2.080 28.480 1.00 97.31 526 TYR A N 1
ATOM 3921 C CA . TYR A 1 526 ? 17.139 -1.899 27.031 1.00 97.31 526 TYR A CA 1
ATOM 3922 C C . TYR A 1 526 ? 15.825 -2.349 26.395 1.00 97.31 526 TYR A C 1
ATOM 3924 O O . TYR A 1 526 ? 15.576 -1.986 25.249 1.00 97.31 526 TYR A O 1
ATOM 3932 N N . THR A 1 527 ? 14.964 -3.074 27.116 1.00 97.50 527 THR A N 1
ATOM 3933 C CA . THR A 1 527 ? 13.686 -3.571 26.580 1.00 97.50 527 THR A CA 1
ATOM 3934 C C . THR A 1 527 ? 12.805 -2.466 25.988 1.00 97.50 527 THR A C 1
ATOM 3936 O O . THR A 1 527 ? 12.402 -2.627 24.838 1.00 97.50 527 THR A O 1
ATOM 3939 N N . PRO A 1 528 ? 12.578 -1.314 26.652 1.00 96.19 528 PRO A N 1
ATOM 3940 C CA . PRO A 1 528 ? 11.750 -0.256 26.069 1.00 96.19 528 PRO A CA 1
ATOM 3941 C C . PRO A 1 528 ? 12.324 0.309 24.761 1.00 96.19 528 PRO A C 1
ATOM 3943 O O . PRO A 1 528 ? 11.578 0.636 23.845 1.00 96.19 528 PRO A O 1
ATOM 3946 N N . PHE A 1 529 ? 13.652 0.398 24.647 1.00 97.06 529 PHE A N 1
ATOM 3947 C CA . PHE A 1 529 ? 14.321 0.904 23.445 1.00 97.06 529 PHE A CA 1
ATOM 3948 C C . PHE A 1 529 ? 14.261 -0.101 22.294 1.00 97.06 529 PHE A C 1
ATOM 3950 O O . PHE A 1 529 ? 13.986 0.279 21.162 1.00 97.06 529 PHE A O 1
ATOM 3957 N N . VAL A 1 530 ? 14.451 -1.388 22.593 1.00 98.00 530 VAL A N 1
ATOM 3958 C CA . VAL A 1 530 ? 14.291 -2.485 21.628 1.00 98.00 530 VAL A CA 1
ATOM 3959 C C . VAL A 1 530 ? 12.866 -2.508 21.082 1.00 98.00 530 VAL A C 1
ATOM 3961 O O . VAL A 1 530 ? 12.680 -2.526 19.867 1.00 98.00 530 VAL A O 1
ATOM 3964 N N . GLN A 1 531 ? 11.865 -2.439 21.963 1.00 97.62 531 GLN A N 1
ATOM 3965 C CA . GLN A 1 531 ? 10.460 -2.442 21.562 1.00 97.62 531 GLN A CA 1
ATOM 3966 C C . GLN A 1 531 ? 10.104 -1.209 20.729 1.00 97.62 531 GLN A C 1
ATOM 3968 O O . GLN A 1 531 ? 9.520 -1.348 19.657 1.00 97.62 531 GLN A O 1
ATOM 3973 N N . MET A 1 532 ? 10.547 -0.020 21.148 1.00 96.62 532 MET A N 1
ATOM 3974 C CA . MET A 1 532 ? 10.390 1.219 20.382 1.00 96.62 532 MET A CA 1
ATOM 3975 C C . MET A 1 532 ? 11.023 1.115 18.990 1.00 96.62 532 MET A C 1
ATOM 3977 O O . MET A 1 532 ? 10.424 1.506 17.988 1.00 96.62 532 MET A O 1
ATOM 3981 N N . SER A 1 533 ? 12.239 0.581 18.908 1.00 97.62 533 SER A N 1
ATOM 3982 C CA . SER A 1 533 ? 12.948 0.394 17.647 1.00 97.62 533 SER A CA 1
ATOM 3983 C C . SER A 1 533 ? 12.231 -0.576 16.716 1.00 97.62 533 SER A C 1
ATOM 3985 O O . SER A 1 533 ? 12.123 -0.291 15.525 1.00 97.62 533 SER A O 1
ATOM 3987 N N . LEU A 1 534 ? 11.711 -1.693 17.229 1.00 97.56 534 LEU A N 1
ATOM 3988 C CA . LEU A 1 534 ? 10.921 -2.641 16.439 1.00 97.56 534 LEU A CA 1
ATOM 3989 C C . LEU A 1 534 ? 9.615 -2.005 15.957 1.00 97.56 534 LEU A C 1
ATOM 3991 O O . LEU A 1 534 ? 9.320 -2.053 14.764 1.00 97.56 534 LEU A O 1
ATOM 3995 N N . ALA A 1 535 ? 8.903 -1.313 16.848 1.00 96.62 535 ALA A N 1
ATOM 3996 C CA . ALA A 1 535 ? 7.626 -0.678 16.543 1.00 96.62 535 ALA A CA 1
ATOM 3997 C C . ALA A 1 535 ? 7.767 0.409 15.460 1.00 96.62 535 ALA A C 1
ATOM 3999 O O . ALA A 1 535 ? 6.854 0.633 14.675 1.00 96.62 535 ALA A O 1
ATOM 4000 N N . ASN A 1 536 ? 8.940 1.045 15.368 1.00 96.06 536 ASN A N 1
ATOM 4001 C CA . ASN A 1 536 ? 9.256 2.054 14.352 1.00 96.06 536 ASN A CA 1
ATOM 4002 C C . ASN A 1 536 ? 10.105 1.505 13.193 1.00 96.06 536 ASN A C 1
ATOM 4004 O O . ASN A 1 536 ? 10.714 2.284 12.454 1.00 96.06 536 ASN A O 1
ATOM 4008 N N . HIS A 1 537 ? 10.154 0.177 13.030 1.00 96.50 537 HIS A N 1
ATOM 4009 C CA . HIS A 1 537 ? 10.868 -0.505 11.955 1.00 96.50 537 HIS A CA 1
ATOM 4010 C C . HIS A 1 537 ? 12.320 -0.011 11.841 1.00 96.50 537 HIS A C 1
ATOM 4012 O O . HIS A 1 537 ? 12.760 0.423 10.787 1.00 96.50 537 HIS A O 1
ATOM 4018 N N . MET A 1 538 ? 13.107 -0.029 12.914 1.00 97.50 538 MET A N 1
ATOM 4019 C CA . MET A 1 538 ? 14.501 0.446 12.906 1.00 97.50 538 MET A CA 1
ATOM 4020 C C . MET A 1 538 ? 15.500 -0.662 12.521 1.00 97.50 538 MET A C 1
ATOM 4022 O O . MET A 1 538 ? 16.584 -0.775 13.085 1.00 97.50 538 MET A O 1
ATOM 4026 N N . PHE A 1 539 ? 15.134 -1.487 11.541 1.00 97.12 539 PHE A N 1
ATOM 4027 C CA . PHE A 1 539 ? 15.933 -2.577 10.972 1.00 97.12 539 PHE A CA 1
ATOM 4028 C C . PHE A 1 539 ? 15.758 -2.611 9.445 1.00 97.12 539 PHE A C 1
ATOM 4030 O O . PHE A 1 539 ? 14.782 -2.086 8.911 1.00 97.12 539 PHE A O 1
ATOM 4037 N N . SER A 1 540 ? 16.722 -3.153 8.707 1.00 94.62 540 SER A N 1
ATOM 4038 C CA . SER A 1 540 ? 16.766 -3.035 7.239 1.00 94.62 540 SER A CA 1
ATOM 4039 C C . SER A 1 540 ? 15.757 -3.937 6.517 1.00 94.62 540 SER A C 1
ATOM 4041 O O . SER A 1 540 ? 15.156 -3.515 5.529 1.00 94.62 540 SER A O 1
ATOM 4043 N N . HIS A 1 541 ? 15.564 -5.156 7.023 1.00 94.31 541 HIS A N 1
ATOM 4044 C CA . HIS A 1 541 ? 14.615 -6.160 6.546 1.00 94.31 541 HIS A CA 1
ATOM 4045 C C . HIS A 1 541 ? 14.281 -7.159 7.668 1.00 94.31 541 HIS A C 1
ATOM 4047 O O . HIS A 1 541 ? 14.986 -7.244 8.670 1.00 94.31 541 HIS A O 1
ATOM 4053 N N . CYS A 1 542 ? 13.240 -7.973 7.496 1.00 94.06 542 CYS A N 1
ATOM 4054 C CA . CYS A 1 542 ? 12.744 -8.881 8.541 1.00 94.06 542 CYS A CA 1
ATOM 4055 C C . CYS A 1 542 ? 13.713 -9.975 8.984 1.00 94.06 542 CYS A C 1
ATOM 4057 O O . CYS A 1 542 ? 13.518 -10.547 10.038 1.00 94.06 542 CYS A O 1
ATOM 4059 N N . GLY A 1 543 ? 14.756 -10.254 8.208 1.00 91.50 543 GLY A N 1
ATOM 4060 C CA . GLY A 1 543 ? 15.832 -11.179 8.579 1.00 91.50 543 GLY A CA 1
ATOM 4061 C C . GLY A 1 543 ? 17.094 -10.480 9.086 1.00 91.50 543 GLY A C 1
ATOM 4062 O O . GLY A 1 543 ? 18.141 -11.118 9.139 1.00 91.50 543 GLY A O 1
ATOM 4063 N N . ALA A 1 544 ? 17.040 -9.172 9.355 1.00 93.81 544 ALA A N 1
ATOM 4064 C CA . ALA A 1 544 ? 18.207 -8.402 9.758 1.00 93.81 544 ALA A CA 1
ATOM 4065 C C . ALA A 1 544 ? 18.609 -8.756 11.190 1.00 93.81 544 ALA A C 1
ATOM 4067 O O . ALA A 1 544 ? 17.803 -8.663 12.120 1.00 93.81 544 ALA A O 1
ATOM 4068 N N . PHE A 1 545 ? 19.880 -9.107 11.358 1.00 93.94 545 PHE A N 1
ATOM 4069 C CA . PHE A 1 545 ? 20.476 -9.406 12.659 1.00 93.94 545 PHE A CA 1
ATOM 4070 C C . PHE A 1 545 ? 20.647 -8.152 13.536 1.00 93.94 545 PHE A C 1
ATOM 4072 O O . PHE A 1 545 ? 20.794 -8.248 14.756 1.00 93.94 545 PHE A O 1
ATOM 4079 N N . CYS A 1 546 ? 20.632 -6.977 12.903 1.00 97.31 546 CYS A N 1
ATOM 4080 C CA . CYS A 1 546 ? 20.844 -5.679 13.520 1.00 97.31 546 CYS A CA 1
ATOM 4081 C C . CYS A 1 546 ? 19.534 -4.903 13.672 1.00 97.31 546 CYS A C 1
ATOM 4083 O O . CYS A 1 546 ? 18.803 -4.683 12.706 1.00 97.31 546 CYS A O 1
ATOM 4085 N N . LEU A 1 547 ? 19.289 -4.428 14.889 1.00 97.94 547 LEU A N 1
ATOM 4086 C CA . LEU A 1 547 ? 18.214 -3.512 15.245 1.00 97.94 547 LEU A CA 1
ATOM 4087 C C . LEU A 1 547 ? 18.838 -2.213 15.755 1.00 97.94 547 LEU A C 1
ATOM 4089 O O . LEU A 1 547 ? 19.612 -2.232 16.702 1.00 97.94 547 LEU A O 1
ATOM 4093 N N . TYR A 1 548 ? 18.526 -1.074 15.155 1.00 98.12 548 TYR A N 1
ATOM 4094 C CA . TYR A 1 548 ? 19.129 0.205 15.531 1.00 98.12 548 TYR A CA 1
ATOM 4095 C C . TYR A 1 548 ? 18.231 0.964 16.506 1.00 98.12 548 TYR A C 1
ATOM 4097 O O . TYR A 1 548 ? 17.007 0.903 16.409 1.00 98.12 548 TYR A O 1
ATOM 4105 N N . ASP A 1 549 ? 18.819 1.694 17.451 1.00 97.69 549 ASP A N 1
ATOM 4106 C CA . ASP A 1 549 ? 18.060 2.513 18.399 1.00 97.69 549 ASP A CA 1
ATOM 4107 C C . ASP A 1 549 ? 17.289 3.626 17.678 1.00 97.69 549 ASP A C 1
ATOM 4109 O O . ASP A 1 549 ? 17.824 4.294 16.791 1.00 97.69 549 ASP A O 1
ATOM 4113 N N . PHE A 1 550 ? 16.036 3.855 18.070 1.00 96.62 550 PHE A N 1
ATOM 4114 C CA . PHE A 1 550 ? 15.208 4.890 17.454 1.00 96.62 550 PHE A CA 1
ATOM 4115 C C . PHE A 1 550 ? 15.780 6.302 17.662 1.00 96.62 550 PHE A C 1
ATOM 4117 O O . PHE A 1 550 ? 15.735 7.142 16.760 1.00 96.62 550 PHE A O 1
ATOM 4124 N N . PHE A 1 551 ? 16.344 6.587 18.838 1.00 95.19 551 PHE A N 1
ATOM 4125 C CA . PHE A 1 551 ? 16.838 7.920 19.185 1.00 95.19 551 PHE A CA 1
ATOM 4126 C C . PHE A 1 551 ? 18.271 8.164 18.702 1.00 95.19 551 PHE A C 1
ATOM 4128 O O . PHE A 1 551 ? 18.642 9.307 18.426 1.00 95.19 551 PHE A O 1
ATOM 4135 N N . LYS A 1 552 ? 19.086 7.114 18.592 1.00 95.62 552 LYS A N 1
ATOM 4136 C CA . LYS A 1 552 ? 20.512 7.174 18.255 1.00 95.62 552 LYS A CA 1
ATOM 4137 C C . LYS A 1 552 ? 20.920 6.072 17.261 1.00 95.62 552 LYS A C 1
ATOM 4139 O O . LYS A 1 552 ? 21.888 5.358 17.520 1.00 95.62 552 LYS A O 1
ATOM 4144 N N . PRO A 1 553 ? 20.290 5.967 16.075 1.00 96.06 553 PRO A N 1
ATOM 4145 C CA . PRO A 1 553 ? 20.590 4.884 15.131 1.00 96.06 553 PRO A CA 1
ATOM 4146 C C . PRO A 1 553 ? 22.031 4.932 14.600 1.00 96.06 553 PRO A C 1
ATOM 4148 O O . PRO A 1 553 ? 22.567 3.921 14.159 1.00 96.06 553 PRO A O 1
ATOM 4151 N N . GLY A 1 554 ? 22.689 6.095 14.668 1.00 95.12 554 GLY A N 1
ATOM 4152 C CA . GLY A 1 554 ? 24.091 6.268 14.281 1.00 95.12 554 GLY A CA 1
ATOM 4153 C C . GLY A 1 554 ? 25.119 5.754 15.299 1.00 95.12 554 GLY A C 1
ATOM 4154 O O . GLY A 1 554 ? 26.289 5.652 14.950 1.00 95.12 554 GLY A O 1
ATOM 4155 N N . SER A 1 555 ? 24.722 5.440 16.536 1.00 94.94 555 SER A N 1
ATOM 4156 C CA . SER A 1 555 ? 25.672 5.070 17.601 1.00 94.94 555 SER A CA 1
ATOM 4157 C C . SER A 1 555 ? 25.176 4.022 18.594 1.00 94.94 555 SER A C 1
ATOM 4159 O O . SER A 1 555 ? 25.928 3.618 19.473 1.00 94.94 555 SER A O 1
ATOM 4161 N N . VAL A 1 556 ? 23.916 3.596 18.507 1.00 97.06 556 VAL A N 1
ATOM 4162 C CA . VAL A 1 556 ? 23.376 2.524 19.342 1.00 97.06 556 VAL A CA 1
ATOM 4163 C C . VAL A 1 556 ? 22.644 1.532 18.454 1.00 97.06 556 VAL A C 1
ATOM 4165 O O . VAL A 1 556 ? 21.722 1.886 17.717 1.00 97.06 556 VAL A O 1
ATOM 4168 N N . ALA A 1 557 ? 23.061 0.277 18.554 1.00 97.81 557 ALA A N 1
ATOM 4169 C CA . ALA A 1 557 ? 22.415 -0.846 17.913 1.00 97.81 557 ALA A CA 1
ATOM 4170 C C . ALA A 1 557 ? 22.374 -2.052 18.856 1.00 97.81 557 ALA A C 1
ATOM 4172 O O . ALA A 1 557 ? 23.128 -2.158 19.831 1.00 97.81 557 ALA A O 1
ATOM 4173 N N . TYR A 1 558 ? 21.462 -2.954 18.539 1.00 98.00 558 TYR A N 1
ATOM 4174 C CA . TYR A 1 558 ? 21.222 -4.203 19.216 1.00 98.00 558 TYR A CA 1
ATOM 4175 C C . TYR A 1 558 ? 21.401 -5.334 18.214 1.00 98.00 558 TYR A C 1
ATOM 4177 O O . TYR A 1 558 ? 20.885 -5.281 17.098 1.00 98.00 558 TYR A O 1
ATOM 4185 N N . ASN A 1 559 ? 22.123 -6.364 18.620 1.00 96.75 559 ASN A N 1
ATOM 4186 C CA . ASN A 1 559 ? 22.292 -7.586 17.863 1.00 96.75 559 ASN A CA 1
ATOM 4187 C C . ASN A 1 559 ? 21.549 -8.720 18.566 1.00 96.75 559 ASN A C 1
ATOM 4189 O O . ASN A 1 559 ? 21.560 -8.807 19.797 1.00 96.75 559 ASN A O 1
ATOM 4193 N N . TRP A 1 560 ? 20.901 -9.591 17.803 1.00 96.75 560 TRP A N 1
ATOM 4194 C CA . TRP A 1 560 ? 20.189 -10.710 18.404 1.00 96.75 560 TRP A CA 1
ATOM 4195 C C . TRP A 1 560 ? 21.148 -11.705 19.069 1.00 96.75 560 TRP A C 1
ATOM 4197 O O . TRP A 1 560 ? 22.145 -12.132 18.487 1.00 96.75 560 TRP A O 1
ATOM 4207 N N . ASP A 1 561 ? 20.834 -12.105 20.296 1.00 96.00 561 ASP A N 1
ATOM 4208 C CA . ASP A 1 561 ? 21.494 -13.194 21.002 1.00 96.00 561 ASP A CA 1
ATOM 4209 C C . ASP A 1 561 ? 20.601 -14.437 20.953 1.00 96.00 561 ASP A C 1
ATOM 4211 O O . ASP A 1 561 ? 19.667 -14.610 21.742 1.00 96.00 561 ASP A O 1
ATOM 4215 N N . GLY A 1 562 ? 20.906 -15.330 20.011 1.00 94.12 562 GLY A N 1
ATOM 4216 C CA . GLY A 1 562 ? 20.150 -16.563 19.809 1.00 94.12 562 GLY A CA 1
ATOM 4217 C C . GLY A 1 562 ? 20.204 -17.545 20.982 1.00 94.12 562 GLY A C 1
ATOM 4218 O O . GLY A 1 562 ? 19.309 -18.392 21.071 1.00 94.12 562 GLY A O 1
ATOM 4219 N N . LEU A 1 563 ? 21.203 -17.433 21.871 1.00 95.44 563 LEU A N 1
ATOM 4220 C CA . LEU A 1 563 ? 21.332 -18.275 23.064 1.00 95.44 563 LEU A CA 1
ATOM 4221 C C . LEU A 1 563 ? 20.414 -17.782 24.182 1.00 95.44 563 LEU A C 1
ATOM 4223 O O . LEU A 1 563 ? 19.705 -18.582 24.788 1.00 95.44 563 LEU A O 1
ATOM 4227 N N . ASN A 1 564 ? 20.400 -16.471 24.422 1.00 96.44 564 ASN A N 1
ATOM 4228 C CA . ASN A 1 564 ? 19.605 -15.860 25.491 1.00 96.44 564 ASN A CA 1
ATOM 4229 C C . ASN A 1 564 ? 18.195 -15.433 25.045 1.00 96.44 564 ASN A C 1
ATOM 4231 O O . ASN A 1 564 ? 17.375 -15.042 25.879 1.00 96.44 564 ASN A O 1
ATOM 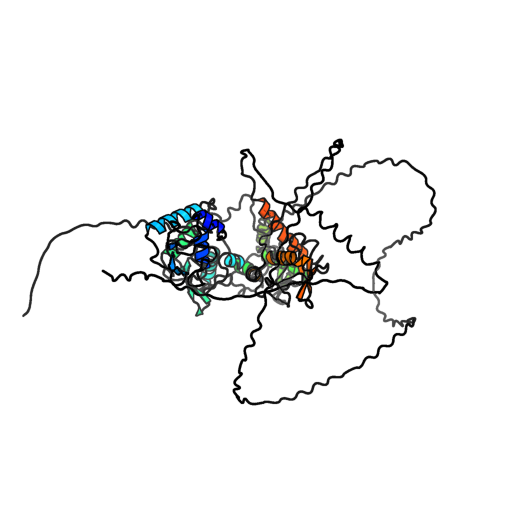4235 N N . LYS A 1 565 ? 17.898 -15.540 23.741 1.00 96.44 565 LYS A N 1
ATOM 4236 C CA . LYS A 1 565 ? 16.632 -15.130 23.118 1.00 96.44 565 LYS A CA 1
ATOM 4237 C C . LYS A 1 565 ? 16.280 -13.680 23.467 1.00 96.44 565 LYS A C 1
ATOM 4239 O O . LYS A 1 565 ? 15.217 -13.403 24.020 1.00 96.44 565 LYS A O 1
ATOM 4244 N N . CYS A 1 566 ? 17.220 -12.772 23.214 1.00 98.06 566 CYS A N 1
ATOM 4245 C CA . CYS A 1 566 ? 17.087 -11.349 23.516 1.00 98.06 566 CYS A CA 1
ATOM 4246 C C . CYS A 1 566 ? 17.969 -10.484 22.606 1.00 98.06 566 CYS A C 1
ATOM 4248 O O . CYS A 1 566 ? 18.903 -10.970 21.972 1.00 98.06 566 CYS A O 1
ATOM 4250 N N . TRP A 1 567 ? 17.695 -9.183 22.568 1.00 98.12 567 TRP A N 1
ATOM 4251 C CA . TRP A 1 567 ? 18.473 -8.194 21.822 1.00 98.12 567 TRP A CA 1
ATOM 4252 C C . TRP A 1 567 ? 19.587 -7.609 22.699 1.00 98.12 567 TRP A C 1
ATOM 4254 O O . TRP A 1 567 ? 19.323 -6.903 23.677 1.00 98.12 567 TRP A O 1
ATOM 4264 N N . ASN A 1 568 ? 20.845 -7.911 22.384 1.00 97.88 568 ASN A N 1
ATOM 4265 C CA . ASN A 1 568 ? 21.995 -7.433 23.145 1.00 97.88 568 ASN A CA 1
ATOM 4266 C C . ASN A 1 568 ? 22.515 -6.118 22.562 1.00 97.88 568 ASN A C 1
ATOM 4268 O O . ASN A 1 568 ? 22.708 -6.019 21.356 1.00 97.88 568 ASN A O 1
ATOM 4272 N N . LYS A 1 569 ? 22.773 -5.110 23.400 1.00 97.69 569 LYS A N 1
ATOM 4273 C CA . LYS A 1 569 ? 23.401 -3.863 22.943 1.00 97.69 569 LYS A CA 1
ATOM 4274 C C . LYS A 1 569 ? 24.857 -4.157 22.583 1.00 97.69 569 LYS A C 1
ATOM 4276 O O . LYS A 1 569 ? 25.619 -4.606 23.438 1.00 97.69 569 LYS A O 1
ATOM 4281 N N . GLY A 1 570 ? 25.256 -3.870 21.351 1.00 93.19 570 GLY A N 1
ATOM 4282 C CA . GLY A 1 570 ? 26.593 -4.200 20.872 1.00 93.19 570 GLY A CA 1
ATOM 4283 C C . GLY A 1 570 ? 27.036 -3.331 19.706 1.00 93.19 570 GLY A C 1
ATOM 4284 O O . GLY A 1 570 ? 26.225 -2.765 18.980 1.00 93.19 570 GLY A O 1
ATOM 4285 N N . THR A 1 571 ? 28.349 -3.255 19.509 1.00 91.31 571 THR A N 1
ATOM 4286 C CA . THR A 1 571 ? 28.971 -2.499 18.411 1.00 91.31 571 THR A CA 1
ATOM 4287 C C . THR A 1 571 ? 29.015 -3.287 17.101 1.00 91.31 571 THR A C 1
ATOM 4289 O O . THR A 1 571 ? 29.405 -2.748 16.072 1.00 91.31 571 THR A O 1
ATOM 4292 N N . GLY A 1 572 ? 28.593 -4.560 17.101 1.00 89.25 572 GLY A N 1
ATOM 4293 C CA . GLY A 1 572 ? 28.655 -5.442 15.926 1.00 89.25 572 GLY A CA 1
ATOM 4294 C C . GLY A 1 572 ? 27.822 -4.972 14.727 1.00 89.25 572 GLY A C 1
ATOM 4295 O O . GLY A 1 572 ? 28.013 -5.465 13.621 1.00 89.25 572 GLY A O 1
ATOM 4296 N N . CYS A 1 573 ? 26.927 -4.010 14.944 1.00 93.31 573 CYS A N 1
ATOM 4297 C CA . CYS A 1 573 ? 26.050 -3.427 13.934 1.00 93.31 573 CYS A CA 1
ATOM 4298 C C . CYS A 1 573 ? 26.452 -1.998 13.521 1.00 93.31 573 CYS A C 1
ATOM 4300 O O . CYS A 1 573 ? 25.837 -1.424 12.616 1.00 93.31 573 CYS A O 1
ATOM 4302 N N . GLU A 1 574 ? 27.462 -1.411 14.172 1.00 89.88 574 GLU A N 1
ATOM 4303 C CA . GLU A 1 574 ? 27.976 -0.076 13.855 1.00 89.88 574 GLU A CA 1
ATOM 4304 C C . GLU A 1 574 ? 28.822 -0.114 12.575 1.00 89.88 574 GLU A C 1
ATOM 4306 O O . GLU A 1 574 ? 29.629 -1.018 12.365 1.00 89.88 574 GLU A O 1
ATOM 4311 N N . GLY A 1 575 ? 28.625 0.863 11.688 1.00 86.62 575 GLY A N 1
ATOM 4312 C CA . GLY A 1 575 ? 29.331 0.948 10.406 1.00 86.62 575 GLY A CA 1
ATOM 4313 C C . GLY A 1 575 ? 28.816 -0.003 9.321 1.00 86.62 575 GLY A C 1
ATOM 4314 O O . GLY A 1 575 ? 29.292 0.058 8.187 1.00 86.62 575 GLY A O 1
ATOM 4315 N N . HIS A 1 576 ? 27.828 -0.852 9.623 1.00 91.19 576 HIS A N 1
ATOM 4316 C CA . HIS A 1 576 ? 27.165 -1.660 8.604 1.00 91.19 576 HIS A CA 1
ATOM 4317 C C . HIS A 1 576 ? 26.350 -0.765 7.656 1.00 91.19 576 HIS A C 1
ATOM 4319 O O . HIS A 1 576 ? 25.760 0.229 8.083 1.00 91.19 576 HIS A O 1
ATOM 4325 N N . MET A 1 577 ? 26.269 -1.119 6.368 1.00 91.00 577 MET A N 1
ATOM 4326 C CA . MET A 1 577 ? 25.565 -0.307 5.357 1.00 91.00 577 MET A CA 1
ATOM 4327 C C . MET A 1 577 ? 24.081 -0.067 5.686 1.00 91.00 577 MET A C 1
ATOM 4329 O O . MET A 1 577 ? 23.492 0.931 5.274 1.00 91.00 577 MET A O 1
ATOM 4333 N N . GLU A 1 578 ? 23.490 -0.963 6.474 1.00 94.38 578 GLU A N 1
ATOM 4334 C CA . GLU A 1 578 ? 22.119 -0.854 6.971 1.00 94.38 578 GLU A CA 1
ATOM 4335 C C . GLU A 1 578 ? 21.926 0.340 7.909 1.00 94.38 578 GLU A C 1
ATOM 4337 O O . GLU A 1 578 ? 20.869 0.966 7.891 1.00 94.38 578 GLU A O 1
ATOM 4342 N N . GLN A 1 579 ? 22.961 0.730 8.656 1.00 96.00 579 GLN A N 1
ATOM 4343 C CA . GLN A 1 579 ? 22.904 1.859 9.578 1.00 96.00 579 GLN A CA 1
ATOM 4344 C C . GLN A 1 579 ? 22.529 3.158 8.857 1.00 96.00 579 GLN A C 1
ATOM 4346 O O . GLN A 1 579 ? 21.686 3.913 9.338 1.00 96.00 579 GLN A O 1
ATOM 4351 N N . ALA A 1 580 ? 23.091 3.399 7.668 1.00 92.81 580 ALA A N 1
ATOM 4352 C CA . ALA A 1 580 ? 22.784 4.586 6.870 1.00 92.81 580 ALA A CA 1
ATOM 4353 C C . ALA A 1 580 ? 21.307 4.627 6.436 1.00 92.81 580 ALA A C 1
ATOM 4355 O O . ALA A 1 580 ? 20.675 5.686 6.481 1.00 92.81 580 ALA A O 1
ATOM 4356 N N . ILE A 1 581 ? 20.737 3.468 6.081 1.00 92.81 581 ILE A N 1
ATOM 4357 C CA . ILE A 1 581 ? 19.321 3.329 5.713 1.00 92.81 581 ILE A CA 1
ATOM 4358 C C . ILE A 1 581 ? 18.433 3.696 6.906 1.00 92.81 581 ILE A C 1
ATOM 4360 O O . ILE A 1 581 ? 17.467 4.447 6.751 1.00 92.81 581 ILE A O 1
ATOM 4364 N N . ILE A 1 582 ? 18.776 3.215 8.103 1.00 96.81 582 ILE A N 1
ATOM 4365 C CA . ILE A 1 582 ? 17.981 3.453 9.312 1.00 96.81 582 ILE A CA 1
ATOM 4366 C C . ILE A 1 582 ? 18.128 4.882 9.841 1.00 96.81 582 ILE A C 1
ATOM 4368 O O . ILE A 1 582 ? 17.136 5.487 10.250 1.00 96.81 582 ILE A O 1
ATOM 4372 N N . VAL A 1 583 ? 19.317 5.482 9.741 1.00 96.00 583 VAL A N 1
ATOM 4373 C CA . VAL A 1 583 ? 19.520 6.914 10.020 1.00 96.00 583 VAL A CA 1
ATOM 4374 C C . VAL A 1 583 ? 18.637 7.766 9.103 1.00 96.00 583 VAL A C 1
ATOM 4376 O O . VAL A 1 583 ? 17.883 8.606 9.591 1.00 96.00 583 VAL A O 1
ATOM 4379 N N . SER A 1 584 ? 18.634 7.490 7.795 1.00 93.38 584 SER A N 1
ATOM 4380 C CA . SER A 1 584 ? 17.758 8.189 6.842 1.00 93.38 584 SER A CA 1
ATOM 4381 C C . SER A 1 584 ? 16.266 7.961 7.119 1.00 93.38 584 SER A C 1
ATOM 4383 O O . SER A 1 584 ? 15.453 8.859 6.900 1.00 93.38 584 SER A O 1
ATOM 4385 N N . ARG A 1 585 ? 15.879 6.774 7.607 1.00 94.44 585 ARG A N 1
ATOM 4386 C CA . ARG A 1 585 ? 14.495 6.475 8.011 1.00 94.44 585 ARG A CA 1
ATOM 4387 C C . ARG A 1 585 ? 14.072 7.329 9.206 1.00 94.44 585 ARG A C 1
ATOM 4389 O O . ARG A 1 585 ? 13.020 7.958 9.144 1.00 94.44 585 ARG A O 1
ATOM 4396 N N . ARG A 1 586 ? 14.917 7.439 10.235 1.00 94.25 586 ARG A N 1
ATOM 4397 C CA . ARG A 1 586 ? 14.668 8.317 11.388 1.00 94.25 586 ARG A CA 1
ATOM 4398 C C . ARG A 1 586 ? 14.510 9.776 10.976 1.00 94.25 586 ARG A C 1
ATOM 4400 O O . ARG A 1 586 ? 13.588 10.441 11.431 1.00 94.25 586 ARG A O 1
ATOM 4407 N N . GLU A 1 587 ? 15.387 10.278 10.111 1.00 92.81 587 GLU A N 1
ATOM 4408 C CA . GLU A 1 587 ? 15.327 11.672 9.659 1.00 92.81 587 GLU A CA 1
ATOM 4409 C C . GLU A 1 587 ? 13.994 12.026 8.989 1.00 92.81 587 GLU A C 1
ATOM 4411 O O . GLU A 1 587 ? 13.538 13.162 9.115 1.00 92.81 587 GLU A O 1
ATOM 4416 N N . LYS A 1 588 ? 13.340 11.065 8.320 1.00 90.25 588 LYS A N 1
ATOM 4417 C CA . LYS A 1 588 ? 11.989 11.260 7.773 1.00 90.25 588 LYS A CA 1
ATOM 4418 C C . LYS A 1 588 ? 10.963 11.479 8.884 1.00 90.25 588 LYS A C 1
ATOM 4420 O O . LYS A 1 588 ? 10.235 12.463 8.823 1.00 90.25 588 LYS A O 1
ATOM 4425 N N . PHE A 1 589 ? 10.995 10.664 9.942 1.00 85.94 589 PHE A N 1
ATOM 4426 C CA . PHE A 1 589 ? 10.117 10.854 11.103 1.00 85.94 589 PHE A CA 1
ATOM 4427 C C . PHE A 1 589 ? 10.312 12.226 11.756 1.00 85.94 589 PHE A C 1
ATOM 4429 O O . PHE A 1 589 ? 9.345 12.877 12.131 1.00 85.94 589 PHE A O 1
ATOM 4436 N N . CYS A 1 590 ? 11.555 12.704 11.841 1.00 83.94 590 CYS A N 1
ATOM 4437 C CA . CYS A 1 590 ? 11.853 14.005 12.439 1.00 83.94 590 CYS A CA 1
ATOM 4438 C C . CYS A 1 590 ? 11.406 15.198 11.571 1.00 83.94 590 CYS A C 1
ATOM 4440 O O . CYS A 1 590 ? 11.112 16.266 12.108 1.00 83.94 590 CYS A O 1
ATOM 4442 N N . LYS A 1 591 ? 11.389 15.051 10.238 1.00 79.06 591 LYS A N 1
ATOM 4443 C CA . LYS A 1 591 ? 10.980 16.122 9.311 1.00 79.06 591 LYS A CA 1
ATOM 4444 C C . LYS A 1 591 ? 9.469 16.343 9.326 1.00 79.06 591 LYS A C 1
ATOM 4446 O O . LYS A 1 591 ? 9.031 17.494 9.355 1.00 79.06 591 LYS A O 1
ATOM 4451 N N . ASP A 1 592 ? 8.685 15.275 9.399 1.00 64.62 592 ASP A N 1
ATOM 4452 C CA . ASP A 1 592 ? 7.221 15.367 9.363 1.00 64.62 592 ASP A CA 1
ATOM 4453 C C . ASP A 1 592 ? 6.642 16.047 10.622 1.00 64.62 592 ASP A C 1
ATOM 4455 O O . ASP A 1 592 ? 5.662 16.790 10.537 1.00 64.62 592 ASP A O 1
ATOM 4459 N N . SER A 1 593 ? 7.310 15.922 11.776 1.00 57.06 593 SER A N 1
ATOM 4460 C CA . SER A 1 593 ? 6.926 16.599 13.028 1.00 57.06 593 SER A CA 1
ATOM 4461 C C . SER A 1 593 ? 7.055 18.128 12.968 1.00 57.06 593 SER A C 1
ATOM 4463 O O . SER A 1 593 ? 6.394 18.838 13.725 1.00 57.06 593 SER A O 1
ATOM 4465 N N . SER A 1 594 ? 7.901 18.659 12.077 1.00 53.66 594 SER A N 1
ATOM 4466 C CA . SER A 1 594 ? 8.175 20.103 11.989 1.00 53.66 594 SER A CA 1
ATOM 4467 C C . SER A 1 594 ? 7.161 20.904 11.157 1.00 53.66 594 SER A C 1
ATOM 4469 O O . SER A 1 594 ? 7.191 22.132 11.187 1.00 53.66 594 SER A O 1
ATOM 4471 N N . GLY A 1 595 ? 6.221 20.241 10.470 1.00 48.66 595 GLY A N 1
ATOM 4472 C CA . GLY A 1 595 ? 5.199 20.893 9.637 1.00 48.66 595 GLY A CA 1
ATOM 4473 C C . GLY A 1 595 ? 3.891 21.265 10.351 1.00 48.66 595 GLY A C 1
ATOM 4474 O O . GLY A 1 595 ? 3.012 21.856 9.729 1.00 48.66 595 GLY A O 1
ATOM 4475 N N . LEU A 1 596 ? 3.737 20.933 11.638 1.00 44.97 596 LEU A N 1
ATOM 4476 C CA . LEU A 1 596 ? 2.444 20.972 12.343 1.00 44.97 596 LEU A CA 1
ATOM 4477 C C . LEU A 1 596 ? 2.254 22.125 13.347 1.00 44.97 596 LEU A C 1
ATOM 4479 O O . LEU A 1 596 ? 1.274 22.121 14.087 1.00 44.97 596 LEU A O 1
ATOM 4483 N N . GLY A 1 597 ? 3.111 23.152 13.366 1.00 39.97 597 GLY A N 1
ATOM 4484 C CA . GLY A 1 597 ? 2.951 24.238 14.341 1.00 39.97 597 GLY A CA 1
ATOM 4485 C C . GLY A 1 597 ? 3.476 25.604 13.919 1.00 39.97 597 GLY A C 1
ATOM 4486 O O . GLY A 1 597 ? 4.621 25.921 14.209 1.00 39.97 597 GLY A O 1
ATOM 4487 N N . SER A 1 598 ? 2.611 26.448 13.339 1.00 38.50 598 SER A N 1
ATOM 4488 C CA . SER A 1 598 ? 2.592 27.891 13.649 1.00 38.50 598 SER A CA 1
ATOM 4489 C C . SER A 1 598 ? 1.313 28.578 13.141 1.00 38.50 598 SER A C 1
ATOM 4491 O O . SER A 1 598 ? 1.299 29.215 12.092 1.00 38.50 598 SER A O 1
ATOM 4493 N N . ALA A 1 599 ? 0.214 28.440 13.889 1.00 37.41 599 ALA A N 1
ATOM 4494 C CA . ALA A 1 599 ? -0.930 29.355 13.828 1.00 37.41 599 ALA A CA 1
ATOM 4495 C C . ALA A 1 599 ? -1.758 29.249 15.120 1.00 37.41 599 ALA A C 1
ATOM 4497 O O . ALA A 1 599 ? -2.806 28.611 15.154 1.00 37.41 599 ALA A O 1
ATOM 4498 N N . ALA A 1 600 ? -1.287 29.871 16.201 1.00 35.69 600 ALA A N 1
ATOM 4499 C CA . ALA A 1 600 ? -2.129 30.164 17.357 1.00 35.69 600 ALA A CA 1
ATOM 4500 C C . ALA A 1 600 ? -1.758 31.536 17.929 1.00 35.69 600 ALA A C 1
ATOM 4502 O O . ALA A 1 600 ? -0.684 31.745 18.490 1.00 35.69 600 ALA A O 1
ATOM 4503 N N . THR A 1 601 ? -2.664 32.482 17.712 1.00 32.22 601 THR A N 1
ATOM 4504 C CA . THR A 1 601 ? -2.622 33.872 18.160 1.00 32.22 601 THR A CA 1
ATOM 4505 C C . THR A 1 601 ? -2.766 33.949 19.682 1.00 32.22 601 THR A C 1
ATOM 4507 O O . THR A 1 601 ? -3.607 33.275 20.273 1.00 32.22 601 THR A O 1
ATOM 4510 N N . ALA A 1 602 ? -1.950 34.793 20.311 1.00 34.41 602 ALA A N 1
ATOM 4511 C CA . ALA A 1 602 ? -1.893 34.994 21.753 1.00 34.41 602 ALA A CA 1
ATOM 4512 C C . ALA A 1 602 ? -3.168 35.638 22.336 1.00 34.41 602 ALA A C 1
ATOM 4514 O O . ALA A 1 602 ? -3.639 36.660 21.842 1.00 34.41 602 ALA A O 1
ATOM 4515 N N . SER A 1 603 ? -3.650 35.101 23.461 1.00 29.59 603 SER A N 1
ATOM 4516 C CA . SER A 1 603 ? -4.443 35.837 24.452 1.00 29.59 603 SER A CA 1
ATOM 4517 C C . SER A 1 603 ? -4.083 35.337 25.854 1.00 29.59 603 SER A C 1
ATOM 4519 O O . SER A 1 603 ? -4.118 34.145 26.141 1.00 29.59 603 SER A O 1
ATOM 4521 N N . SER A 1 604 ? -3.675 36.273 26.702 1.00 35.88 604 SER A N 1
ATOM 4522 C CA . SER A 1 604 ? -3.032 36.108 28.006 1.00 35.88 604 SER A CA 1
ATOM 4523 C C . SER A 1 604 ? -4.003 35.862 29.168 1.00 35.88 604 SER A C 1
ATOM 4525 O O . SER A 1 604 ? -4.914 36.670 29.347 1.00 35.88 604 SER A O 1
ATOM 4527 N N . SER A 1 605 ? -3.725 34.872 30.033 1.00 28.22 605 SER A N 1
ATOM 4528 C CA . SER A 1 605 ? -3.592 34.987 31.514 1.00 28.22 605 SER A CA 1
ATOM 4529 C C . SER A 1 605 ? -3.680 33.620 32.230 1.00 28.22 605 SER A C 1
ATOM 4531 O O . SER A 1 605 ? -4.210 32.676 31.650 1.00 28.22 605 SER A O 1
ATOM 4533 N N . PRO A 1 606 ? -3.115 33.479 33.450 1.00 42.97 606 PRO A N 1
ATOM 4534 C CA . PRO A 1 606 ? -2.401 32.268 33.867 1.00 42.97 606 PRO A CA 1
ATOM 4535 C C . PRO A 1 606 ? -3.153 31.428 34.908 1.00 42.97 606 PRO A C 1
ATOM 4537 O O . PRO A 1 606 ? -3.886 31.991 35.713 1.00 42.97 606 PRO A O 1
ATOM 4540 N N . LEU A 1 607 ? -2.894 30.112 34.952 1.00 30.47 607 LEU A N 1
ATOM 4541 C CA . LEU A 1 607 ? -3.005 29.261 36.151 1.00 30.47 607 LEU A CA 1
ATOM 4542 C C . LEU A 1 607 ? -2.382 27.867 35.905 1.00 30.47 607 LEU A C 1
ATOM 4544 O O . LEU A 1 607 ? -2.816 27.145 35.016 1.00 30.47 607 LEU A O 1
ATOM 4548 N N . GLY A 1 608 ? -1.395 27.517 36.740 1.00 30.14 608 GLY A N 1
ATOM 4549 C CA . GLY A 1 608 ? -1.101 26.163 37.236 1.00 30.14 608 GLY A CA 1
ATOM 4550 C C . GLY A 1 608 ? -0.561 25.105 36.266 1.00 30.14 608 GLY A C 1
ATOM 4551 O O . GLY A 1 608 ? -1.331 24.325 35.717 1.00 30.14 608 GLY A O 1
ATOM 4552 N N . THR A 1 609 ? 0.764 24.977 36.177 1.00 30.84 609 THR A N 1
ATOM 4553 C CA . THR A 1 609 ? 1.452 23.786 35.646 1.00 30.84 609 THR A CA 1
ATOM 4554 C C . THR A 1 609 ? 2.285 23.131 36.741 1.00 30.84 609 THR A C 1
ATOM 4556 O O . THR A 1 609 ? 3.234 23.748 37.215 1.00 30.84 609 THR A O 1
ATOM 4559 N N . ASP A 1 610 ? 1.966 21.877 37.059 1.00 30.92 610 ASP A N 1
ATOM 4560 C CA . ASP A 1 610 ? 2.899 20.892 37.613 1.00 30.92 610 ASP A CA 1
ATOM 4561 C C . ASP A 1 610 ? 2.894 19.686 36.665 1.00 30.92 610 ASP A C 1
ATOM 4563 O O . ASP A 1 610 ? 1.951 18.897 36.646 1.00 30.92 610 ASP A O 1
ATOM 4567 N N . VAL A 1 611 ? 3.942 19.562 35.848 1.00 29.03 611 VAL A N 1
ATOM 4568 C CA . VAL A 1 611 ? 4.316 18.314 35.169 1.00 29.03 611 VAL A CA 1
ATOM 4569 C C . VAL A 1 611 ? 5.834 18.196 35.264 1.00 29.03 611 VAL A C 1
ATOM 4571 O O . VAL A 1 611 ? 6.572 19.062 34.797 1.00 29.03 611 VAL A O 1
ATOM 4574 N N . LEU A 1 612 ? 6.282 17.124 35.914 1.00 31.25 612 LEU A N 1
ATOM 4575 C CA . LEU A 1 612 ? 7.682 16.769 36.112 1.00 31.25 612 LEU A CA 1
ATOM 4576 C C . LEU A 1 612 ? 8.318 16.364 34.776 1.00 31.25 612 LEU A C 1
ATOM 4578 O O . LEU A 1 612 ? 7.997 15.315 34.222 1.00 31.25 612 LEU A O 1
ATOM 4582 N N . ALA A 1 613 ? 9.251 17.178 34.288 1.00 28.55 613 ALA A N 1
ATOM 4583 C CA . ALA A 1 613 ? 10.235 16.759 33.300 1.00 28.55 613 ALA A CA 1
ATOM 4584 C C . ALA A 1 613 ? 11.391 16.059 34.033 1.00 28.55 613 ALA A C 1
ATOM 4586 O O . ALA A 1 613 ? 12.037 16.660 34.892 1.00 28.55 613 ALA A O 1
ATOM 4587 N N . ILE A 1 614 ? 11.654 14.794 33.705 1.00 35.50 614 ILE A N 1
ATOM 4588 C CA . ILE A 1 614 ? 12.881 14.103 34.121 1.00 35.50 614 ILE A CA 1
ATOM 4589 C C . ILE A 1 614 ? 13.990 14.576 33.176 1.00 35.50 614 ILE A C 1
ATOM 4591 O O . ILE A 1 614 ? 13.915 14.337 31.971 1.00 35.50 614 ILE A O 1
ATOM 4595 N N . SER A 1 615 ? 14.984 15.292 33.706 1.00 36.69 615 SER A N 1
ATOM 4596 C CA . SER A 1 615 ? 16.150 15.726 32.934 1.00 36.69 615 SER A CA 1
ATOM 4597 C C . SER A 1 615 ? 17.152 14.583 32.749 1.00 36.69 615 SER A C 1
ATOM 4599 O O . SER A 1 615 ? 17.294 13.689 33.583 1.00 36.69 615 SER A O 1
ATOM 4601 N N . GLN A 1 616 ? 17.850 14.630 31.618 1.00 42.00 616 GLN A N 1
ATOM 4602 C CA . GLN A 1 616 ? 18.728 13.582 31.098 1.00 42.00 616 GLN A CA 1
ATOM 4603 C C . GLN A 1 616 ? 20.091 13.494 31.816 1.00 42.00 616 GLN A C 1
ATOM 4605 O O . GLN A 1 616 ? 20.838 12.547 31.584 1.00 42.00 616 GLN A O 1
ATOM 4610 N N . ASP A 1 617 ? 20.375 14.415 32.740 1.00 38.84 617 ASP A N 1
ATOM 4611 C CA . ASP A 1 617 ? 21.653 14.504 33.461 1.00 38.84 617 ASP A CA 1
ATOM 4612 C C . ASP A 1 617 ? 21.717 13.593 34.705 1.00 38.84 617 ASP A C 1
ATOM 4614 O O . ASP A 1 617 ? 22.792 13.327 35.233 1.00 38.84 617 ASP A O 1
ATOM 4618 N N . ALA A 1 618 ? 20.583 13.050 35.167 1.00 35.97 618 ALA A N 1
ATOM 4619 C CA . ALA A 1 618 ? 20.515 12.238 36.390 1.00 35.97 618 ALA A CA 1
ATOM 4620 C C . ALA A 1 618 ? 20.974 10.768 36.226 1.00 35.97 618 ALA A C 1
ATOM 4622 O O . ALA A 1 618 ? 21.012 10.023 37.204 1.00 35.97 618 ALA A O 1
ATOM 4623 N N . LEU A 1 619 ? 21.312 10.323 35.009 1.00 44.31 619 LEU A N 1
ATOM 4624 C CA . LEU A 1 619 ? 21.649 8.920 34.714 1.00 44.31 619 LEU A CA 1
ATOM 4625 C C . LEU A 1 619 ? 23.158 8.628 34.650 1.00 44.31 619 LEU A C 1
ATOM 4627 O O . LEU A 1 619 ? 23.545 7.483 34.874 1.00 44.31 619 LEU A O 1
ATOM 4631 N N . GLU A 1 620 ? 24.020 9.628 34.433 1.00 41.38 620 GLU A N 1
ATOM 4632 C CA . GLU A 1 620 ? 25.480 9.414 34.396 1.00 41.38 620 GLU A CA 1
ATOM 4633 C C . GLU A 1 620 ? 26.119 9.286 35.795 1.00 41.38 620 GLU A C 1
ATOM 4635 O O . GLU A 1 620 ? 27.200 8.714 35.929 1.00 41.38 620 GLU A O 1
ATOM 4640 N N . GLU A 1 621 ? 25.434 9.701 36.868 1.00 40.56 621 GLU A N 1
ATOM 4641 C CA . GLU A 1 621 ? 25.934 9.554 38.249 1.00 40.56 621 GLU A CA 1
ATOM 4642 C C . GLU A 1 621 ? 25.737 8.148 38.853 1.00 40.56 621 GLU A C 1
ATOM 4644 O O . GLU A 1 621 ? 26.375 7.810 39.855 1.00 40.56 621 GLU A O 1
ATOM 4649 N N . CYS A 1 622 ? 24.910 7.282 38.253 1.00 38.56 622 CYS A N 1
ATOM 4650 C CA . CYS A 1 622 ? 24.655 5.943 38.805 1.00 38.56 622 CYS A CA 1
ATOM 4651 C C . CYS A 1 622 ? 25.744 4.907 38.467 1.00 38.56 622 CYS A C 1
ATOM 4653 O O . CYS A 1 622 ? 25.997 4.013 39.280 1.00 38.56 622 CYS A O 1
ATOM 4655 N N . ASP A 1 623 ? 26.453 5.047 37.343 1.00 42.12 623 ASP A N 1
ATOM 4656 C CA . ASP A 1 623 ? 27.488 4.080 36.939 1.00 42.12 623 ASP A CA 1
ATOM 4657 C C . ASP A 1 623 ? 28.820 4.262 37.693 1.00 42.12 623 ASP A C 1
ATOM 4659 O O . ASP A 1 623 ? 29.592 3.311 37.848 1.00 42.12 623 ASP A O 1
ATOM 4663 N N . ALA A 1 624 ? 29.072 5.441 38.275 1.00 39.31 624 ALA A N 1
ATOM 4664 C CA . ALA A 1 624 ? 30.294 5.706 39.040 1.00 39.31 624 ALA A CA 1
ATOM 4665 C C . ALA A 1 624 ? 30.290 5.092 40.461 1.00 39.31 624 ALA A C 1
ATOM 4667 O O . ALA A 1 624 ? 31.353 4.813 41.020 1.00 39.31 624 ALA A O 1
ATOM 4668 N N . LEU A 1 625 ? 29.119 4.824 41.056 1.00 39.06 625 LEU A N 1
ATOM 4669 C CA . LEU A 1 625 ? 29.006 4.369 42.454 1.00 39.06 625 LEU A CA 1
ATOM 4670 C C . LEU A 1 625 ? 29.054 2.841 42.640 1.00 39.06 625 LEU A C 1
ATOM 4672 O O . LEU A 1 625 ? 29.292 2.357 43.752 1.00 39.06 625 LEU A O 1
ATOM 4676 N N . VAL A 1 626 ? 28.900 2.056 41.570 1.00 45.03 626 VAL A N 1
ATOM 4677 C CA . VAL A 1 626 ? 28.891 0.581 41.647 1.00 45.03 626 VAL A CA 1
ATOM 4678 C C . VAL A 1 626 ? 30.309 -0.013 41.724 1.00 45.03 626 VAL A C 1
ATOM 4680 O O . VAL A 1 626 ? 30.501 -1.093 42.289 1.00 45.03 626 VAL A O 1
ATOM 4683 N N . LEU A 1 627 ? 31.341 0.716 41.286 1.00 40.53 627 LEU A N 1
ATOM 4684 C CA . LEU A 1 627 ? 32.736 0.252 41.343 1.00 40.53 627 LEU A CA 1
ATOM 4685 C C . LEU A 1 627 ? 33.430 0.465 42.703 1.00 40.53 627 LEU A C 1
ATOM 4687 O O . LEU A 1 627 ? 34.478 -0.132 42.945 1.00 40.53 627 LEU A O 1
ATOM 4691 N N . GLN A 1 628 ? 32.835 1.213 43.642 1.00 41.41 628 GLN A N 1
ATOM 4692 C CA . GLN A 1 628 ? 33.466 1.508 44.940 1.00 41.41 628 GLN A CA 1
ATOM 4693 C C . GLN A 1 628 ? 33.064 0.553 46.088 1.00 41.41 628 GLN A C 1
ATOM 4695 O O . GLN A 1 628 ? 33.609 0.647 47.186 1.00 41.41 628 GLN A O 1
ATOM 4700 N N . ARG A 1 629 ? 32.154 -0.414 45.867 1.00 39.84 629 ARG A N 1
ATOM 4701 C CA . ARG A 1 629 ? 31.634 -1.320 46.923 1.00 39.84 629 ARG A CA 1
ATOM 4702 C C . ARG A 1 629 ? 32.101 -2.784 46.873 1.00 39.84 629 ARG A C 1
ATOM 4704 O O . ARG A 1 629 ? 31.538 -3.618 47.577 1.00 39.84 629 ARG A O 1
ATOM 4711 N N . ARG A 1 630 ? 33.145 -3.127 46.106 1.00 40.53 630 ARG A N 1
ATOM 4712 C CA . ARG A 1 630 ? 33.699 -4.505 46.063 1.00 40.53 630 ARG A CA 1
ATOM 4713 C C . ARG A 1 630 ? 34.977 -4.748 46.872 1.00 40.53 630 ARG A C 1
ATOM 4715 O O . ARG A 1 630 ? 35.492 -5.860 46.860 1.00 40.53 630 ARG A O 1
ATOM 4722 N N . GLY A 1 631 ? 35.463 -3.769 47.627 1.00 38.78 631 GLY A N 1
ATOM 4723 C CA . GLY A 1 631 ? 36.590 -3.959 48.539 1.00 38.78 631 GLY A CA 1
ATOM 4724 C C . GLY A 1 631 ? 36.168 -3.704 49.974 1.00 38.78 631 GLY A C 1
ATOM 4725 O O . GLY A 1 631 ? 36.213 -2.553 50.376 1.00 38.78 631 GLY A O 1
ATOM 4726 N N . LEU A 1 632 ? 35.735 -4.747 50.695 1.00 40.72 632 LEU A N 1
ATOM 4727 C CA . LEU A 1 632 ? 35.746 -4.910 52.165 1.00 40.72 632 LEU A CA 1
ATOM 4728 C C . LEU A 1 632 ? 34.582 -5.817 52.591 1.00 40.72 632 LEU A C 1
ATOM 4730 O O . LEU A 1 632 ? 33.500 -5.314 52.850 1.00 40.72 632 LEU A O 1
ATOM 4734 N N . GLN A 1 633 ? 34.811 -7.128 52.716 1.00 34.62 633 GLN A N 1
ATOM 4735 C CA . GLN A 1 633 ? 34.247 -7.944 53.805 1.00 34.62 633 GLN A CA 1
ATOM 4736 C C . GLN A 1 633 ? 34.981 -9.289 53.907 1.00 34.62 633 GLN A C 1
ATOM 4738 O O . GLN A 1 633 ? 34.670 -10.263 53.229 1.00 34.62 633 GLN A O 1
ATOM 4743 N N . HIS A 1 634 ? 35.938 -9.351 54.830 1.00 35.53 634 HIS A N 1
ATOM 4744 C CA . HIS A 1 634 ? 36.385 -10.592 55.452 1.00 35.53 634 HIS A CA 1
ATOM 4745 C C . HIS A 1 634 ? 36.649 -10.290 56.933 1.00 35.53 634 HIS A C 1
ATOM 4747 O O . HIS A 1 634 ? 37.625 -9.610 57.227 1.00 35.53 634 HIS A O 1
ATOM 4753 N N . GLN A 1 635 ? 35.775 -10.755 57.841 1.00 32.28 635 GLN A N 1
ATOM 4754 C CA . GLN A 1 635 ? 36.113 -11.441 59.109 1.00 32.28 635 GLN A CA 1
ATOM 4755 C C . GLN A 1 635 ? 35.007 -11.392 60.192 1.00 32.28 635 GLN A C 1
ATOM 4757 O O . GLN A 1 635 ? 34.520 -10.325 60.540 1.00 32.28 635 GLN A O 1
ATOM 4762 N N . ARG A 1 636 ? 34.812 -12.576 60.819 1.00 34.75 636 ARG A N 1
ATOM 4763 C CA . ARG A 1 636 ? 34.273 -12.914 62.172 1.00 34.75 636 ARG A CA 1
ATOM 4764 C C . ARG A 1 636 ? 32.738 -12.920 62.330 1.00 34.75 636 ARG A C 1
ATOM 4766 O O . ARG A 1 636 ? 32.092 -11.917 62.093 1.00 34.75 636 ARG A O 1
ATOM 4773 N N . ARG A 1 637 ? 32.069 -14.068 62.559 1.00 35.06 637 ARG A N 1
ATOM 4774 C CA . ARG A 1 637 ? 31.999 -15.005 63.727 1.00 35.06 637 ARG A CA 1
ATOM 4775 C C . ARG A 1 637 ? 31.508 -14.370 65.042 1.00 35.06 637 ARG A C 1
ATOM 4777 O O . ARG A 1 637 ? 32.275 -13.654 65.672 1.00 35.06 637 ARG A O 1
ATOM 4784 N N . GLY A 1 638 ? 30.357 -14.848 65.537 1.00 30.31 638 GLY A N 1
ATOM 4785 C CA . GLY A 1 638 ? 30.101 -15.076 66.976 1.00 30.31 638 GLY A CA 1
ATOM 4786 C C . GLY A 1 638 ? 28.819 -14.459 67.570 1.00 30.31 638 GLY A C 1
ATOM 4787 O O . GLY A 1 638 ? 28.363 -13.465 67.029 1.00 30.31 638 GLY A O 1
ATOM 4788 N N . PRO A 1 639 ? 28.233 -15.048 68.642 1.00 49.97 639 PRO A N 1
ATOM 4789 C CA . PRO A 1 639 ? 26.776 -15.224 68.799 1.00 49.97 639 PRO A CA 1
ATOM 4790 C C . PRO A 1 639 ? 26.117 -14.530 70.024 1.00 49.97 639 PRO A C 1
ATOM 4792 O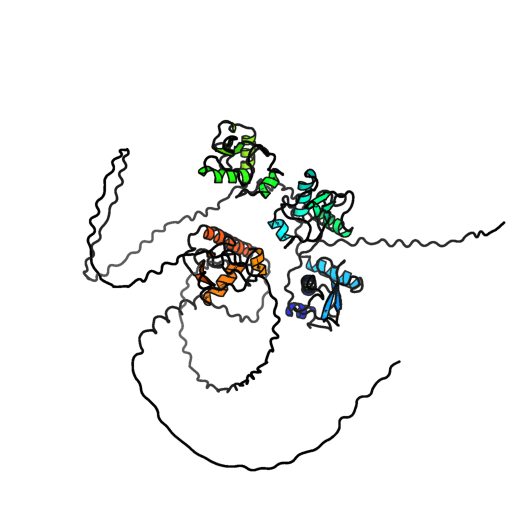 O . PRO A 1 639 ? 26.819 -13.992 70.872 1.00 49.97 639 PRO A O 1
ATOM 4795 N N . GLU A 1 640 ? 24.767 -14.588 70.056 1.00 34.59 640 GLU A N 1
ATOM 4796 C CA . GLU A 1 640 ? 23.754 -14.502 71.157 1.00 34.59 640 GLU A CA 1
ATOM 4797 C C . GLU A 1 640 ? 24.207 -14.204 72.611 1.00 34.59 640 GLU A C 1
ATOM 4799 O O . GLU A 1 640 ? 25.243 -14.731 73.024 1.00 34.59 640 GLU A O 1
ATOM 4804 N N . PRO A 1 641 ? 23.392 -13.525 73.478 1.00 47.53 641 PRO A N 1
ATOM 4805 C CA . PRO A 1 641 ? 22.194 -14.182 74.065 1.00 47.53 641 PRO A CA 1
ATOM 4806 C C . PRO A 1 641 ? 21.033 -13.323 74.680 1.00 47.53 641 PRO A C 1
ATOM 4808 O O . PRO A 1 641 ? 21.205 -12.175 75.066 1.00 47.53 641 PRO A O 1
ATOM 4811 N N . ARG A 1 642 ? 19.887 -14.012 74.891 1.00 34.09 642 ARG A N 1
ATOM 4812 C CA . ARG A 1 642 ? 18.934 -14.034 76.050 1.00 34.09 642 ARG A CA 1
ATOM 4813 C C . ARG A 1 642 ? 18.244 -12.758 76.602 1.00 34.09 642 ARG A C 1
ATOM 4815 O O . ARG A 1 642 ? 18.899 -11.883 77.148 1.00 34.09 642 ARG A O 1
ATOM 4822 N N . GLY A 1 643 ? 16.918 -12.879 76.821 1.00 30.03 643 GLY A N 1
ATOM 4823 C CA . GLY A 1 643 ? 16.348 -12.827 78.190 1.00 30.03 643 GLY A CA 1
ATOM 4824 C C . GLY A 1 643 ? 15.027 -12.062 78.452 1.00 30.03 643 GLY A C 1
ATOM 4825 O O . GLY A 1 643 ? 14.970 -10.858 78.251 1.00 30.03 643 GLY A O 1
ATOM 4826 N N . GLY A 1 644 ? 14.047 -12.758 79.068 1.00 30.41 644 GLY A N 1
ATOM 4827 C CA . GLY A 1 644 ? 12.970 -12.228 79.950 1.00 30.41 644 GLY A CA 1
ATOM 4828 C C . GLY A 1 644 ? 11.606 -11.953 79.283 1.00 30.41 644 GLY A C 1
ATOM 4829 O O . GLY A 1 644 ? 11.576 -11.399 78.200 1.00 30.41 644 GLY A O 1
ATOM 4830 N N . GLY A 1 645 ? 10.416 -12.280 79.810 1.00 29.72 645 GLY A N 1
ATOM 4831 C CA . GLY A 1 645 ? 9.955 -12.785 81.114 1.00 29.72 645 GLY A CA 1
ATOM 4832 C C . GLY A 1 645 ? 8.636 -12.080 81.535 1.00 29.72 645 GLY A C 1
ATOM 4833 O O . GLY A 1 645 ? 8.552 -10.874 81.350 1.00 29.72 645 GLY A O 1
ATOM 4834 N N . LEU A 1 646 ? 7.692 -12.820 82.166 1.00 30.62 646 LEU A N 1
ATOM 4835 C CA . LEU A 1 646 ? 6.424 -12.424 82.874 1.00 30.62 646 LEU A CA 1
ATOM 4836 C C . LEU A 1 646 ? 5.119 -12.475 82.024 1.00 30.62 646 LEU A C 1
ATOM 4838 O O . LEU A 1 646 ? 5.032 -11.796 81.013 1.00 30.62 646 LEU A O 1
ATOM 4842 N N . ARG A 1 647 ? 4.134 -13.387 82.233 1.00 31.00 647 ARG A N 1
ATOM 4843 C CA . ARG A 1 647 ? 3.115 -13.593 83.324 1.00 31.00 647 ARG A CA 1
ATOM 4844 C C . ARG A 1 647 ? 2.228 -12.340 83.546 1.00 31.00 647 ARG A C 1
ATOM 4846 O O . ARG A 1 647 ? 2.796 -11.281 83.735 1.00 31.00 647 ARG A O 1
ATOM 4853 N N . CYS A 1 648 ? 0.881 -12.338 83.576 1.00 27.83 648 CYS A N 1
ATOM 4854 C CA . CYS A 1 648 ? -0.101 -13.230 84.227 1.00 27.83 648 CYS A CA 1
ATOM 4855 C C . CYS A 1 648 ? -1.581 -12.823 83.893 1.00 27.83 648 CYS A C 1
ATOM 4857 O O . CYS A 1 648 ? -1.813 -11.646 83.646 1.00 27.83 648 CYS A O 1
ATOM 4859 N N . LEU A 1 649 ? -2.541 -13.764 84.073 1.00 30.80 649 LEU A N 1
ATOM 4860 C CA . LEU A 1 649 ? -4.005 -13.612 84.355 1.00 30.80 649 LEU A CA 1
ATOM 4861 C C . LEU A 1 649 ? -4.916 -13.089 83.212 1.00 30.80 649 LEU A C 1
ATOM 4863 O O . LEU A 1 649 ? -4.546 -12.175 82.501 1.00 30.80 649 LEU A O 1
ATOM 4867 N N . GLY A 1 650 ? -6.147 -13.550 82.961 1.00 27.53 650 GLY A N 1
ATOM 4868 C CA . GLY A 1 650 ? -7.049 -14.528 83.574 1.00 27.53 650 GLY A CA 1
ATOM 4869 C C . GLY A 1 650 ? -8.391 -14.514 82.802 1.00 27.53 650 GLY A C 1
ATOM 4870 O O . GLY A 1 650 ? -8.807 -13.478 82.293 1.00 27.53 650 GLY A O 1
ATOM 4871 N N . HIS A 1 651 ? -9.039 -15.674 82.676 1.00 30.86 651 HIS A N 1
ATOM 4872 C CA . HIS A 1 651 ? -10.412 -15.869 82.163 1.00 30.86 651 HIS A CA 1
ATOM 4873 C C . HIS A 1 651 ? -11.438 -15.590 83.292 1.00 30.86 651 HIS A C 1
ATOM 4875 O O . HIS A 1 651 ? -11.013 -15.672 84.450 1.00 30.86 651 HIS A O 1
ATOM 4881 N N . PRO A 1 652 ? -12.749 -15.312 83.041 1.00 47.44 652 PRO A N 1
ATOM 4882 C CA . PRO A 1 652 ? -13.678 -16.380 82.611 1.00 47.44 652 PRO A CA 1
ATOM 4883 C C . PRO A 1 652 ? -14.964 -16.002 81.805 1.00 47.44 652 PRO A C 1
ATOM 4885 O O . PRO A 1 652 ? -15.512 -14.915 81.919 1.00 47.44 652 PRO A O 1
ATOM 4888 N N . GLN A 1 653 ? -15.424 -16.994 81.022 1.00 33.34 653 GLN A N 1
ATOM 4889 C CA . GLN A 1 653 ? -16.778 -17.586 80.828 1.00 33.34 653 GLN A CA 1
ATOM 4890 C C . GLN A 1 653 ? -18.100 -16.783 80.677 1.00 33.34 653 GLN A C 1
ATOM 4892 O O . GLN A 1 653 ? -18.448 -15.953 81.506 1.00 33.34 653 GLN A O 1
ATOM 4897 N N . GLY A 1 654 ? -18.936 -17.285 79.739 1.00 29.64 654 GLY A N 1
ATOM 4898 C CA . GLY A 1 654 ? -20.419 -17.365 79.804 1.00 29.64 654 GLY A CA 1
ATOM 4899 C C . GLY A 1 654 ? -21.148 -16.617 78.670 1.00 29.64 654 GLY A C 1
ATOM 4900 O O . GLY A 1 654 ? -21.174 -15.399 78.696 1.00 29.64 654 GLY A O 1
ATOM 4901 N N . ALA A 1 655 ? -21.573 -17.217 77.546 1.00 34.38 655 ALA A N 1
ATOM 4902 C CA . ALA A 1 655 ? -22.678 -18.166 77.275 1.00 34.38 655 ALA A CA 1
ATOM 4903 C C . ALA A 1 655 ? -24.102 -17.547 77.175 1.00 34.38 655 ALA A C 1
ATOM 4905 O O . ALA A 1 655 ? -24.528 -16.844 78.080 1.00 34.38 655 ALA A O 1
ATOM 4906 N N . GLN A 1 656 ? -24.828 -17.975 76.119 1.00 32.03 656 GLN A N 1
ATOM 4907 C CA . GLN A 1 656 ? -26.285 -17.918 75.817 1.00 32.03 656 GLN A CA 1
ATOM 4908 C C . GLN A 1 656 ? -26.791 -16.875 74.785 1.00 32.03 656 GLN A C 1
ATOM 4910 O O . GLN A 1 656 ? -26.767 -15.673 75.014 1.00 32.03 656 GLN A O 1
ATOM 4915 N N . GLY A 1 657 ? -27.308 -17.378 73.648 1.00 30.56 657 GLY A N 1
ATOM 4916 C CA . GLY A 1 657 ? -28.346 -16.727 72.815 1.00 30.56 657 GLY A CA 1
ATOM 4917 C C . GLY A 1 657 ? -29.745 -17.255 73.196 1.00 30.56 657 GLY A C 1
ATOM 4918 O O . GLY A 1 657 ? -29.867 -17.787 74.299 1.00 30.56 657 GLY A O 1
ATOM 4919 N N . PRO A 1 658 ? -30.769 -17.272 72.309 1.00 53.00 658 PRO A N 1
ATOM 4920 C CA . PRO A 1 658 ? -30.976 -16.554 71.043 1.00 53.00 658 PRO A CA 1
ATOM 4921 C C . PRO A 1 658 ? -32.309 -15.748 71.021 1.00 53.00 658 PRO A C 1
ATOM 4923 O O . PRO A 1 658 ? -33.138 -15.869 71.920 1.00 53.00 658 PRO A O 1
ATOM 4926 N N . GLY A 1 659 ? -32.541 -14.943 69.975 1.00 33.31 659 GLY A N 1
ATOM 4927 C CA . GLY A 1 659 ? -33.780 -14.175 69.787 1.00 33.31 659 GLY A CA 1
ATOM 4928 C C . GLY A 1 659 ? -34.120 -13.964 68.311 1.00 33.31 659 GLY A C 1
ATOM 4929 O O . GLY A 1 659 ? -33.475 -13.191 67.613 1.00 33.31 659 GLY A O 1
ATOM 4930 N N . GLU A 1 660 ? -35.126 -14.704 67.868 1.00 33.44 660 GLU A N 1
ATOM 4931 C CA . GLU A 1 660 ? -35.774 -14.762 66.557 1.00 33.44 660 GLU A CA 1
ATOM 4932 C C . GLU A 1 660 ? -36.780 -13.600 66.399 1.00 33.44 660 GLU A C 1
ATOM 4934 O O . GLU A 1 660 ? -37.494 -13.333 67.361 1.00 33.44 660 GLU A O 1
ATOM 4939 N N . LEU A 1 661 ? -36.884 -12.930 65.233 1.00 33.34 661 LEU A N 1
ATOM 4940 C CA . LEU A 1 661 ? -38.137 -12.286 64.772 1.00 33.34 661 LEU A CA 1
ATOM 4941 C C . LEU A 1 661 ? -38.084 -11.734 63.326 1.00 33.34 661 LEU A C 1
ATOM 4943 O O . LEU A 1 661 ? -37.375 -10.787 63.007 1.00 33.34 661 LEU A O 1
ATOM 4947 N N . HIS A 1 662 ? -38.934 -12.357 62.506 1.00 35.91 662 HIS A N 1
ATOM 4948 C CA . HIS A 1 662 ? -39.799 -11.852 61.428 1.00 35.91 662 HIS A CA 1
ATOM 4949 C C . HIS A 1 662 ? -39.305 -10.958 60.271 1.00 35.91 662 HIS A C 1
ATOM 4951 O O . HIS A 1 662 ? -39.071 -9.760 60.393 1.00 35.91 662 HIS A O 1
ATOM 4957 N N . VAL A 1 663 ? -39.420 -11.556 59.079 1.00 39.09 663 VAL A N 1
ATOM 4958 C CA . VAL A 1 663 ? -39.551 -10.944 57.747 1.00 39.09 663 VAL A CA 1
ATOM 4959 C C . VAL A 1 663 ? -41.045 -10.830 57.374 1.00 39.09 663 VAL A C 1
ATOM 4961 O O . VAL A 1 663 ? -41.768 -11.810 57.568 1.00 39.09 663 VAL A O 1
ATOM 4964 N N . PRO A 1 664 ? -41.529 -9.722 56.776 1.00 44.19 664 PRO A N 1
ATOM 4965 C CA . PRO A 1 664 ? -42.821 -9.680 56.085 1.00 44.19 664 PRO A CA 1
ATOM 4966 C C . PRO A 1 664 ? -42.678 -9.870 54.552 1.00 44.19 664 PRO A C 1
ATOM 4968 O O . PRO A 1 664 ? -41.697 -9.404 53.969 1.00 44.19 664 PRO A O 1
ATOM 4971 N N . PRO A 1 665 ? -43.643 -10.516 53.861 1.00 53.47 665 PRO A N 1
ATOM 4972 C CA . PRO A 1 665 ? -43.546 -10.800 52.428 1.00 53.47 665 PRO A CA 1
ATOM 4973 C C . PRO A 1 665 ? -44.116 -9.678 51.540 1.00 53.47 665 PRO A C 1
ATOM 4975 O O . PRO A 1 665 ? -45.172 -9.105 51.814 1.00 53.47 665 PRO A O 1
ATOM 4978 N N . LEU A 1 666 ? -43.439 -9.427 50.414 1.00 43.00 666 LEU A N 1
ATOM 4979 C CA . LEU A 1 666 ? -43.904 -8.581 49.312 1.00 43.00 666 LEU A CA 1
ATOM 4980 C C . LEU A 1 666 ? -44.943 -9.312 48.443 1.00 43.00 666 LEU A C 1
ATOM 4982 O O . LEU A 1 666 ? -44.808 -10.490 48.113 1.00 43.00 666 LEU A O 1
ATOM 4986 N N . ARG A 1 667 ? -45.999 -8.573 48.087 1.00 44.41 667 ARG A N 1
ATOM 4987 C CA . ARG A 1 667 ? -47.173 -9.009 47.320 1.00 44.41 667 ARG A CA 1
ATOM 4988 C C . ARG A 1 667 ? -46.852 -9.303 45.849 1.00 44.41 667 ARG A C 1
ATOM 4990 O O . ARG A 1 667 ? -46.188 -8.519 45.181 1.00 44.41 667 ARG A O 1
ATOM 4997 N N . ARG A 1 668 ? -47.451 -10.389 45.343 1.00 40.38 668 ARG A N 1
ATOM 4998 C CA . ARG A 1 668 ? -47.669 -10.684 43.916 1.00 40.38 668 ARG A CA 1
ATOM 4999 C C . ARG A 1 668 ? -48.656 -9.686 43.296 1.00 40.38 668 ARG A C 1
ATOM 5001 O O . ARG A 1 668 ? -49.704 -9.428 43.886 1.00 40.38 668 ARG A O 1
ATOM 5008 N N . LEU A 1 669 ? -48.356 -9.221 42.085 1.00 50.50 669 LEU A N 1
ATOM 5009 C CA . LEU A 1 669 ? -49.313 -8.632 41.144 1.00 50.50 669 LEU A CA 1
ATOM 5010 C C . LEU A 1 669 ? -49.665 -9.680 40.075 1.00 50.50 669 LEU A C 1
ATOM 5012 O O . LEU A 1 669 ? -48.793 -10.406 39.601 1.00 50.50 669 LEU A O 1
ATOM 5016 N N . VAL A 1 670 ? -50.952 -9.761 39.742 1.00 37.44 670 VAL A N 1
ATOM 5017 C CA . VAL A 1 670 ? -51.553 -10.517 38.626 1.00 37.44 670 VAL A CA 1
ATOM 5018 C C . VAL A 1 670 ? -52.004 -9.476 37.581 1.00 37.44 670 VAL A C 1
ATOM 5020 O O . VAL A 1 670 ? -52.344 -8.364 37.994 1.00 37.44 670 VAL A O 1
ATOM 5023 N N . PRO A 1 671 ? -51.962 -9.776 36.267 1.00 58.47 671 PRO A N 1
ATOM 5024 C CA . PRO A 1 671 ? -51.996 -8.765 35.212 1.00 58.47 671 PRO A CA 1
ATOM 5025 C C . PRO A 1 671 ? -53.416 -8.422 34.735 1.00 58.47 671 PRO A C 1
ATOM 5027 O O . PRO A 1 671 ? -54.353 -9.201 34.927 1.00 58.47 671 PRO A O 1
ATOM 5030 N N . LEU A 1 672 ? -53.517 -7.275 34.060 1.00 48.22 672 LEU A N 1
ATOM 5031 C CA . LEU A 1 672 ? -54.533 -6.942 33.059 1.00 48.22 672 LEU A CA 1
ATOM 5032 C C . LEU A 1 672 ? -53.832 -6.696 31.725 1.00 48.22 672 LEU A C 1
ATOM 5034 O O . LEU A 1 672 ? -52.735 -6.089 31.769 1.00 48.22 672 LEU A O 1
#

InterPro domains:
  IPR051298 Heme transport and cell adhesion protein [PTHR22917] (325-492)

Organism: NCBI:txid2562239

Secondary structure (DSSP, 8-state):
------------------------PPP-PPP------HHHHHHHHSSSBSSSB-STT--BSSGGGHHHHHHHHHTT-SSSTT-SEEE-SS-TTT-EEEEETTTTEEEE-TT-S-HHHHHHHHHHHHHHT-S---SSBPPP-S--HHHHHHH-SS--SS--STT--BSSTTTHHHHHHHHHTT-SSSTT-SEEE-SS-TTT-EEEEETTTTEEEEESS-SS-HHHHHHHHHHHHHB-TT-S----TT--BPPPSS--HHHHHHHHS-GGG-SS--STT--BSSGGGHHHHHHHHHTT-SSSTT-SEEE-SS-TTT-EEEEETTTTEEEET-GGGTT-HHHHHHHHHHHTBPP------------------PPP----------------------------------------------------------------------------PPPP-PPPPPP--------PPPP---PPP--------------S-S---HHHHHTT-S-TTGGG---STT--BSSGGGHHHHHHHHHTT-SSSTT-SEEE-SS-TTT-EEEEETTTTEEEE-GGGTT-HHHHHHHHHHHHHHHHGGGS-------------------GGGGTTSSSSGGGSSS-------------------------------PPPPPPP---

Radius of gyration: 40.08 Å; chains: 1; bounding box: 138×91×117 Å